Protein 7PCT (pdb70)

Sequence (681 aa):
NDLIYQDEHASLQPLEGRTVAVIGYGIQGRAFAANLRDSGVAVRVGNIDDRYFELARAEGHRVTNIAEAVAHADIVLLLIPDEAHGAVFDVDIAPNLRDGALLCVAHGHSLVQGDVRPLPGRDLAMLAPRMYGDPIRRYYLAGQGAPAYFDIVADHTGRARDRVLAIARAVGFTRAGVMALGYRQETFLDLFQEQFLAPALVDLVETGFQVLVERGFNPKAALLEVYGSGQMGKMMLDGADIGLDEVVALQGSPTCQVGYHRWRGRTLPTAVRELAARVLDQIEGGDFSAYLKEQASNDYASLDDARRAALKRPLNVAHAQVRAAFRFPTEAAGGLYQAMASNDLIYQDEHASLQPLEGRTVAVIGYGIQGRAFAANLRDSGVAVRVGNIDDRYFELARAEGHRVTNIAEAVAHADIVLLLIPDEAHGAVFDVDIAPNLRDGALLCVAHGHSLVQGDVRPLPGRDLAMLAPRMYGDPIRRYYLAGQGAPAYFDIVADHTGRARDRVLAIARAVGFTRAGVMALGYRQETFLDLFQEQFLAPALVDLVETGFQVLVERGFNPKAALLEVYGSGQMGKMMLDGADIGLDEVVALQGSPTCQVGYHRWRGRTLPTAVRELAARVLDQIEGGDFSAYLKEQASNDYASLDDARRAALKRPLNVAHAQVRAAFRFPTEAAGGLYQA

B-factor: mean 15.45, std 6.62, range [7.83, 52.53]

Structure (mmCIF, N/CA/C/O backbone):
data_7PCT
#
_entry.id   7PCT
#
_cell.length_a   58.290
_cell.length_b   76.030
_cell.length_c   78.230
_cell.angle_alpha   90.000
_cell.angle_beta   106.140
_cell.angle_gamma   90.000
#
_symmetry.space_group_name_H-M   'P 1 21 1'
#
loop_
_entity.id
_entity.type
_entity.pdbx_description
1 polymer 'Ketol-acid reductoisomerase'
2 non-polymer NICOTINAMIDE-ADENINE-DINUCLEOTIDE
3 non-polymer 'MAGNESIUM ION'
4 non-polymer '(~{Z})-2-oxidanylbut-2-enedioic acid'
5 non-polymer GLYCEROL
6 water water
#
loop_
_atom_site.group_PDB
_atom_site.id
_atom_site.type_symbol
_atom_site.label_atom_id
_atom_site.label_alt_id
_atom_site.label_comp_id
_atom_site.label_asym_id
_atom_site.label_entity_id
_atom_site.label_seq_id
_atom_site.pdbx_PDB_ins_code
_atom_site.Cartn_x
_atom_site.Cartn_y
_atom_site.Cartn_z
_atom_site.occupancy
_atom_site.B_iso_or_equiv
_atom_site.auth_seq_id
_atom_site.auth_comp_id
_atom_site.auth_asym_id
_atom_site.auth_atom_id
_atom_site.pdbx_PDB_model_num
ATOM 1 N N . ASN A 1 7 ? 17.802 8.456 3.271 1.00 40.00 2 ASN A N 1
ATOM 2 C CA . ASN A 1 7 ? 17.494 7.878 4.612 1.00 33.58 2 ASN A CA 1
ATOM 3 C C . ASN A 1 7 ? 16.332 6.884 4.468 1.00 25.62 2 ASN A C 1
ATOM 4 O O . ASN A 1 7 ? 15.585 6.975 3.478 1.00 27.38 2 ASN A O 1
ATOM 9 N N . ASP A 1 8 ? 16.195 5.938 5.396 1.00 19.03 3 ASP A N 1
ATOM 10 C CA . ASP A 1 8 ? 15.306 4.766 5.186 1.00 14.84 3 ASP A CA 1
ATOM 11 C C . ASP A 1 8 ? 13.842 5.125 5.443 1.00 13.52 3 ASP A C 1
ATOM 12 O O . ASP A 1 8 ? 13.522 5.802 6.465 1.00 16.33 3 ASP A O 1
ATOM 17 N N . LEU A 1 9 ? 12.989 4.664 4.531 1.00 12.28 4 LEU A N 1
ATOM 18 C CA . LEU A 1 9 ? 11.516 4.750 4.640 1.00 12.88 4 LEU A CA 1
ATOM 19 C C . LEU A 1 9 ? 11.024 3.400 5.149 1.00 11.62 4 LEU A C 1
ATOM 20 O O . LEU A 1 9 ? 11.122 2.407 4.404 1.00 12.01 4 LEU A O 1
ATOM 25 N N . ILE A 1 10 ? 10.578 3.363 6.400 1.00 11.53 5 ILE A N 1
ATOM 26 C CA . ILE A 1 10 ? 10.115 2.109 7.049 1.00 11.25 5 ILE A CA 1
ATOM 27 C C . ILE A 1 10 ? 8.699 2.327 7.564 1.00 11.79 5 ILE A C 1
ATOM 28 O O . ILE A 1 10 ? 8.473 3.231 8.388 1.00 12.59 5 ILE A O 1
ATOM 33 N N . TYR A 1 11 ? 7.795 1.499 7.069 1.00 9.85 6 TYR A N 1
ATOM 34 C CA . TYR A 1 11 ? 6.348 1.578 7.340 1.00 9.51 6 TYR A CA 1
ATOM 35 C C . TYR A 1 11 ? 5.971 0.480 8.321 1.00 10.33 6 TYR A C 1
ATOM 36 O O . TYR A 1 11 ? 6.225 -0.726 8.062 1.00 11.48 6 TYR A O 1
ATOM 45 N N . GLN A 1 12 ? 5.332 0.898 9.405 1.00 10.38 7 GLN A N 1
ATOM 46 C CA . GLN A 1 12 ? 4.724 -0.002 10.411 1.00 10.27 7 GLN A CA 1
ATOM 47 C C . GLN A 1 12 ? 3.210 0.197 10.368 1.00 10.43 7 GLN A C 1
ATOM 48 O O . GLN A 1 12 ? 2.721 0.883 9.453 1.00 10.84 7 GLN A O 1
ATOM 54 N N . ASP A 1 13 ? 2.476 -0.414 11.295 1.00 10.39 8 ASP A N 1
ATOM 55 C CA . ASP A 1 13 ? 0.996 -0.388 11.240 1.00 10.70 8 ASP A CA 1
ATOM 56 C C . ASP A 1 13 ? 0.508 1.066 11.234 1.00 10.56 8 ASP A C 1
ATOM 57 O O . ASP A 1 13 ? -0.496 1.340 10.575 1.00 13.20 8 ASP A O 1
ATOM 62 N N . GLU A 1 14 ? 1.199 1.977 11.930 1.00 12.14 9 GLU A N 1
ATOM 63 C CA . GLU A 1 14 ? 0.772 3.396 12.041 1.00 12.79 9 GLU A CA 1
ATOM 64 C C . GLU A 1 14 ? 0.870 4.106 10.682 1.00 12.34 9 GLU A C 1
ATOM 65 O O . GLU A 1 14 ? 0.316 5.211 10.547 1.00 12.94 9 GLU A O 1
ATOM 71 N N . HIS A 1 15 ? 1.552 3.514 9.697 1.00 10.93 10 HIS A N 1
ATOM 72 C CA . HIS A 1 15 ? 1.839 4.153 8.385 1.00 10.28 10 HIS A CA 1
ATOM 73 C C . HIS A 1 15 ? 1.052 3.494 7.252 1.00 10.36 10 HIS A C 1
ATOM 74 O O . HIS A 1 15 ? 1.351 3.784 6.090 1.00 11.18 10 HIS A O 1
ATOM 81 N N . ALA A 1 16 ? 0.080 2.641 7.568 1.00 10.39 11 ALA A N 1
ATOM 82 C CA . ALA A 1 16 ? -0.697 1.893 6.552 1.00 10.58 11 ALA A CA 1
ATOM 83 C C . ALA A 1 16 ? -2.092 1.591 7.088 1.00 10.40 11 ALA A C 1
ATOM 84 O O . ALA A 1 16 ? -2.300 1.624 8.317 1.00 12.68 11 ALA A O 1
ATOM 86 N N . SER A 1 17 ? -3.024 1.269 6.201 1.00 11.05 12 SER A N 1
ATOM 87 C CA . SER A 1 17 ? -4.398 0.921 6.635 1.00 11.90 12 SER A CA 1
ATOM 88 C C . SER A 1 17 ? -5.024 -0.012 5.609 1.00 10.55 12 SER A C 1
ATOM 89 O O . SER A 1 17 ? -4.448 -0.186 4.529 1.00 10.43 12 SER A O 1
ATOM 92 N N . LEU A 1 18 ? -6.122 -0.650 5.966 1.00 11.28 13 LEU A N 1
ATOM 93 C CA . LEU A 1 18 ? -6.845 -1.543 5.036 1.00 11.98 13 LEU A CA 1
ATOM 94 C C . LEU A 1 18 ? -7.842 -0.747 4.190 1.00 11.07 13 LEU A C 1
ATOM 95 O O . LEU A 1 18 ? -8.428 -1.345 3.290 1.00 11.72 13 LEU A O 1
ATOM 100 N N . GLN A 1 19 ? -7.988 0.560 4.402 1.00 11.63 14 GLN A N 1
ATOM 101 C CA . GLN A 1 19 ? -9.003 1.360 3.665 1.00 12.13 14 GLN A CA 1
ATOM 102 C C . GLN A 1 19 ? -8.811 1.241 2.150 1.00 10.99 14 GLN A C 1
ATOM 103 O O . GLN A 1 19 ? -9.792 1.167 1.421 1.00 11.47 14 GLN A O 1
ATOM 109 N N . PRO A 1 20 ? -7.574 1.265 1.588 1.00 10.82 15 PRO A N 1
ATOM 110 C CA . PRO A 1 20 ? -7.418 1.133 0.138 1.00 10.79 15 PRO A CA 1
ATOM 111 C C . PRO A 1 20 ? -7.971 -0.162 -0.467 1.00 10.61 15 PRO A C 1
ATOM 112 O O . PRO A 1 20 ? -8.139 -0.208 -1.681 1.00 12.45 15 PRO A O 1
ATOM 116 N N . LEU A 1 21 ? -8.213 -1.180 0.362 1.00 10.44 16 LEU A N 1
ATOM 117 C CA . LEU A 1 21 ? -8.710 -2.497 -0.117 1.00 10.90 16 LEU A CA 1
ATOM 118 C C . LEU A 1 21 ? -10.238 -2.584 -0.030 1.00 11.53 16 LEU A C 1
ATOM 119 O O . LEU A 1 21 ? -10.777 -3.608 -0.485 1.00 12.20 16 LEU A O 1
ATOM 124 N N . GLU A 1 22 ? -10.924 -1.561 0.490 1.00 11.64 17 GLU A N 1
ATOM 125 C CA . GLU A 1 22 ? -12.397 -1.612 0.632 1.00 11.49 17 GLU A CA 1
ATOM 126 C C . GLU A 1 22 ? -13.021 -1.779 -0.757 1.00 12.16 17 GLU A C 1
ATOM 127 O O . GLU A 1 22 ? -12.733 -0.972 -1.654 1.00 13.38 17 GLU A O 1
ATOM 133 N N . GLY A 1 23 ? -13.830 -2.822 -0.915 1.00 13.16 18 GLY A N 1
ATOM 134 C CA . GLY A 1 23 ? -14.569 -3.129 -2.148 1.00 13.14 18 GLY A CA 1
ATOM 135 C C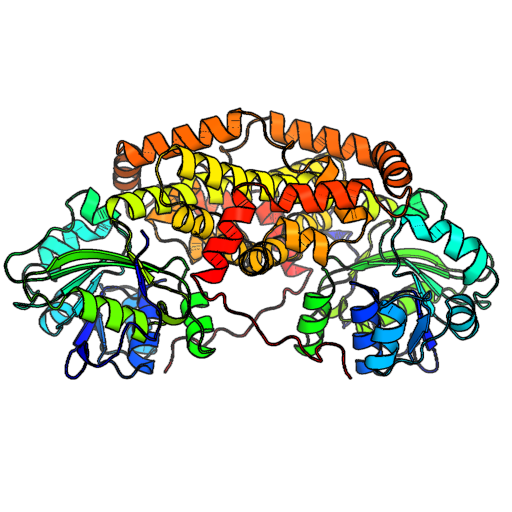 . GLY A 1 23 ? -13.690 -3.749 -3.219 1.00 12.73 18 GLY A C 1
ATOM 136 O O . GLY A 1 23 ? -14.223 -3.996 -4.310 1.00 16.23 18 GLY A O 1
ATOM 137 N N . ARG A 1 24 ? -12.405 -4.003 -2.940 1.00 12.28 19 ARG A N 1
ATOM 138 C CA . ARG A 1 24 ? -11.461 -4.533 -3.955 1.00 12.48 19 ARG A CA 1
ATOM 139 C C . ARG A 1 24 ? -11.208 -6.023 -3.736 1.00 12.74 19 ARG A C 1
ATOM 140 O O . ARG A 1 24 ? -11.230 -6.507 -2.587 1.00 15.77 19 ARG A O 1
ATOM 148 N N . THR A 1 25 ? -10.980 -6.726 -4.837 1.00 11.83 20 THR A N 1
ATOM 149 C CA . THR A 1 25 ? -10.640 -8.162 -4.829 1.00 11.18 20 THR A CA 1
ATOM 150 C C . THR A 1 25 ? -9.151 -8.339 -5.103 1.00 10.60 20 THR A C 1
ATOM 151 O O . THR A 1 25 ? -8.629 -7.746 -6.064 1.00 10.74 20 THR A O 1
ATOM 155 N N . VAL A 1 26 ? -8.510 -9.173 -4.2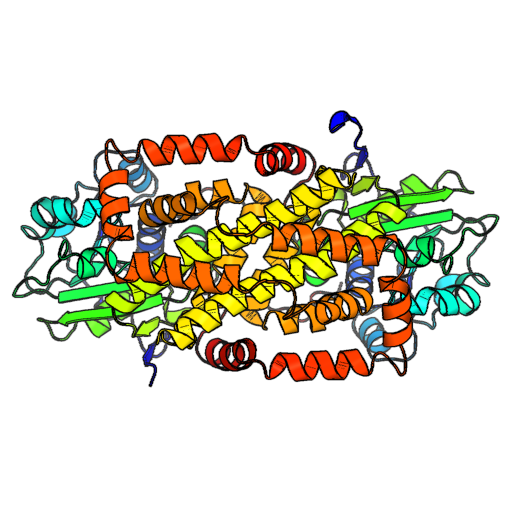98 1.00 9.40 21 VAL A N 1
ATOM 156 C CA . VAL A 1 26 ? -7.090 -9.544 -4.521 1.00 9.35 21 VAL A CA 1
ATOM 157 C C . VAL A 1 26 ? -7.063 -10.949 -5.124 1.00 9.52 21 VAL A C 1
ATOM 158 O O . VAL A 1 26 ? -7.608 -11.895 -4.511 1.00 11.48 21 VAL A O 1
ATOM 162 N N . ALA A 1 27 ? -6.399 -11.094 -6.267 1.00 9.32 22 ALA A N 1
ATOM 163 C CA . ALA A 1 27 ? -6.096 -12.413 -6.859 1.00 9.67 22 ALA A CA 1
ATOM 164 C C . ALA A 1 27 ? -4.697 -12.817 -6.402 1.00 9.63 22 ALA A C 1
ATOM 165 O O . ALA A 1 27 ? -3.721 -12.136 -6.774 1.00 11.43 22 ALA A O 1
ATOM 167 N N . VAL A 1 28 ? -4.609 -13.898 -5.641 1.00 10.46 23 VAL A N 1
ATOM 168 C CA . VAL A 1 28 ? -3.322 -14.550 -5.298 1.00 9.87 23 VAL A CA 1
ATOM 169 C C . VAL A 1 28 ? -3.039 -15.578 -6.388 1.00 9.84 23 VAL A C 1
ATOM 170 O O . VAL A 1 28 ? -3.801 -16.550 -6.507 1.00 10.48 23 VAL A O 1
ATOM 174 N N . ILE A 1 29 ? -2.006 -15.332 -7.190 1.00 9.51 24 ILE A N 1
ATOM 175 C CA . ILE A 1 29 ? -1.604 -16.261 -8.276 1.00 10.01 24 ILE A CA 1
ATOM 176 C C . ILE A 1 29 ? -0.530 -17.176 -7.702 1.00 9.63 24 ILE A C 1
ATOM 177 O O . ILE A 1 29 ? 0.596 -16.702 -7.375 1.00 11.30 24 ILE A O 1
ATOM 182 N N . GLY A 1 30 ? -0.889 -18.446 -7.552 1.00 10.53 25 GLY A N 1
ATOM 183 C CA . GLY A 1 30 ? -0.079 -19.424 -6.823 1.00 9.89 25 GLY A CA 1
ATOM 184 C C . GLY A 1 30 ? -0.604 -19.645 -5.421 1.00 11.43 25 GLY A C 1
ATOM 185 O O . GLY A 1 30 ? -1.310 -18.783 -4.852 1.00 13.55 25 GLY A O 1
ATOM 186 N N . TYR A 1 31 ? -0.272 -20.793 -4.869 1.00 10.52 26 TYR A N 1
ATOM 187 C CA . TYR A 1 31 ? -0.774 -21.208 -3.541 1.00 10.07 26 TYR A CA 1
ATOM 188 C C . TYR A 1 31 ? 0.321 -22.037 -2.874 1.00 10.61 26 TYR A C 1
ATOM 189 O O . TYR A 1 31 ? 0.030 -23.024 -2.200 1.00 11.23 26 TYR A O 1
ATOM 198 N N . GLY A 1 32 ? 1.569 -21.667 -3.144 1.00 11.14 27 GLY A N 1
ATOM 199 C CA . GLY A 1 32 ? 2.739 -22.334 -2.567 1.00 10.86 27 GLY A CA 1
ATOM 200 C C . GLY A 1 32 ? 3.151 -21.716 -1.246 1.00 9.48 27 GLY A C 1
ATOM 201 O O . GLY A 1 32 ? 2.292 -21.263 -0.435 1.00 10.11 27 GLY A O 1
ATOM 202 N N . ILE A 1 33 ? 4.452 -21.710 -1.008 1.00 9.16 28 ILE A N 1
ATOM 203 C CA . ILE A 1 33 ? 5.034 -21.287 0.289 1.00 9.50 28 ILE A CA 1
ATOM 204 C C . ILE A 1 33 ? 4.498 -19.882 0.606 1.00 9.36 28 ILE A C 1
ATOM 205 O O . ILE A 1 33 ? 3.948 -19.697 1.695 1.00 9.72 28 ILE A O 1
ATOM 210 N N . GLN A 1 34 ? 4.600 -18.938 -0.326 1.00 9.52 29 GLN A N 1
ATOM 211 C CA . GLN A 1 34 ? 4.116 -17.554 -0.103 1.00 10.00 29 GLN A CA 1
ATOM 212 C C . GLN A 1 34 ? 2.609 -17.469 -0.386 1.00 10.13 29 GLN A C 1
ATOM 213 O O . GLN A 1 34 ? 1.890 -16.862 0.416 1.00 10.29 29 GLN A O 1
ATOM 219 N N . GLY A 1 35 ? 2.143 -18.002 -1.512 1.00 10.05 30 GLY A N 1
ATOM 220 C CA . GLY A 1 35 ? 0.732 -17.869 -1.914 1.00 10.02 30 GLY A CA 1
ATOM 221 C C . GLY A 1 35 ? -0.224 -18.305 -0.821 1.00 9.48 30 GLY A C 1
ATOM 222 O O . GLY A 1 35 ? -1.225 -17.614 -0.570 1.00 9.87 30 GLY A O 1
ATOM 223 N N . ARG A 1 36 ? 0.028 -19.450 -0.199 1.00 9.40 31 ARG A N 1
ATOM 224 C CA . ARG A 1 36 ? -0.916 -19.990 0.805 1.00 9.70 31 ARG A CA 1
ATOM 225 C C . ARG A 1 36 ? -0.990 -19.043 2.014 1.00 9.73 31 ARG A C 1
ATOM 226 O O . ARG A 1 36 ? -2.091 -18.825 2.551 1.00 9.80 31 ARG A O 1
ATOM 234 N N . ALA A 1 37 ? 0.146 -18.513 2.454 1.00 9.91 32 ALA A N 1
ATOM 235 C CA . ALA A 1 37 ? 0.207 -17.585 3.604 1.00 9.55 32 ALA A CA 1
ATOM 236 C C . ALA A 1 37 ? -0.482 -16.261 3.254 1.00 8.97 32 ALA A C 1
ATOM 237 O O . ALA A 1 37 ? -1.248 -15.744 4.069 1.00 10.34 32 ALA A O 1
ATOM 239 N N . PHE A 1 38 ? -0.216 -15.700 2.085 1.00 9.57 33 PHE A N 1
ATOM 240 C CA . PHE A 1 38 ? -0.873 -14.441 1.658 1.00 9.34 33 PHE A CA 1
ATOM 241 C C . PHE A 1 38 ? -2.389 -14.636 1.638 1.00 9.43 33 PHE A C 1
ATOM 242 O O . PHE A 1 38 ? -3.144 -13.799 2.160 1.00 9.86 33 PHE A O 1
ATOM 250 N N . ALA A 1 39 ? -2.852 -15.725 1.036 1.00 9.05 34 ALA A N 1
ATOM 251 C CA . ALA A 1 39 ? -4.300 -15.945 0.843 1.00 9.38 34 ALA A CA 1
ATOM 252 C C . ALA A 1 39 ? -4.980 -16.116 2.208 1.00 9.43 34 ALA A C 1
ATOM 253 O O . ALA A 1 39 ? -6.060 -15.536 2.432 1.00 10.08 34 ALA A O 1
ATOM 255 N N . ALA A 1 40 ? -4.386 -16.890 3.113 1.00 9.20 35 ALA A N 1
ATOM 256 C CA . ALA A 1 40 ? -4.978 -17.135 4.448 1.00 9.75 35 ALA A CA 1
ATOM 257 C C . ALA A 1 40 ? -5.045 -15.818 5.231 1.00 9.13 35 ALA A C 1
ATOM 258 O O . ALA A 1 40 ? -6.068 -15.547 5.877 1.00 10.00 35 ALA A O 1
ATOM 260 N N . ASN A 1 41 ? -3.965 -15.038 5.207 1.00 9.03 36 ASN A N 1
ATOM 261 C CA . ASN A 1 41 ? -3.866 -13.802 6.027 1.00 8.57 36 ASN A CA 1
ATOM 262 C C . ASN A 1 41 ? -4.781 -12.720 5.439 1.00 9.10 36 ASN A C 1
ATOM 263 O O . ASN A 1 41 ? -5.470 -12.038 6.212 1.00 10.00 36 ASN A O 1
ATOM 268 N N . LEU A 1 42 ? -4.837 -12.587 4.114 1.00 9.35 37 LEU A N 1
ATOM 269 C CA . LEU A 1 42 ? -5.789 -11.648 3.465 1.00 9.34 37 LEU A CA 1
ATOM 270 C C . LEU A 1 42 ? -7.222 -11.981 3.892 1.00 10.09 37 LEU A C 1
ATOM 271 O O . LEU A 1 42 ? -7.944 -11.068 4.295 1.00 11.27 37 LEU A O 1
ATOM 276 N N . ARG A 1 43 ? -7.614 -13.251 3.793 1.00 10.03 38 ARG A N 1
ATOM 277 C CA . ARG A 1 43 ? -8.998 -13.650 4.159 1.00 10.77 38 ARG A CA 1
ATOM 278 C C . ARG A 1 43 ? -9.287 -13.298 5.624 1.00 10.73 38 ARG A C 1
ATOM 279 O O . ARG A 1 43 ? -10.358 -12.730 5.894 1.00 10.99 38 ARG A O 1
ATOM 287 N N . ASP A 1 44 ? -8.343 -13.585 6.523 1.00 10.31 39 ASP A N 1
ATOM 288 C CA . ASP A 1 44 ? -8.560 -13.382 7.976 1.00 10.97 39 ASP A CA 1
ATOM 289 C C . ASP A 1 44 ? -8.548 -11.886 8.312 1.00 11.02 39 ASP A C 1
ATOM 290 O O . ASP A 1 44 ? -9.118 -11.512 9.359 1.00 13.68 39 ASP A O 1
ATOM 295 N N . SER A 1 45 ? -7.928 -11.064 7.465 1.00 10.98 40 SER A N 1
ATOM 296 C CA . SER A 1 45 ? -7.904 -9.587 7.598 1.00 11.07 40 SER A CA 1
ATOM 297 C C . SER A 1 45 ? -9.162 -8.946 6.987 1.00 11.97 40 SER A C 1
ATOM 298 O O . SER A 1 45 ? -9.244 -7.721 7.002 1.00 12.86 40 SER A O 1
ATOM 301 N N . GLY A 1 46 ? -10.098 -9.736 6.461 1.00 10.97 41 GLY A N 1
ATOM 302 C CA . GLY A 1 46 ? -11.358 -9.220 5.893 1.00 11.53 41 GLY A CA 1
ATOM 303 C C . GLY A 1 46 ? -11.185 -8.662 4.489 1.00 11.51 41 GLY A C 1
ATOM 304 O O . GLY A 1 46 ? -11.948 -7.759 4.104 1.00 14.46 41 GLY A O 1
ATOM 305 N N . VAL A 1 47 ? -10.202 -9.150 3.740 1.00 10.73 42 VAL A N 1
ATOM 306 C CA . VAL A 1 47 ? -9.976 -8.728 2.330 1.00 10.94 42 VAL A CA 1
ATOM 307 C C . VAL A 1 47 ? -10.566 -9.800 1.415 1.00 10.14 42 VAL A C 1
ATOM 308 O O . VAL A 1 47 ? -10.328 -10.998 1.657 1.00 11.71 42 VAL A O 1
ATOM 312 N N . ALA A 1 48 ? -11.320 -9.388 0.396 1.00 11.48 43 ALA A N 1
ATOM 313 C CA . ALA A 1 48 ? -11.870 -10.312 -0.619 1.00 11.90 43 ALA A CA 1
ATOM 314 C C . ALA A 1 48 ? -10.702 -10.909 -1.397 1.00 10.86 43 ALA A C 1
ATOM 315 O O . ALA A 1 48 ? -9.859 -10.146 -1.932 1.00 12.53 43 ALA A O 1
ATOM 317 N N . VAL A 1 49 ? -10.643 -12.233 -1.450 1.00 12.00 44 VAL A N 1
ATOM 318 C CA . VAL A 1 49 ? -9.452 -12.907 -2.012 1.00 12.09 44 VAL A CA 1
ATOM 319 C C . VAL A 1 49 ? -9.937 -14.055 -2.888 1.00 11.66 44 VAL A C 1
ATOM 320 O O . VAL A 1 49 ? -10.968 -14.670 -2.578 1.00 12.86 44 VAL A O 1
ATOM 324 N N . ARG A 1 50 ? -9.266 -14.244 -4.013 1.00 11.66 45 ARG A N 1
ATOM 325 C CA . ARG A 1 50 ? -9.450 -15.449 -4.843 1.00 13.05 45 ARG A CA 1
ATOM 326 C C . ARG A 1 50 ? -8.068 -15.933 -5.267 1.00 11.51 45 ARG A C 1
ATOM 327 O O . ARG A 1 50 ? -7.072 -15.154 -5.218 1.00 13.14 45 ARG A O 1
ATOM 335 N N . VAL A 1 51 ? -8.014 -17.203 -5.629 1.00 9.42 46 VAL A N 1
ATOM 336 C CA . VAL A 1 51 ? -6.750 -17.891 -5.975 1.00 10.08 46 VAL A CA 1
ATOM 337 C C . VAL A 1 51 ? -6.816 -18.261 -7.455 1.00 11.10 46 VAL A C 1
ATOM 338 O O . VAL A 1 51 ? -7.837 -18.834 -7.884 1.00 11.25 46 VAL A O 1
ATOM 342 N N . GLY A 1 52 ? -5.779 -17.890 -8.206 1.00 10.46 47 GLY A N 1
ATOM 343 C CA . GLY A 1 52 ? -5.541 -18.351 -9.586 1.00 10.89 47 GLY A CA 1
ATOM 344 C C . GLY A 1 52 ? -4.402 -19.351 -9.577 1.00 10.82 47 GLY A C 1
ATOM 345 O O . GLY A 1 52 ? -3.351 -19.034 -8.987 1.00 10.96 47 GLY A O 1
ATOM 346 N N . ASN A 1 53 ? -4.598 -20.540 -10.141 1.00 11.00 48 ASN A N 1
ATOM 347 C CA . ASN A 1 53 ? -3.573 -21.614 -10.082 1.00 11.28 48 ASN A CA 1
ATOM 348 C C . ASN A 1 53 ? -3.729 -22.521 -11.298 1.00 11.66 48 ASN A C 1
ATOM 349 O O . ASN A 1 53 ? -4.861 -22.652 -11.803 1.00 12.04 48 ASN A O 1
ATOM 354 N N . ILE A 1 54 ? -2.620 -23.111 -11.748 1.00 11.94 49 ILE A N 1
ATOM 355 C CA . ILE A 1 54 ? -2.624 -24.158 -12.810 1.00 12.77 49 ILE A CA 1
ATOM 356 C C . ILE A 1 54 ? -3.215 -25.448 -12.236 1.00 12.59 49 ILE A C 1
ATOM 357 O O . ILE A 1 54 ? -3.476 -25.528 -11.023 1.00 12.49 49 ILE A O 1
ATOM 362 N N . ASP A 1 55 ? -3.376 -26.448 -13.093 1.00 13.48 50 ASP A N 1
ATOM 363 C CA . ASP A 1 55 ? -3.946 -27.763 -12.722 1.00 14.43 50 ASP A CA 1
ATOM 364 C C . ASP A 1 55 ? -2.856 -28.595 -12.034 1.00 13.82 50 ASP A C 1
ATOM 365 O O . ASP A 1 55 ? -2.096 -29.300 -12.739 1.00 17.61 50 ASP A O 1
ATOM 370 N N . ASP A 1 56 ? -2.756 -28.487 -10.707 1.00 11.55 51 ASP A N 1
ATOM 371 C CA . ASP A 1 56 ? -1.787 -29.280 -9.900 1.00 12.04 51 ASP A CA 1
ATOM 372 C C . ASP A 1 56 ? -2.308 -29.433 -8.463 1.00 11.09 51 ASP A C 1
ATOM 373 O O . ASP A 1 56 ? -3.449 -29.028 -8.192 1.00 12.29 51 ASP A O 1
ATOM 378 N N . ARG A 1 57 ? -1.511 -30.005 -7.557 1.00 10.68 52 ARG A N 1
ATOM 379 C CA . ARG A 1 57 ? -1.976 -30.311 -6.179 1.00 11.38 52 ARG A CA 1
ATOM 380 C C . ARG A 1 57 ? -2.332 -29.007 -5.468 1.00 10.45 52 ARG A C 1
ATOM 381 O O . ARG A 1 57 ? -3.164 -29.040 -4.570 1.00 11.63 52 ARG A O 1
ATOM 389 N N . TYR A 1 58 ? -1.723 -27.887 -5.840 1.00 11.02 53 TYR A N 1
ATOM 390 C CA . TYR A 1 58 ? -1.929 -26.623 -5.099 1.00 10.32 53 TYR A CA 1
ATOM 391 C C . TYR A 1 58 ? -3.330 -26.072 -5.393 1.00 10.55 53 TYR A C 1
ATOM 392 O O . TYR A 1 58 ? -3.929 -25.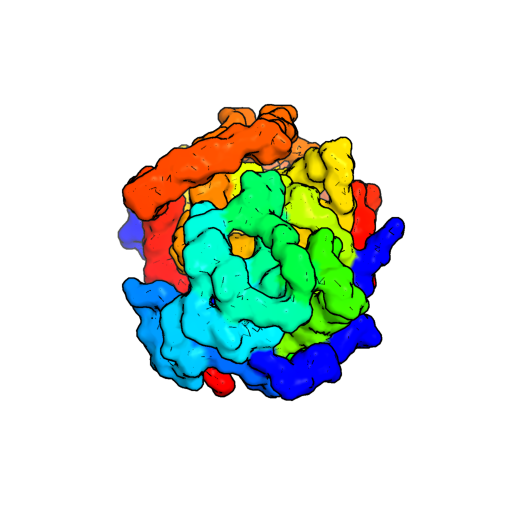416 -4.528 1.00 11.07 53 TYR A O 1
ATOM 401 N N . PHE A 1 59 ? -3.842 -26.297 -6.606 1.00 11.40 54 PHE A N 1
ATOM 402 C CA . PHE A 1 59 ? -5.236 -25.941 -6.967 1.00 12.26 54 PHE A CA 1
ATOM 403 C C . PHE A 1 59 ? -6.196 -26.642 -6.001 1.00 11.27 54 PHE A C 1
ATOM 404 O O . PHE A 1 59 ? -7.080 -26.000 -5.407 1.00 12.18 54 PHE A O 1
ATOM 412 N N . GLU A 1 60 ? -6.020 -27.947 -5.842 1.00 11.99 55 GLU A N 1
ATOM 413 C CA . GLU A 1 60 ? -6.901 -28.783 -5.002 1.00 12.52 55 GLU A CA 1
ATOM 414 C C . GLU A 1 60 ? -6.723 -28.378 -3.536 1.00 11.13 55 GLU A C 1
ATOM 415 O O . GLU A 1 60 ? -7.719 -28.363 -2.811 1.00 12.23 55 GLU A O 1
ATOM 421 N N . LEU A 1 61 ? -5.506 -28.043 -3.102 1.00 11.56 56 LEU A N 1
ATOM 422 C CA . LEU A 1 61 ? -5.279 -27.609 -1.693 1.00 11.56 56 LEU A CA 1
ATOM 423 C C . LEU A 1 61 ? -6.064 -26.317 -1.422 1.00 11.30 56 LEU A C 1
ATOM 424 O O . LEU A 1 61 ? -6.705 -26.207 -0.366 1.00 10.65 56 LEU A O 1
ATOM 429 N N . ALA A 1 62 ? -6.017 -25.352 -2.335 1.00 10.93 57 ALA A N 1
ATOM 430 C CA . ALA A 1 62 ? -6.740 -24.074 -2.172 1.00 10.75 57 ALA A CA 1
ATOM 431 C C . ALA A 1 62 ? -8.250 -24.352 -2.086 1.00 11.44 57 ALA A C 1
ATOM 432 O O . ALA A 1 62 ? -8.929 -23.708 -1.256 1.00 11.85 57 ALA A O 1
ATOM 434 N N . ARG A 1 63 ? -8.763 -25.297 -2.880 1.00 11.03 58 ARG A N 1
ATOM 435 C CA . ARG A 1 63 ? -10.188 -25.717 -2.794 1.00 12.29 58 ARG A CA 1
ATOM 436 C C . ARG A 1 63 ? -10.464 -26.317 -1.406 1.00 12.61 58 ARG A C 1
ATOM 437 O O . ARG A 1 63 ? -11.465 -25.938 -0.768 1.00 13.10 58 ARG A O 1
ATOM 445 N N . ALA A 1 64 ? -9.614 -27.231 -0.944 1.00 12.54 59 ALA A N 1
ATOM 446 C CA . ALA A 1 64 ? -9.768 -27.888 0.378 1.00 12.59 59 ALA A CA 1
ATOM 447 C C . ALA A 1 64 ? -9.768 -26.840 1.493 1.00 11.92 59 ALA A C 1
ATOM 448 O O . ALA A 1 64 ? -10.409 -27.079 2.524 1.00 15.45 59 ALA A O 1
ATOM 450 N N . GLU A 1 65 ? -9.051 -25.729 1.308 1.00 11.17 60 GLU A N 1
ATOM 451 C CA . GLU A 1 65 ? -8.908 -24.677 2.346 1.00 12.39 60 GLU A CA 1
ATOM 452 C C . GLU A 1 65 ? -9.923 -23.551 2.122 1.00 12.51 60 GLU A C 1
ATOM 453 O O . GLU A 1 65 ? -9.765 -22.493 2.756 1.00 13.20 60 GLU A O 1
ATOM 459 N N . GLY A 1 66 ? -10.940 -23.791 1.292 1.00 11.70 61 GLY A N 1
ATOM 460 C CA . GLY A 1 66 ? -12.190 -23.007 1.268 1.00 12.45 61 GLY A CA 1
ATOM 461 C C . GLY A 1 66 ? -12.113 -21.774 0.386 1.00 12.99 61 GLY A C 1
ATOM 462 O O . GLY A 1 66 ? -13.047 -20.931 0.464 1.00 13.48 61 GLY A O 1
ATOM 463 N N . HIS A 1 67 ? -11.079 -21.672 -0.453 1.00 11.05 62 HIS A N 1
ATOM 464 C CA . HIS A 1 67 ? -10.893 -20.510 -1.357 1.00 10.71 62 HIS A CA 1
ATOM 465 C C . HIS A 1 67 ? -11.735 -20.646 -2.627 1.00 11.48 62 HIS A C 1
ATOM 466 O O . HIS A 1 67 ? -12.159 -21.768 -2.982 1.00 12.17 62 HIS A O 1
ATOM 473 N N . ARG A 1 68 ? -11.943 -19.507 -3.282 1.00 12.29 63 ARG A N 1
ATOM 474 C CA . ARG A 1 68 ? -12.483 -19.423 -4.656 1.00 12.07 63 ARG A CA 1
ATOM 475 C C . ARG A 1 68 ? -11.301 -19.617 -5.598 1.00 12.00 63 ARG A C 1
ATOM 476 O O . ARG A 1 68 ? -10.409 -18.751 -5.625 1.00 14.95 63 ARG A O 1
ATOM 484 N N . VAL A 1 69 ? -11.269 -20.738 -6.305 1.00 11.25 64 VAL A N 1
ATOM 485 C CA . VAL A 1 69 ? -10.067 -21.150 -7.085 1.00 11.58 64 VAL A CA 1
ATOM 486 C C . VAL A 1 69 ? -10.454 -21.293 -8.554 1.00 12.73 64 VAL A C 1
ATOM 487 O O . VAL A 1 69 ? -11.458 -21.961 -8.857 1.00 15.07 64 VAL A O 1
ATOM 491 N N . THR A 1 70 ? -9.676 -20.662 -9.425 1.00 11.98 65 THR A N 1
ATOM 492 C CA . THR A 1 70 ? -9.832 -20.771 -10.891 1.00 12.48 65 THR A CA 1
ATOM 493 C C . THR A 1 70 ? -8.451 -20.829 -11.530 1.00 12.07 65 THR A C 1
ATOM 494 O O . THR A 1 70 ? -7.441 -20.692 -10.820 1.00 12.15 65 THR A O 1
ATOM 498 N N . ASN A 1 71 ? -8.425 -21.021 -12.843 1.00 13.64 66 ASN A N 1
ATOM 499 C CA . ASN A 1 71 ? -7.203 -20.810 -13.653 1.00 13.50 66 ASN A CA 1
ATOM 500 C C . ASN A 1 71 ? -6.736 -19.363 -13.457 1.00 12.31 66 ASN A C 1
ATOM 501 O O . ASN A 1 71 ? -7.498 -18.520 -12.925 1.00 13.91 66 ASN A O 1
ATOM 506 N N . ILE A 1 72 ? -5.506 -19.077 -13.867 1.00 12.17 67 ILE A N 1
ATOM 507 C CA . ILE A 1 72 ? -4.844 -17.777 -13.588 1.00 12.43 67 ILE A CA 1
ATOM 508 C C . ILE A 1 72 ? -5.552 -16.648 -14.344 1.00 12.89 67 ILE A C 1
ATOM 509 O O . ILE A 1 72 ? -5.796 -15.595 -13.726 1.00 12.99 67 ILE A O 1
ATOM 514 N N . ALA A 1 73 ? -5.851 -16.825 -15.627 1.00 12.93 68 ALA A N 1
ATOM 515 C CA . ALA A 1 73 ? -6.471 -15.757 -16.454 1.00 14.28 68 ALA A CA 1
ATOM 516 C C . ALA A 1 73 ? -7.796 -15.300 -15.823 1.00 14.05 68 ALA A C 1
ATOM 517 O O . ALA A 1 73 ? -8.042 -14.078 -15.769 1.00 14.07 68 ALA A O 1
ATOM 519 N N . GLU A 1 74 ? -8.637 -16.241 -15.391 1.00 14.44 69 GLU A N 1
ATOM 520 C CA . GLU A 1 74 ? -9.963 -15.931 -14.797 1.00 14.85 69 GLU A CA 1
ATOM 521 C C . GLU A 1 74 ? -9.759 -15.189 -13.469 1.00 13.39 69 GLU A C 1
ATOM 522 O O . GLU A 1 74 ? -10.517 -14.252 -13.201 1.00 15.37 69 GLU A O 1
ATOM 528 N N . ALA A 1 75 ? -8.783 -15.595 -12.652 1.00 12.28 70 ALA A N 1
ATOM 529 C CA . ALA A 1 75 ? -8.506 -14.931 -11.358 1.00 12.94 70 ALA A CA 1
ATOM 530 C C . ALA A 1 75 ? -8.114 -13.476 -11.630 1.00 12.44 70 ALA A C 1
ATOM 531 O O . ALA A 1 75 ? -8.682 -12.562 -11.002 1.00 13.11 70 ALA A O 1
ATOM 533 N N . VAL A 1 76 ? -7.223 -13.265 -12.600 1.00 10.87 71 VAL A N 1
ATOM 534 C CA . VAL A 1 76 ? -6.728 -11.903 -12.946 1.00 10.98 71 VAL A CA 1
ATOM 535 C C . VAL A 1 76 ? -7.912 -11.055 -13.435 1.00 12.27 71 VAL A C 1
ATOM 536 O O . VAL A 1 76 ? -8.025 -9.887 -13.018 1.00 13.08 71 VAL A O 1
ATOM 540 N N . ALA A 1 77 ? -8.768 -11.605 -14.296 1.00 14.55 72 ALA A N 1
ATOM 541 C CA . ALA A 1 77 ? -9.873 -10.844 -14.925 1.00 16.71 72 ALA A CA 1
ATOM 542 C C . ALA A 1 77 ? -10.827 -10.293 -13.858 1.00 17.14 72 ALA A C 1
ATOM 543 O O . ALA A 1 77 ? -11.488 -9.273 -14.133 1.00 20.78 72 ALA A O 1
ATOM 545 N N . HIS A 1 78 ? -10.870 -10.912 -12.675 1.00 15.00 73 HIS A N 1
ATOM 546 C CA . HIS A 1 78 ? -11.845 -10.582 -11.605 1.00 16.99 73 HIS A CA 1
ATOM 547 C C . HIS A 1 78 ? -11.160 -9.800 -10.483 1.00 15.58 73 HIS A C 1
ATOM 548 O O . HIS A 1 78 ? -11.786 -9.644 -9.430 1.00 20.29 73 HIS A O 1
ATOM 555 N N . ALA A 1 79 ? -9.932 -9.317 -10.689 1.00 14.37 74 ALA A N 1
ATOM 556 C CA . ALA A 1 79 ? -9.096 -8.755 -9.605 1.00 13.62 74 ALA A CA 1
ATOM 557 C C . ALA A 1 79 ? -8.748 -7.279 -9.823 1.00 14.02 74 ALA A C 1
ATOM 558 O O . ALA A 1 79 ? -8.477 -6.869 -10.963 1.00 14.36 74 ALA A O 1
ATOM 560 N N . ASP A 1 80 ? -8.677 -6.540 -8.718 1.00 12.49 75 ASP A N 1
ATOM 561 C CA . ASP A 1 80 ? -8.165 -5.145 -8.650 1.00 11.93 75 ASP A CA 1
ATOM 562 C C . ASP A 1 80 ? -6.667 -5.159 -8.328 1.00 11.30 75 ASP A C 1
ATOM 563 O O . ASP A 1 80 ? -5.961 -4.213 -8.700 1.00 11.61 75 ASP A O 1
ATOM 568 N N . ILE A 1 81 ? -6.211 -6.173 -7.612 1.00 9.96 76 ILE A N 1
ATOM 569 C CA . ILE A 1 81 ? -4.791 -6.335 -7.195 1.00 9.88 76 ILE A CA 1
ATOM 570 C C . ILE A 1 81 ? -4.427 -7.787 -7.466 1.00 9.61 76 ILE A C 1
ATOM 571 O O . ILE A 1 81 ? -5.225 -8.668 -7.109 1.00 10.07 76 ILE A O 1
ATOM 576 N N . VAL A 1 82 ? -3.289 -7.997 -8.128 1.00 9.11 77 VAL A N 1
ATOM 577 C CA . VAL A 1 82 ? -2.803 -9.345 -8.514 1.00 8.99 77 VAL A CA 1
ATOM 578 C C . VAL A 1 82 ? -1.445 -9.549 -7.852 1.00 9.15 77 VAL A C 1
ATOM 579 O O . VAL A 1 82 ? -0.550 -8.706 -8.058 1.00 9.52 77 VAL A O 1
ATOM 583 N N . LEU A 1 83 ? -1.297 -10.638 -7.106 1.00 9.36 78 LEU A N 1
ATOM 584 C CA . LEU A 1 83 ? -0.012 -10.989 -6.453 1.00 9.28 78 LEU A CA 1
ATOM 585 C C . LEU A 1 83 ? 0.548 -12.217 -7.166 1.00 9.25 78 LEU A C 1
ATOM 586 O O . LEU A 1 83 ? -0.071 -13.303 -7.095 1.00 10.07 78 LEU A O 1
ATOM 591 N N . LEU A 1 84 ? 1.677 -12.051 -7.843 1.00 9.34 79 LEU A N 1
ATOM 592 C CA . LEU A 1 84 ? 2.272 -13.138 -8.658 1.00 10.09 79 LEU A CA 1
ATOM 593 C C . LEU A 1 84 ? 3.213 -13.970 -7.780 1.00 10.29 79 LEU A C 1
ATOM 594 O O . LEU A 1 84 ? 4.391 -13.632 -7.667 1.00 12.74 79 LEU A O 1
ATOM 599 N N . LEU A 1 85 ? 2.680 -15.015 -7.153 1.00 9.36 80 LEU A N 1
ATOM 600 C CA . LEU A 1 85 ? 3.408 -15.832 -6.148 1.00 9.27 80 LEU A CA 1
ATOM 601 C C . LEU A 1 85 ? 3.608 -17.246 -6.707 1.00 8.72 80 LEU A C 1
ATOM 602 O O . LEU A 1 85 ? 3.178 -18.222 -6.085 1.00 9.89 80 LEU A O 1
ATOM 607 N N . ILE A 1 86 ? 4.284 -17.316 -7.859 1.00 9.02 81 ILE A N 1
ATOM 608 C CA . ILE A 1 86 ? 4.775 -18.574 -8.501 1.00 9.28 81 ILE A CA 1
ATOM 609 C C . ILE A 1 86 ? 6.292 -18.466 -8.679 1.00 9.25 81 ILE A C 1
ATOM 610 O O . ILE A 1 86 ? 6.852 -17.379 -8.562 1.00 10.33 81 ILE A O 1
ATOM 615 N N . PRO A 1 87 ? 7.003 -19.580 -8.986 1.00 9.72 82 PRO A N 1
ATOM 616 C CA . PRO A 1 87 ? 8.450 -19.576 -9.225 1.00 10.76 82 PRO A CA 1
ATOM 617 C C . PRO A 1 87 ? 8.833 -18.525 -10.277 1.00 9.84 82 PRO A C 1
ATOM 618 O O . PRO A 1 87 ? 8.153 -18.370 -11.297 1.00 10.03 82 PRO A O 1
ATOM 622 N N . ASP A 1 88 ? 9.908 -17.804 -9.986 1.00 11.11 83 ASP A N 1
ATOM 623 C CA . ASP A 1 88 ? 10.369 -16.631 -10.770 1.00 10.59 83 ASP A CA 1
ATOM 624 C C . ASP A 1 88 ? 10.561 -17.012 -12.243 1.00 11.04 83 ASP A C 1
ATOM 625 O O . ASP A 1 88 ? 10.168 -16.216 -13.101 1.00 12.11 83 ASP A O 1
ATOM 630 N N . GLU A 1 89 ? 11.122 -18.182 -12.551 1.00 11.92 84 GLU A N 1
ATOM 631 C CA . GLU A 1 89 ? 11.370 -18.559 -13.969 1.00 13.22 84 GLU A CA 1
ATOM 632 C C . GLU A 1 89 ? 10.055 -18.727 -14.742 1.00 13.43 84 GLU A C 1
ATOM 633 O O . GLU A 1 89 ? 10.116 -18.620 -15.981 1.00 16.86 84 GLU A O 1
ATOM 639 N N . ALA A 1 90 ? 8.913 -18.934 -14.070 1.00 12.68 85 ALA A N 1
ATOM 640 C CA . ALA A 1 90 ? 7.598 -19.103 -14.736 1.00 13.33 85 ALA A CA 1
ATOM 641 C C . ALA A 1 90 ? 6.921 -17.750 -14.974 1.00 13.09 85 ALA A C 1
ATOM 642 O O . ALA A 1 90 ? 5.883 -17.734 -15.654 1.00 14.67 85 ALA A O 1
ATOM 644 N N . HIS A 1 91 ? 7.452 -16.656 -14.424 1.00 12.18 86 HIS A N 1
ATOM 645 C CA . HIS A 1 91 ? 6.792 -15.329 -14.487 1.00 12.00 86 HIS A CA 1
ATOM 646 C C . HIS A 1 91 ? 6.574 -14.892 -15.940 1.00 11.99 86 HIS A C 1
ATOM 647 O O . HIS A 1 91 ? 5.492 -14.389 -16.227 1.00 13.31 86 HIS A O 1
ATOM 654 N N . GLY A 1 92 ? 7.585 -15.022 -16.806 1.00 12.35 87 GLY A N 1
ATOM 655 C CA . GLY A 1 92 ? 7.562 -14.465 -18.173 1.00 14.26 87 GLY A CA 1
ATOM 656 C C . GLY A 1 92 ? 6.370 -14.979 -18.962 1.00 13.27 87 GLY A C 1
ATOM 657 O O . GLY A 1 92 ? 5.579 -14.158 -19.482 1.00 13.82 87 GLY A O 1
ATOM 658 N N . ALA A 1 93 ? 6.223 -16.300 -19.041 1.00 13.74 88 ALA A N 1
ATOM 659 C CA . ALA A 1 93 ? 5.179 -16.951 -19.863 1.00 15.61 88 ALA A CA 1
ATOM 660 C C . ALA A 1 93 ? 3.794 -16.666 -19.269 1.00 14.03 88 ALA A C 1
ATOM 661 O O . ALA A 1 93 ? 2.872 -16.417 -20.044 1.00 15.05 88 ALA A O 1
ATOM 663 N N . VAL A 1 94 ? 3.650 -16.728 -17.944 1.00 12.79 89 VAL A N 1
ATOM 664 C CA . VAL A 1 94 ? 2.352 -16.480 -17.250 1.00 13.36 89 VAL A CA 1
ATOM 665 C C . VAL A 1 94 ? 1.988 -14.998 -17.404 1.00 13.21 89 VAL A C 1
ATOM 666 O O . VAL A 1 94 ? 0.819 -14.687 -17.659 1.00 12.24 89 VAL A O 1
ATOM 670 N N . PHE A 1 95 ? 2.967 -14.107 -17.294 1.00 13.58 90 PHE A N 1
ATOM 671 C CA . PHE A 1 95 ? 2.741 -12.654 -17.489 1.00 13.61 90 PHE A CA 1
ATOM 672 C C . PHE A 1 95 ? 2.188 -12.400 -18.893 1.00 14.40 90 PHE A C 1
ATOM 673 O O . PHE A 1 95 ? 1.141 -11.745 -19.030 1.00 14.87 90 PHE A O 1
ATOM 681 N N . ASP A 1 96 ? 2.886 -12.890 -19.912 1.00 14.77 91 ASP A N 1
ATOM 682 C CA . ASP A 1 96 ? 2.540 -12.603 -21.328 1.00 16.94 91 ASP A CA 1
ATOM 683 C C . ASP A 1 96 ? 1.188 -13.214 -21.699 1.00 17.07 91 ASP A C 1
ATOM 684 O O . ASP A 1 96 ? 0.450 -12.581 -22.458 1.00 18.85 91 ASP A O 1
ATOM 689 N N . VAL A 1 97 ? 0.898 -14.434 -21.253 1.00 16.71 92 VAL A N 1
ATOM 690 C CA . VAL A 1 97 ? -0.282 -15.191 -21.759 1.00 16.45 92 VAL A CA 1
ATOM 691 C C . VAL A 1 97 ? -1.491 -14.952 -20.850 1.00 15.44 92 VAL A C 1
ATOM 692 O O . VAL A 1 97 ? -2.592 -14.730 -21.379 1.00 16.38 92 VAL A O 1
ATOM 696 N N . ASP A 1 98 ? -1.299 -15.015 -19.534 1.00 14.38 93 ASP A N 1
ATOM 697 C CA . ASP A 1 98 ? -2.423 -15.096 -18.568 1.00 14.88 93 ASP A CA 1
ATOM 698 C C . ASP A 1 98 ? -2.662 -13.749 -17.877 1.00 13.98 93 ASP A C 1
ATOM 699 O O . ASP A 1 98 ? -3.824 -13.458 -17.559 1.00 15.10 93 ASP A O 1
ATOM 704 N N . ILE A 1 99 ? -1.625 -12.969 -17.580 1.00 13.49 94 ILE A N 1
ATOM 705 C CA . ILE A 1 99 ? -1.818 -11.755 -16.734 1.00 13.04 94 ILE A CA 1
ATOM 706 C C . ILE A 1 99 ? -2.024 -10.520 -17.616 1.00 13.60 94 ILE A C 1
ATOM 707 O O . ILE A 1 99 ? -3.076 -9.884 -17.489 1.00 14.87 94 ILE A O 1
ATOM 712 N N . ALA A 1 100 ? -1.064 -10.169 -18.470 1.00 14.35 95 ALA A N 1
ATOM 713 C CA . ALA A 1 100 ? -1.102 -8.882 -19.208 1.00 15.45 95 ALA A CA 1
ATOM 714 C C . ALA A 1 100 ? -2.416 -8.730 -19.987 1.00 13.46 95 ALA A C 1
ATOM 715 O O . ALA A 1 100 ? -3.021 -7.667 -19.950 1.00 15.88 95 ALA A O 1
ATOM 717 N N . PRO A 1 101 ? -2.929 -9.748 -20.716 1.00 15.37 96 PRO A N 1
ATOM 718 C CA . PRO A 1 101 ? -4.174 -9.576 -21.477 1.00 15.84 96 PRO A CA 1
ATOM 719 C C . PRO A 1 101 ? -5.430 -9.350 -20.618 1.00 15.33 96 PRO A C 1
ATOM 720 O O . PRO A 1 101 ? -6.451 -8.917 -21.155 1.00 17.83 96 PRO A O 1
ATOM 724 N N . ASN A 1 102 ? -5.346 -9.658 -19.320 1.00 14.47 97 ASN A N 1
ATOM 725 C CA . ASN A 1 102 ? -6.521 -9.689 -18.413 1.00 14.60 97 ASN A CA 1
ATOM 726 C C . ASN A 1 102 ? -6.415 -8.661 -17.288 1.00 13.57 97 ASN A C 1
ATOM 727 O O . ASN A 1 102 ? -7.419 -8.497 -16.581 1.00 14.23 97 ASN A O 1
ATOM 732 N N . LEU A 1 103 ? -5.276 -7.992 -17.118 1.00 13.53 98 LEU A N 1
ATOM 733 C CA . LEU A 1 103 ? -5.098 -7.029 -16.000 1.00 14.20 98 LEU A CA 1
ATOM 734 C C . LEU A 1 103 ? -6.009 -5.827 -16.266 1.00 15.22 98 LEU A C 1
ATOM 735 O O . LEU A 1 103 ? -5.911 -5.227 -17.351 1.00 17.67 98 LEU A O 1
ATOM 740 N N . ARG A 1 104 ? -6.888 -5.514 -15.317 1.00 15.92 99 ARG A N 1
ATOM 741 C CA . ARG A 1 104 ? -7.852 -4.393 -15.443 1.00 16.77 99 ARG A CA 1
ATOM 742 C C . ARG A 1 104 ? -7.115 -3.054 -15.546 1.00 15.53 99 ARG A C 1
ATOM 743 O O . ARG A 1 104 ? -6.000 -2.928 -15.017 1.00 14.40 99 ARG A O 1
ATOM 751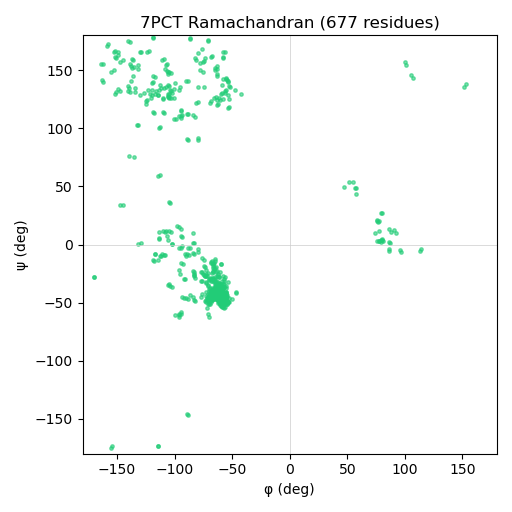 N N . ASP A 1 105 ? -7.749 -2.069 -16.180 1.00 18.14 100 ASP A N 1
ATOM 752 C CA . ASP A 1 105 ? -7.243 -0.675 -16.180 1.00 18.41 100 ASP A CA 1
ATOM 753 C C . ASP A 1 105 ? -7.172 -0.229 -14.720 1.00 15.36 100 ASP A C 1
ATOM 754 O O . ASP A 1 105 ? -8.145 -0.466 -13.971 1.00 18.30 100 ASP A O 1
ATOM 759 N N . GLY A 1 106 ? -6.034 0.327 -14.320 1.00 14.62 101 GLY A N 1
ATOM 760 C CA . GLY A 1 106 ? -5.814 0.841 -12.954 1.00 14.54 101 GLY A CA 1
ATOM 761 C C . GLY A 1 106 ? -5.512 -0.260 -11.950 1.00 13.91 101 GLY A C 1
ATOM 762 O O . GLY A 1 106 ? -5.386 0.058 -10.764 1.00 14.60 101 GLY A O 1
ATOM 763 N N . ALA A 1 107 ? -5.395 -1.518 -12.375 1.00 13.15 102 ALA A N 1
ATOM 764 C CA . ALA A 1 107 ? -5.079 -2.631 -11.452 1.00 13.25 102 ALA A CA 1
ATOM 765 C C . ALA A 1 107 ? -3.607 -2.569 -11.060 1.00 11.83 102 ALA A C 1
ATOM 766 O O . ALA A 1 107 ? -2.811 -1.925 -11.782 1.00 11.77 102 ALA A O 1
ATOM 768 N N . LEU A 1 108 ? -3.283 -3.191 -9.930 1.00 11.27 103 LEU A N 1
ATOM 769 C CA . LEU A 1 108 ? -1.920 -3.291 -9.368 1.00 11.04 103 LEU A CA 1
ATOM 770 C C . LEU A 1 108 ? -1.443 -4.736 -9.483 1.00 10.44 103 LEU A C 1
ATOM 771 O O . LEU A 1 108 ? -2.156 -5.640 -9.013 1.00 12.25 103 LEU A O 1
ATOM 776 N N . LEU A 1 109 ? -0.276 -4.926 -10.092 1.00 9.85 104 LEU A N 1
ATOM 777 C CA . LEU A 1 109 ? 0.435 -6.225 -10.113 1.00 9.03 104 LEU A CA 1
ATOM 778 C C . LEU A 1 109 ? 1.618 -6.121 -9.148 1.00 9.02 104 LEU A C 1
ATOM 779 O O . LEU A 1 109 ? 2.397 -5.163 -9.262 1.00 9.73 104 LEU A O 1
ATOM 784 N N . CYS A 1 110 ? 1.749 -7.084 -8.245 1.00 8.77 105 CYS A N 1
ATOM 785 C CA . CYS A 1 110 ? 2.885 -7.168 -7.308 1.00 9.52 105 CYS A CA 1
ATOM 786 C C . CYS A 1 110 ? 3.643 -8.472 -7.518 1.00 9.53 105 CYS A C 1
ATOM 787 O O . CYS A 1 110 ? 3.005 -9.535 -7.667 1.00 11.55 105 CYS A O 1
ATOM 790 N N . VAL A 1 111 ? 4.965 -8.379 -7.466 1.00 9.65 106 VAL A N 1
ATOM 791 C CA . VAL A 1 111 ? 5.868 -9.556 -7.352 1.00 9.55 106 VAL A CA 1
ATOM 792 C C . VAL A 1 111 ? 6.473 -9.550 -5.943 1.00 8.84 106 VAL A C 1
ATOM 793 O O . VAL A 1 111 ? 6.471 -8.489 -5.301 1.00 10.25 106 VAL A O 1
ATOM 797 N N . ALA A 1 112 ? 6.972 -10.696 -5.490 1.00 8.86 107 ALA A N 1
ATOM 798 C CA . ALA A 1 112 ? 7.546 -10.860 -4.134 1.00 9.59 107 ALA A CA 1
ATOM 799 C C . ALA A 1 112 ? 9.069 -11.016 -4.186 1.00 8.98 107 ALA A C 1
ATOM 800 O O . ALA A 1 112 ? 9.653 -11.325 -3.150 1.00 9.63 107 ALA A O 1
ATOM 802 N N . HIS A 1 113 ? 9.678 -10.767 -5.348 1.00 8.66 108 HIS A N 1
ATOM 803 C CA . HIS A 1 113 ? 11.127 -10.857 -5.629 1.00 8.97 108 HIS A CA 1
ATOM 804 C C . HIS A 1 113 ? 11.396 -10.069 -6.901 1.00 8.87 108 HIS A C 1
ATOM 805 O O . HIS A 1 113 ? 10.573 -10.144 -7.825 1.00 9.78 108 HIS A O 1
ATOM 812 N N . GLY A 1 114 ? 12.500 -9.331 -6.952 1.00 8.73 109 GLY A N 1
ATOM 813 C CA . GLY A 1 114 ? 12.747 -8.432 -8.094 1.00 10.08 109 GLY A CA 1
ATOM 814 C C . GLY A 1 114 ? 13.289 -9.142 -9.321 1.00 9.69 109 GLY A C 1
ATOM 815 O O . GLY A 1 114 ? 13.503 -8.464 -10.314 1.00 10.91 109 GLY A O 1
ATOM 816 N N . HIS A 1 115 ? 13.564 -10.449 -9.266 1.00 8.67 110 HIS A N 1
ATOM 817 C CA . HIS A 1 115 ? 14.334 -11.114 -10.345 1.00 9.51 110 HIS A CA 1
ATOM 818 C C . HIS A 1 115 ? 13.629 -10.955 -11.698 1.00 9.37 110 HIS A C 1
ATOM 819 O O . HIS A 1 115 ? 14.309 -10.615 -12.680 1.00 9.76 110 HIS A O 1
ATOM 826 N N . SER A 1 116 ? 12.330 -11.236 -11.805 1.00 9.91 111 SER A N 1
ATOM 827 C CA . SER A 1 116 ? 11.625 -11.132 -13.109 1.00 10.65 111 SER A CA 1
ATOM 828 C C . SER A 1 116 ? 11.594 -9.675 -13.597 1.00 11.75 111 SER A C 1
ATOM 829 O O . SER A 1 116 ? 11.543 -9.482 -14.827 1.00 12.65 111 SER A O 1
ATOM 832 N N . LEU A 1 117 ? 11.623 -8.686 -12.700 1.00 11.29 112 LEU A N 1
ATOM 833 C CA . LEU A 1 117 ? 11.707 -7.256 -13.106 1.00 11.63 112 LEU A CA 1
ATOM 834 C C . LEU A 1 117 ? 13.101 -6.962 -13.672 1.00 11.78 112 LEU A C 1
ATOM 835 O O . LEU A 1 117 ? 13.193 -6.306 -14.720 1.00 13.06 112 LEU A O 1
ATOM 840 N N . VAL A 1 118 ? 14.161 -7.422 -13.007 1.00 10.23 113 VAL A N 1
ATOM 841 C CA . VAL A 1 118 ? 15.562 -7.217 -13.463 1.00 11.80 113 VAL A CA 1
ATOM 842 C C . VAL A 1 118 ? 15.690 -7.833 -14.855 1.00 12.04 113 VAL A C 1
ATOM 843 O O . VAL A 1 118 ? 16.307 -7.213 -15.723 1.00 12.63 113 VAL A O 1
ATOM 847 N N . GLN A 1 119 ? 15.124 -9.020 -15.074 1.00 12.28 114 GLN A N 1
ATOM 848 C CA . GLN A 1 119 ? 15.325 -9.768 -16.343 1.00 12.53 114 GLN A CA 1
ATOM 849 C C . GLN A 1 119 ? 14.372 -9.281 -17.448 1.00 13.83 114 GLN A C 1
ATOM 850 O O . GLN A 1 119 ? 14.560 -9.705 -18.598 1.00 15.36 114 GLN A O 1
ATOM 856 N N . GLY A 1 120 ? 13.401 -8.422 -17.131 1.00 13.44 115 GLY A N 1
ATOM 857 C CA . GLY A 1 120 ? 12.423 -7.910 -18.107 1.00 14.04 115 GLY A CA 1
ATOM 858 C C . GLY A 1 120 ? 11.352 -8.930 -18.451 1.00 14.48 115 GLY A C 1
ATOM 859 O O . GLY A 1 120 ? 10.703 -8.764 -19.500 1.00 16.97 115 GLY A O 1
ATOM 860 N N . ASP A 1 121 ? 11.143 -9.945 -17.609 1.00 14.61 116 ASP A N 1
ATOM 861 C CA . ASP A 1 121 ? 10.087 -10.970 -17.833 1.00 14.41 116 ASP A CA 1
ATOM 862 C C . ASP A 1 121 ? 8.732 -10.468 -17.331 1.00 12.53 116 ASP A C 1
ATOM 863 O O . ASP A 1 121 ? 7.706 -10.943 -17.828 1.00 13.82 116 ASP A O 1
ATOM 868 N N . VAL A 1 122 ? 8.743 -9.525 -16.403 1.00 11.10 117 VAL A N 1
ATOM 869 C CA . VAL A 1 122 ? 7.544 -8.765 -15.957 1.00 12.77 117 VAL A CA 1
ATOM 870 C C . VAL A 1 122 ? 7.880 -7.302 -16.183 1.00 12.56 117 VAL A C 1
ATOM 871 O O . VAL A 1 122 ? 8.989 -6.902 -15.823 1.00 14.07 117 VAL A O 1
ATOM 875 N N . ARG A 1 123 ? 6.968 -6.557 -16.790 1.00 14.14 118 ARG A N 1
ATOM 876 C CA . ARG A 1 123 ? 7.252 -5.186 -17.269 1.00 15.19 118 ARG A CA 1
ATOM 877 C C . ARG A 1 123 ? 6.068 -4.303 -16.912 1.00 14.41 118 ARG A C 1
ATOM 878 O O . ARG A 1 123 ? 4.939 -4.790 -16.831 1.00 15.19 118 ARG A O 1
ATOM 886 N N . PRO A 1 124 ? 6.296 -2.987 -16.719 1.00 14.82 119 PRO A N 1
ATOM 887 C CA . PRO A 1 124 ? 5.203 -2.027 -16.609 1.00 16.18 119 PRO A CA 1
ATOM 888 C C . PRO A 1 124 ? 4.269 -2.108 -17.824 1.00 16.54 119 PRO A C 1
ATOM 889 O O . PRO A 1 124 ? 4.735 -2.320 -18.936 1.00 20.31 119 PRO A O 1
ATOM 893 N N . LEU A 1 125 ? 2.972 -1.977 -17.575 1.00 16.41 120 LEU A N 1
ATOM 894 C CA . LEU A 1 125 ? 1.915 -1.915 -18.617 1.00 17.38 120 LEU A CA 1
ATOM 895 C C . LEU A 1 125 ? 1.250 -0.539 -18.552 1.00 17.01 120 LEU A C 1
ATOM 896 O O . LEU A 1 125 ? 0.885 -0.093 -17.462 1.00 17.40 120 LEU A O 1
ATOM 901 N N . PRO A 1 126 ? 1.068 0.171 -19.696 1.00 19.05 121 PRO A N 1
ATOM 902 C CA . PRO A 1 126 ? 0.324 1.437 -19.727 1.00 18.76 121 PRO A CA 1
ATOM 903 C C . PRO A 1 126 ? -0.994 1.265 -18.959 1.00 15.24 121 PRO A C 1
ATOM 904 O O . PRO A 1 126 ? -1.658 0.277 -19.159 1.00 16.20 121 PRO A O 1
ATOM 908 N N . GLY A 1 127 ? -1.317 2.205 -18.075 1.00 13.90 122 GLY A N 1
ATOM 909 C CA . GLY A 1 127 ? -2.632 2.278 -17.411 1.00 13.40 122 GLY A CA 1
ATOM 910 C C . GLY A 1 127 ? -2.687 1.444 -16.148 1.00 12.86 122 GLY A C 1
ATOM 911 O O . GLY A 1 127 ? -3.751 1.455 -15.497 1.00 14.09 122 GLY A O 1
ATOM 912 N N . ARG A 1 128 ? -1.591 0.779 -15.771 1.00 11.98 123 ARG A N 1
ATOM 913 C CA . ARG A 1 128 ? -1.608 -0.129 -14.600 1.00 12.41 123 ARG A CA 1
ATOM 914 C C . ARG A 1 128 ? -0.442 0.191 -13.674 1.00 11.28 123 ARG A C 1
ATOM 915 O O . ARG A 1 128 ? 0.512 0.881 -14.096 1.00 12.03 123 ARG A O 1
ATOM 923 N N . ASP A 1 129 ? -0.511 -0.337 -12.466 1.00 10.80 124 ASP A N 1
ATOM 924 C CA . ASP A 1 129 ? 0.523 -0.152 -11.427 1.00 9.75 124 ASP A CA 1
ATOM 925 C C . ASP A 1 129 ? 1.315 -1.452 -11.274 1.00 9.10 124 ASP A C 1
ATOM 926 O O . ASP A 1 129 ? 0.758 -2.552 -11.494 1.00 10.03 124 ASP A O 1
ATOM 931 N N . LEU A 1 130 ? 2.582 -1.311 -10.911 1.00 9.19 125 LEU A N 1
ATOM 932 C CA . LEU A 1 130 ? 3.518 -2.443 -10.754 1.00 9.04 125 LEU A CA 1
ATOM 933 C C . LEU A 1 130 ? 4.387 -2.199 -9.533 1.00 8.75 125 LEU A C 1
ATOM 934 O O . LEU A 1 130 ? 4.947 -1.095 -9.413 1.00 9.84 125 LEU A O 1
ATOM 939 N N . ALA A 1 131 ? 4.511 -3.205 -8.676 1.00 8.84 126 ALA A N 1
ATOM 940 C CA . ALA A 1 131 ? 5.288 -3.059 -7.433 1.00 8.55 126 ALA A CA 1
ATOM 941 C C . ALA A 1 131 ? 5.915 -4.391 -7.029 1.00 8.63 126 ALA A C 1
ATOM 942 O O . ALA A 1 131 ? 5.522 -5.459 -7.540 1.00 9.93 126 ALA A O 1
ATOM 944 N N . MET A 1 132 ? 6.863 -4.279 -6.111 1.00 8.25 127 MET A N 1
ATOM 945 C CA . MET A 1 132 ? 7.457 -5.423 -5.392 1.00 8.53 127 MET A CA 1
ATOM 946 C C . MET A 1 132 ? 7.064 -5.310 -3.917 1.00 8.63 127 MET A C 1
ATOM 947 O O . MET A 1 132 ? 7.207 -4.222 -3.348 1.00 9.36 127 MET A O 1
ATOM 952 N N . LEU A 1 133 ? 6.609 -6.416 -3.337 1.00 8.13 128 LEU A N 1
ATOM 953 C CA . LEU A 1 133 ? 6.450 -6.562 -1.869 1.00 8.55 128 LEU A CA 1
ATOM 954 C C . LEU A 1 133 ? 7.087 -7.900 -1.517 1.00 8.25 128 LEU A C 1
ATOM 955 O O . LEU A 1 133 ? 6.493 -8.943 -1.834 1.00 8.38 128 LEU A O 1
ATOM 960 N N . ALA A 1 134 ? 8.298 -7.845 -0.963 1.00 7.83 129 ALA A N 1
ATOM 961 C CA . ALA A 1 134 ? 9.194 -9.018 -0.849 1.00 8.51 129 ALA A CA 1
ATOM 962 C C . ALA A 1 134 ? 9.381 -9.376 0.614 1.00 8.51 129 ALA A C 1
ATOM 963 O O . ALA A 1 134 ? 10.188 -8.743 1.303 1.00 8.48 129 ALA A O 1
ATOM 965 N N . PRO A 1 135 ? 8.671 -10.406 1.131 1.00 8.76 130 PRO A N 1
ATOM 966 C CA . PRO A 1 135 ? 8.832 -10.797 2.530 1.00 9.07 130 PRO A CA 1
ATOM 967 C C . PRO A 1 135 ? 10.239 -11.323 2.821 1.00 9.32 130 PRO A C 1
ATOM 968 O O . PRO A 1 135 ? 10.842 -11.895 1.936 1.00 9.37 130 PRO A O 1
ATOM 972 N N . ARG A 1 136 ? 10.704 -11.172 4.057 1.00 8.39 131 ARG A N 1
ATOM 973 C CA . ARG A 1 136 ? 12.048 -11.654 4.476 1.00 9.29 131 ARG A CA 1
ATOM 974 C C . ARG A 1 136 ? 11.894 -12.921 5.325 1.00 10.24 131 ARG A C 1
ATOM 975 O O . ARG A 1 136 ? 12.663 -13.111 6.286 1.00 13.07 131 ARG A O 1
ATOM 983 N N . MET A 1 137 ? 10.927 -13.761 4.982 1.00 10.22 132 MET A N 1
ATOM 984 C CA . MET A 1 137 ? 10.601 -14.959 5.778 1.00 10.29 132 MET A CA 1
ATOM 985 C C . MET A 1 137 ? 9.757 -15.893 4.923 1.00 9.66 132 MET A C 1
ATOM 986 O O . MET A 1 137 ? 9.108 -15.411 3.991 1.00 11.10 132 MET A O 1
ATOM 991 N N . TYR A 1 138 ? 9.781 -17.186 5.231 1.00 10.37 133 TYR A N 1
ATOM 992 C CA . TYR A 1 138 ? 8.963 -18.186 4.501 1.00 10.72 133 TYR A CA 1
ATOM 993 C C . TYR A 1 138 ? 7.566 -18.272 5.125 1.00 10.89 133 TYR A C 1
ATOM 994 O O . TYR A 1 138 ? 7.263 -17.594 6.106 1.00 10.36 133 TYR A O 1
ATOM 1003 N N . GLY A 1 139 ? 6.708 -19.091 4.526 1.00 10.57 134 GLY A N 1
ATOM 1004 C CA . GLY A 1 139 ? 5.254 -19.015 4.731 1.00 10.72 134 GLY A CA 1
ATOM 1005 C C . GLY A 1 139 ? 4.813 -19.415 6.126 1.00 10.19 134 GLY A C 1
ATOM 1006 O O . GLY A 1 139 ? 3.995 -18.694 6.712 1.00 10.17 134 GLY A O 1
ATOM 1007 N N . ASP A 1 140 ? 5.265 -20.562 6.630 1.00 9.83 135 ASP A N 1
ATOM 1008 C CA . ASP A 1 140 ? 4.742 -21.093 7.917 1.00 10.75 135 ASP A CA 1
ATOM 1009 C C . ASP A 1 140 ? 4.981 -20.049 9.009 1.00 10.13 135 ASP A C 1
ATOM 1010 O O . ASP A 1 140 ? 4.063 -19.749 9.769 1.00 11.27 135 ASP A O 1
ATOM 1015 N N . PRO A 1 141 ? 6.192 -19.457 9.172 1.00 10.08 136 PRO A N 1
ATOM 1016 C CA . PRO A 1 141 ? 6.360 -18.408 10.174 1.00 10.35 136 PRO A CA 1
ATOM 1017 C C . PRO A 1 141 ? 5.512 -17.158 9.912 1.00 11.01 136 PRO A C 1
ATOM 1018 O O . PRO A 1 141 ? 4.947 -16.634 10.861 1.00 12.37 136 PRO A O 1
ATOM 1022 N N . ILE A 1 142 ? 5.360 -16.736 8.659 1.00 10.93 137 ILE A N 1
ATOM 1023 C CA . ILE A 1 142 ? 4.470 -15.582 8.348 1.00 10.11 137 ILE A CA 1
ATOM 1024 C C . ILE A 1 142 ? 3.072 -15.884 8.907 1.00 10.09 137 ILE A C 1
ATOM 1025 O O . ILE A 1 142 ? 2.456 -14.991 9.523 1.00 11.44 137 ILE A O 1
ATOM 1030 N N . ARG A 1 143 ? 2.580 -17.109 8.712 1.00 9.41 138 ARG A N 1
ATOM 1031 C CA . ARG A 1 143 ? 1.218 -17.483 9.155 1.00 10.18 138 ARG A CA 1
ATOM 1032 C C . ARG A 1 143 ? 1.167 -17.602 10.686 1.00 10.52 138 ARG A C 1
ATOM 1033 O O . ARG A 1 143 ? 0.195 -17.105 11.269 1.00 11.39 138 ARG A O 1
ATOM 1041 N N . ARG A 1 144 ? 2.135 -18.276 11.318 1.00 10.17 139 ARG A N 1
ATOM 1042 C CA . ARG A 1 144 ? 2.169 -18.431 12.796 1.00 11.45 139 ARG A CA 1
ATOM 1043 C C . ARG A 1 144 ? 2.251 -17.043 13.432 1.00 10.70 139 ARG A C 1
ATOM 1044 O O . ARG A 1 144 ? 1.517 -16.758 14.398 1.00 11.74 139 ARG A O 1
ATOM 1052 N N . TYR A 1 145 ? 3.150 -16.201 12.933 1.00 10.57 140 TYR A N 1
ATOM 1053 C CA . TYR A 1 145 ? 3.291 -14.814 13.435 1.00 10.04 140 TYR A CA 1
ATOM 1054 C C . TYR A 1 145 ? 1.946 -14.092 13.299 1.00 10.21 140 TYR A C 1
ATOM 1055 O O . TYR A 1 145 ? 1.473 -13.452 14.262 1.00 10.90 140 TYR A O 1
ATOM 1064 N N . TYR A 1 146 ? 1.315 -14.189 12.130 1.00 10.19 141 TYR A N 1
ATOM 1065 C CA . TYR A 1 146 ? 0.031 -13.495 11.868 1.00 11.07 141 TYR A CA 1
ATOM 1066 C C . TYR A 1 146 ? -0.986 -13.851 12.956 1.00 11.30 141 TYR A C 1
ATOM 1067 O O . TYR A 1 146 ? -1.592 -12.944 13.539 1.00 12.92 141 TYR A O 1
ATOM 1076 N N . LEU A 1 147 ? -1.154 -15.141 13.246 1.00 11.53 142 LEU A N 1
ATOM 1077 C CA . LEU A 1 147 ? -2.177 -15.601 14.222 1.00 12.07 142 LEU A CA 1
ATOM 1078 C C . LEU A 1 147 ? -1.831 -15.123 15.635 1.00 12.67 142 LEU A C 1
ATOM 1079 O O . LEU A 1 147 ? -2.764 -14.991 16.457 1.00 16.26 142 LEU A O 1
ATOM 1084 N N . ALA A 1 148 ? -0.564 -14.819 15.901 1.00 13.38 143 ALA A N 1
ATOM 1085 C CA . ALA A 1 148 ? -0.072 -14.346 17.216 1.00 13.85 143 ALA A CA 1
ATOM 1086 C C . ALA A 1 148 ? -0.038 -12.810 17.278 1.00 13.78 143 ALA A C 1
ATOM 1087 O O . ALA A 1 148 ? 0.480 -12.288 18.268 1.00 15.83 143 ALA A O 1
ATOM 1089 N N . GLY A 1 149 ? -0.555 -12.106 16.266 1.00 12.28 144 GLY A N 1
ATOM 1090 C CA . GLY A 1 149 ? -0.559 -10.628 16.240 1.00 12.94 144 GLY A CA 1
ATOM 1091 C C . GLY A 1 149 ? 0.801 -10.040 15.889 1.00 13.69 144 GLY A C 1
ATOM 1092 O O . GLY A 1 149 ? 1.030 -8.839 16.151 1.00 15.97 144 GLY A O 1
ATOM 1093 N N . GLN A 1 150 ? 1.662 -10.844 15.275 1.00 12.55 145 GLN A N 1
ATOM 1094 C CA . GLN A 1 150 ? 3.058 -10.489 14.923 1.00 13.31 145 GLN A CA 1
ATOM 1095 C C . GLN A 1 150 ? 3.244 -10.560 13.400 1.00 12.26 145 GLN A C 1
ATOM 1096 O O . GLN A 1 150 ? 2.305 -10.939 12.661 1.00 12.50 145 GLN A O 1
ATOM 1102 N N . GLY A 1 151 ? 4.441 -10.223 12.948 1.00 10.20 146 GLY A N 1
ATOM 1103 C CA . GLY A 1 151 ? 4.784 -10.261 11.522 1.00 11.06 146 GLY A CA 1
ATOM 1104 C C . GLY A 1 151 ? 6.271 -10.345 11.280 1.00 10.87 146 GLY A C 1
ATOM 1105 O O . GLY A 1 151 ? 7.066 -10.234 12.221 1.00 10.85 146 GLY A O 1
ATOM 1106 N N . ALA A 1 152 ? 6.614 -10.565 10.021 1.00 10.90 147 ALA A N 1
ATOM 1107 C CA . ALA A 1 152 ? 7.998 -10.595 9.510 1.00 11.66 147 ALA A CA 1
ATOM 1108 C C . ALA A 1 152 ? 8.248 -9.342 8.690 1.00 10.52 147 ALA A C 1
ATOM 1109 O O . ALA A 1 152 ? 7.317 -8.775 8.128 1.00 9.60 147 ALA A O 1
ATOM 1111 N N . PRO A 1 153 ? 9.511 -8.895 8.559 1.00 10.00 148 PRO A N 1
ATOM 1112 C CA . PRO A 1 153 ? 9.805 -7.734 7.731 1.00 8.91 148 PRO A CA 1
ATOM 1113 C C . PRO A 1 153 ? 9.587 -8.037 6.245 1.00 8.60 148 PRO A C 1
ATOM 1114 O O . PRO A 1 153 ? 9.512 -9.197 5.841 1.00 8.68 148 PRO A O 1
ATOM 1118 N N . ALA A 1 154 ? 9.447 -6.972 5.470 1.00 8.75 149 ALA A N 1
ATOM 1119 C CA . ALA A 1 154 ? 9.415 -7.053 4.001 1.00 7.95 149 ALA A CA 1
ATOM 1120 C C . ALA A 1 154 ? 10.091 -5.816 3.412 1.00 8.63 149 ALA A C 1
ATOM 1121 O O . ALA A 1 154 ? 10.202 -4.793 4.104 1.00 9.18 149 ALA A O 1
ATOM 1123 N N . TYR A 1 155 ? 10.530 -5.919 2.163 1.00 8.46 150 TYR A N 1
ATOM 1124 C CA . TYR A 1 155 ? 10.993 -4.750 1.372 1.00 8.37 150 TYR A CA 1
ATOM 1125 C C . TYR A 1 155 ? 9.941 -4.459 0.309 1.00 9.40 150 TYR A C 1
ATOM 1126 O O . TYR A 1 155 ? 9.267 -5.383 -0.162 1.00 11.47 150 TYR A O 1
ATOM 1135 N N . PHE A 1 156 ? 9.825 -3.200 -0.087 1.00 8.74 151 PHE A N 1
ATOM 1136 C CA . PHE A 1 156 ? 8.866 -2.844 -1.153 1.00 9.20 151 PHE A CA 1
ATOM 1137 C C . PHE A 1 156 ? 9.487 -1.830 -2.102 1.00 9.01 151 PHE A C 1
ATOM 1138 O O . PHE A 1 156 ? 10.378 -1.056 -1.714 1.00 9.12 151 PHE A O 1
ATOM 1146 N N . ASP A 1 157 ? 8.967 -1.828 -3.326 1.00 9.32 152 ASP A N 1
ATOM 1147 C CA . ASP A 1 157 ? 9.368 -0.853 -4.362 1.00 9.52 152 ASP A CA 1
ATOM 1148 C C . ASP A 1 157 ? 8.176 -0.583 -5.271 1.00 9.82 152 ASP A C 1
ATOM 1149 O O . ASP A 1 157 ? 7.509 -1.543 -5.683 1.00 10.76 152 ASP A O 1
ATOM 1154 N N . ILE A 1 158 ? 7.917 0.689 -5.559 1.00 10.45 153 ILE A N 1
ATOM 1155 C CA . ILE A 1 158 ? 6.859 1.098 -6.516 1.00 10.72 153 ILE A CA 1
ATOM 1156 C C . ILE A 1 158 ? 7.544 1.312 -7.857 1.00 11.32 153 ILE A C 1
ATOM 1157 O O . ILE A 1 158 ? 8.343 2.266 -7.982 1.00 13.64 153 ILE A O 1
ATOM 1162 N N . VAL A 1 159 ? 7.267 0.424 -8.810 1.00 10.51 154 VAL A N 1
ATOM 1163 C CA . VAL A 1 159 ? 7.983 0.394 -10.115 1.00 11.83 154 VAL A CA 1
ATOM 1164 C C . VAL A 1 159 ? 7.255 1.276 -11.123 1.00 12.24 154 VAL A C 1
ATOM 1165 O O . VAL A 1 159 ? 7.925 2.018 -11.851 1.00 15.03 154 VAL A O 1
ATOM 1169 N N . ALA A 1 160 ? 5.935 1.151 -11.197 1.00 11.29 155 ALA A N 1
ATOM 1170 C CA . ALA A 1 160 ? 5.073 1.971 -12.074 1.00 11.39 155 ALA A CA 1
ATOM 1171 C C . ALA A 1 160 ? 3.800 2.315 -11.306 1.00 10.71 155 ALA A C 1
ATOM 1172 O O . ALA A 1 160 ? 3.231 1.442 -10.602 1.00 12.73 155 ALA A O 1
ATOM 1174 N N . ASP A 1 161 ? 3.373 3.567 -11.412 1.00 11.54 156 ASP A N 1
ATOM 1175 C CA . ASP A 1 161 ? 2.248 4.068 -10.596 1.00 11.62 156 ASP A CA 1
ATOM 1176 C C . ASP A 1 161 ? 1.396 4.952 -11.498 1.00 10.90 156 ASP A C 1
ATOM 1177 O O . ASP A 1 161 ? 1.441 6.168 -11.377 1.00 13.76 156 ASP A O 1
ATOM 1182 N N . HIS A 1 162 ? 0.621 4.333 -12.371 1.00 11.61 157 HIS A N 1
ATOM 1183 C CA . HIS A 1 162 ? -0.347 5.054 -13.226 1.00 12.51 157 HIS A CA 1
ATOM 1184 C C . HIS A 1 162 ? -1.410 5.738 -12.361 1.00 11.62 157 HIS A C 1
ATOM 1185 O O . HIS A 1 162 ? -1.734 6.913 -12.628 1.00 11.95 157 HIS A O 1
ATOM 1192 N N . THR A 1 163 ? -1.955 5.036 -11.363 1.00 10.64 158 THR A N 1
ATOM 1193 C CA . THR A 1 163 ? -3.133 5.523 -10.589 1.00 11.38 158 THR A CA 1
ATOM 1194 C C . THR A 1 163 ? -2.710 6.642 -9.627 1.00 11.88 158 THR A C 1
ATOM 1195 O O . THR A 1 163 ? -3.558 7.463 -9.272 1.00 14.69 158 THR A O 1
ATOM 1199 N N . GLY A 1 164 ? -1.444 6.655 -9.206 1.00 12.09 159 GLY A N 1
ATOM 1200 C CA . GLY A 1 164 ? -0.956 7.489 -8.095 1.00 13.10 159 GLY A CA 1
ATOM 1201 C C . GLY A 1 164 ? -1.297 6.904 -6.728 1.00 12.61 159 GLY A C 1
ATOM 1202 O O . GLY A 1 164 ? -0.947 7.539 -5.727 1.00 14.70 159 GLY A O 1
ATOM 1203 N N . ARG A 1 165 ? -1.927 5.723 -6.679 1.00 11.58 160 ARG A N 1
ATOM 1204 C CA . ARG A 1 165 ? -2.408 5.088 -5.427 1.00 12.68 160 ARG A CA 1
ATOM 1205 C C . ARG A 1 165 ? -1.619 3.803 -5.155 1.00 10.78 160 ARG A C 1
ATOM 1206 O O . ARG A 1 165 ? -1.969 3.085 -4.215 1.00 11.46 160 ARG A O 1
ATOM 1214 N N . ALA A 1 166 ? -0.601 3.480 -5.953 1.00 9.62 161 ALA A N 1
ATOM 1215 C CA . ALA A 1 166 ? 0.104 2.181 -5.826 1.00 8.82 161 ALA A CA 1
ATOM 1216 C C . ALA A 1 166 ? 0.714 2.031 -4.424 1.00 9.81 161 ALA A C 1
ATOM 1217 O O . ALA A 1 166 ? 0.631 0.929 -3.871 1.00 10.04 161 ALA A O 1
ATOM 1219 N N . ARG A 1 167 ? 1.356 3.073 -3.883 1.00 10.47 162 ARG A N 1
ATOM 1220 C CA . ARG A 1 167 ? 2.090 2.957 -2.592 1.00 10.36 162 ARG A CA 1
ATOM 1221 C C . ARG A 1 167 ? 1.118 2.519 -1.495 1.00 10.45 162 ARG A C 1
ATOM 1222 O O . ARG A 1 167 ? 1.379 1.502 -0.815 1.00 10.69 162 ARG A O 1
ATOM 1230 N N . ASP A 1 168 ? -0.016 3.199 -1.357 1.00 9.89 163 ASP A N 1
ATOM 1231 C CA . ASP A 1 168 ? -0.942 2.902 -0.239 1.00 10.55 163 ASP A CA 1
ATOM 1232 C C . ASP A 1 168 ? -1.611 1.539 -0.461 1.00 9.60 163 ASP A C 1
ATOM 1233 O O . ASP A 1 168 ? -1.930 0.865 0.532 1.00 10.15 163 ASP A O 1
ATOM 1238 N N . ARG A 1 169 ? -1.803 1.131 -1.710 1.00 9.36 164 ARG A N 1
ATOM 1239 C CA . ARG A 1 169 ? -2.406 -0.193 -2.025 1.00 9.17 164 ARG A CA 1
ATOM 1240 C C . ARG A 1 169 ? -1.416 -1.320 -1.680 1.00 9.55 164 ARG A C 1
ATOM 1241 O O . ARG A 1 169 ? -1.835 -2.325 -1.063 1.00 9.70 164 ARG A O 1
ATOM 1249 N N . VAL A 1 170 ? -0.147 -1.174 -2.061 1.00 9.22 165 VAL A N 1
ATOM 1250 C CA . VAL A 1 170 ? 0.912 -2.167 -1.707 1.00 9.87 165 VAL A CA 1
ATOM 1251 C C . VAL A 1 170 ? 1.006 -2.251 -0.184 1.00 9.23 165 VAL A C 1
ATOM 1252 O O . VAL A 1 170 ? 1.084 -3.361 0.353 1.00 9.84 165 VAL A O 1
ATOM 1256 N N . LEU A 1 171 ? 1.027 -1.116 0.498 1.00 9.58 166 LEU A N 1
ATOM 1257 C CA . LEU A 1 171 ? 1.232 -1.134 1.966 1.00 9.59 166 LEU A CA 1
ATOM 1258 C C . LEU A 1 171 ? -0.029 -1.647 2.673 1.00 9.17 166 LEU A C 1
ATOM 1259 O O . LEU A 1 171 ? 0.107 -2.208 3.759 1.00 10.29 166 LEU A O 1
ATOM 1264 N N . ALA A 1 172 ? -1.207 -1.482 2.072 1.00 9.07 167 ALA A N 1
ATOM 1265 C CA . ALA A 1 172 ? -2.459 -2.061 2.608 1.00 9.33 167 ALA A CA 1
ATOM 1266 C C . ALA A 1 172 ? -2.370 -3.592 2.523 1.00 9.41 167 ALA A C 1
ATOM 1267 O O . ALA A 1 172 ? -2.747 -4.262 3.498 1.00 10.76 167 ALA A O 1
ATOM 1269 N N . ILE A 1 173 ? -1.876 -4.136 1.403 1.00 8.52 168 ILE A N 1
ATOM 1270 C CA . ILE A 1 173 ? -1.641 -5.598 1.290 1.00 8.37 168 ILE A CA 1
ATOM 1271 C C . ILE A 1 173 ? -0.654 -5.998 2.399 1.00 8.42 168 ILE A C 1
ATOM 1272 O O . ILE A 1 173 ? -0.889 -7.014 3.097 1.00 9.12 168 ILE A O 1
ATOM 1277 N N . ALA A 1 174 ? 0.432 -5.249 2.559 1.00 8.83 169 ALA A N 1
ATOM 1278 C CA . ALA A 1 174 ? 1.460 -5.549 3.580 1.00 9.12 169 ALA A CA 1
ATOM 1279 C C . ALA A 1 174 ? 0.834 -5.568 4.976 1.00 9.44 169 ALA A C 1
ATOM 1280 O O . ALA A 1 174 ? 1.173 -6.464 5.756 1.00 10.03 169 ALA A O 1
ATOM 1282 N N . ARG A 1 175 ? -0.050 -4.619 5.281 1.00 10.10 170 ARG A N 1
ATOM 1283 C CA . ARG A 1 175 ? -0.700 -4.557 6.606 1.00 10.16 170 ARG A CA 1
ATOM 1284 C C . ARG A 1 175 ? -1.645 -5.753 6.758 1.00 10.08 170 ARG A C 1
ATOM 1285 O O . ARG A 1 175 ? -1.655 -6.364 7.841 1.00 11.11 170 ARG A O 1
ATOM 1293 N N . ALA A 1 176 ? -2.388 -6.101 5.707 1.00 9.35 171 ALA A N 1
ATOM 1294 C CA . ALA A 1 176 ? -3.352 -7.222 5.765 1.00 9.56 171 ALA A CA 1
ATOM 1295 C C . ALA A 1 176 ? -2.621 -8.554 6.001 1.00 10.31 171 ALA A C 1
ATOM 1296 O O . ALA A 1 176 ? -3.194 -9.438 6.661 1.00 11.77 171 ALA A O 1
ATOM 1298 N N . VAL A 1 177 ? -1.402 -8.705 5.475 1.00 9.93 172 VAL A N 1
ATOM 1299 C CA . VAL A 1 177 ? -0.651 -9.991 5.549 1.00 9.68 172 VAL A CA 1
ATOM 1300 C C . VAL A 1 177 ? 0.256 -9.972 6.790 1.00 10.10 172 VAL A C 1
ATOM 1301 O O . VAL A 1 177 ? 0.659 -11.059 7.234 1.00 10.26 172 VAL A O 1
ATOM 1305 N N . GLY A 1 178 ? 0.513 -8.795 7.382 1.00 9.83 173 GLY A N 1
ATOM 1306 C CA . GLY A 1 178 ? 1.156 -8.711 8.708 1.00 10.67 173 GLY A CA 1
ATOM 1307 C C . GLY A 1 178 ? 2.543 -8.094 8.703 1.00 9.90 173 GLY A C 1
ATOM 1308 O O . GLY A 1 178 ? 3.088 -7.903 9.806 1.00 9.57 173 GLY A O 1
ATOM 1309 N N . PHE A 1 179 ? 3.106 -7.755 7.544 1.00 9.91 174 PHE A N 1
ATOM 1310 C CA . PHE A 1 179 ? 4.526 -7.329 7.447 1.00 9.79 174 PHE A CA 1
ATOM 1311 C C . PHE A 1 179 ? 4.724 -5.975 8.132 1.00 9.79 174 PHE A C 1
ATOM 1312 O O . PHE A 1 179 ? 5.808 -5.767 8.671 1.00 9.61 174 PHE A O 1
ATOM 1320 N N . THR A 1 180 ? 3.714 -5.104 8.168 1.00 10.84 175 THR A N 1
ATOM 1321 C CA . THR A 1 180 ? 3.837 -3.779 8.831 1.00 10.81 175 THR A CA 1
ATOM 1322 C C . THR A 1 180 ? 3.954 -3.947 10.356 1.00 10.01 175 THR A C 1
ATOM 1323 O O . THR A 1 180 ? 4.391 -3.002 11.021 1.00 11.95 175 THR A O 1
ATOM 1327 N N . ARG A 1 181 ? 3.628 -5.116 10.901 1.00 9.69 176 ARG A N 1
ATOM 1328 C CA . ARG A 1 181 ? 3.789 -5.355 12.358 1.00 10.02 176 ARG A CA 1
ATOM 1329 C C . ARG A 1 181 ? 5.284 -5.372 12.706 1.00 11.11 176 ARG A C 1
ATOM 1330 O O . ARG A 1 181 ? 5.636 -5.016 13.849 1.00 14.23 176 ARG A O 1
ATOM 1338 N N . ALA A 1 182 ? 6.135 -5.781 11.762 1.00 10.03 177 ALA A N 1
ATOM 1339 C CA . ALA A 1 182 ? 7.608 -5.755 11.913 1.00 9.71 177 ALA A CA 1
ATOM 1340 C C . ALA A 1 182 ? 8.162 -4.463 11.315 1.00 9.99 177 ALA A C 1
ATOM 1341 O O . ALA A 1 182 ? 8.824 -3.703 12.016 1.00 10.39 177 ALA A O 1
ATOM 1343 N N . GLY A 1 183 ? 7.892 -4.253 10.033 1.00 10.21 178 GLY A N 1
ATOM 1344 C CA . GLY A 1 183 ? 8.377 -3.080 9.293 1.00 10.26 178 GLY A CA 1
ATOM 1345 C C . GLY A 1 183 ? 8.540 -3.398 7.827 1.00 9.63 178 GLY A C 1
ATOM 1346 O O . GLY A 1 183 ? 9.051 -4.473 7.504 1.00 9.91 178 GLY A O 1
ATOM 1347 N N . VAL A 1 184 ? 8.086 -2.498 6.968 1.00 8.78 179 VAL A N 1
ATOM 1348 C CA . VAL A 1 184 ? 8.191 -2.666 5.502 1.00 9.11 17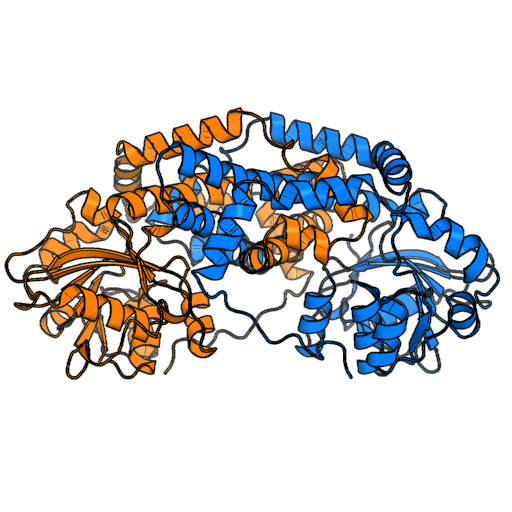9 VAL A CA 1
ATOM 1349 C C . VAL A 1 184 ? 9.053 -1.520 4.990 1.00 8.71 179 VAL A C 1
ATOM 1350 O O . VAL A 1 184 ? 8.653 -0.354 5.122 1.00 10.36 179 VAL A O 1
ATOM 1354 N N . MET A 1 185 ? 10.229 -1.851 4.483 1.00 9.15 180 MET A N 1
ATOM 1355 C CA . MET A 1 185 ? 11.247 -0.841 4.112 1.00 9.44 180 MET A CA 1
ATOM 1356 C C . MET A 1 185 ? 11.327 -0.682 2.594 1.00 8.63 180 MET A C 1
ATOM 1357 O O . MET A 1 185 ? 11.368 -1.689 1.882 1.00 9.39 180 MET A O 1
ATOM 1362 N N . ALA A 1 186 ? 11.413 0.556 2.125 1.00 9.71 181 ALA A N 1
ATOM 1363 C CA . ALA A 1 186 ? 11.664 0.822 0.695 1.00 10.04 181 ALA A CA 1
ATOM 1364 C C . ALA A 1 186 ? 13.049 0.298 0.312 1.00 10.50 181 ALA A C 1
ATOM 1365 O O . ALA A 1 186 ? 14.046 0.633 0.967 1.00 11.75 181 ALA A O 1
ATOM 1367 N N . LEU A 1 187 ? 13.101 -0.526 -0.726 1.00 10.16 182 LEU A N 1
ATOM 1368 C CA . LEU A 1 187 ? 14.375 -1.043 -1.267 1.00 10.18 182 LEU A CA 1
ATOM 1369 C C . LEU A 1 187 ? 14.160 -1.326 -2.747 1.00 10.25 182 LEU A C 1
ATOM 1370 O O . LEU A 1 187 ? 13.157 -1.965 -3.083 1.00 10.39 182 LEU A O 1
ATOM 1375 N N . GLY A 1 188 ? 15.048 -0.828 -3.603 1.00 9.98 183 GLY A N 1
ATOM 1376 C CA . GLY A 1 188 ? 14.926 -1.022 -5.059 1.00 9.83 183 GLY A CA 1
ATOM 1377 C C . GLY A 1 188 ? 14.834 -2.495 -5.422 1.00 9.50 183 GLY A C 1
ATOM 1378 O O . GLY A 1 188 ? 15.499 -3.319 -4.755 1.00 10.22 183 GLY A O 1
ATOM 1379 N N . TYR A 1 189 ? 14.018 -2.841 -6.419 1.00 9.59 184 TYR A N 1
ATOM 1380 C CA . TYR A 1 189 ? 13.822 -4.261 -6.799 1.00 9.34 184 TYR A CA 1
ATOM 1381 C C . TYR A 1 189 ? 15.140 -4.893 -7.257 1.00 9.31 184 TYR A C 1
ATOM 1382 O O . TYR A 1 189 ? 15.310 -6.109 -7.058 1.00 9.71 184 TYR A O 1
ATOM 1391 N N . ARG A 1 190 ? 16.037 -4.145 -7.892 1.00 9.91 185 ARG A N 1
ATOM 1392 C CA . ARG A 1 190 ? 17.314 -4.737 -8.364 1.00 10.04 185 ARG A CA 1
ATOM 1393 C C . ARG A 1 190 ? 18.170 -5.081 -7.141 1.00 9.38 185 ARG A C 1
ATOM 1394 O O . ARG A 1 190 ? 18.711 -6.209 -7.087 1.00 9.33 185 ARG A O 1
ATOM 1402 N N . GLN A 1 191 ? 18.276 -4.162 -6.174 1.00 9.31 186 GLN A N 1
ATOM 1403 C CA . GLN A 1 191 ? 19.031 -4.442 -4.933 1.00 9.58 186 GLN A CA 1
ATOM 1404 C C . GLN A 1 191 ? 18.397 -5.628 -4.185 1.00 9.75 186 GLN A C 1
ATOM 1405 O O . GLN A 1 191 ? 19.140 -6.504 -3.726 1.00 10.40 186 GLN A O 1
ATOM 1411 N N . GLU A 1 192 ? 17.073 -5.678 -4.082 1.00 10.13 187 GLU A N 1
ATOM 1412 C CA . GLU A 1 192 ? 16.404 -6.804 -3.385 1.00 9.74 187 GLU A CA 1
ATOM 1413 C C . GLU A 1 192 ? 16.805 -8.111 -4.068 1.00 9.63 187 GLU A C 1
ATOM 1414 O O . GLU A 1 192 ? 17.083 -9.099 -3.367 1.00 9.68 187 GLU A O 1
ATOM 1420 N N . THR A 1 193 ? 16.817 -8.124 -5.399 1.00 9.28 188 THR A N 1
ATOM 1421 C CA . THR A 1 193 ? 17.121 -9.359 -6.162 1.00 9.17 188 THR A CA 1
ATOM 1422 C C . THR A 1 193 ? 18.503 -9.858 -5.741 1.00 9.16 188 THR A C 1
ATOM 1423 O O . THR A 1 193 ? 18.645 -11.037 -5.363 1.00 9.43 188 THR A O 1
ATOM 1427 N N . PHE A 1 194 ? 19.505 -8.986 -5.816 1.00 9.97 189 PHE A N 1
ATOM 1428 C CA . PHE A 1 194 ? 20.905 -9.416 -5.627 1.00 9.67 189 PHE A CA 1
ATOM 1429 C C . PHE A 1 194 ? 21.125 -9.803 -4.159 1.00 9.79 189 PHE A C 1
ATOM 1430 O O . PHE A 1 194 ? 21.827 -10.781 -3.895 1.00 10.59 189 PHE A O 1
ATOM 1438 N N . LEU A 1 195 ? 20.496 -9.076 -3.233 1.00 10.11 190 LEU A N 1
ATOM 1439 C CA . LEU A 1 195 ? 20.661 -9.294 -1.778 1.00 9.91 190 LEU A CA 1
ATOM 1440 C C . LEU A 1 195 ? 20.053 -10.651 -1.408 1.00 8.84 190 LEU A C 1
ATOM 1441 O O . LEU A 1 195 ? 20.707 -11.468 -0.726 1.00 9.76 190 LEU A O 1
ATOM 1446 N N . ASP A 1 196 ? 18.841 -10.889 -1.891 1.00 8.67 191 ASP A N 1
ATOM 1447 C CA . ASP A 1 196 ? 18.095 -12.141 -1.635 1.00 8.52 191 ASP A CA 1
ATOM 1448 C C . ASP A 1 196 ? 18.903 -13.321 -2.175 1.00 8.68 191 ASP A C 1
ATOM 1449 O O . ASP A 1 196 ? 19.078 -14.317 -1.461 1.00 9.70 191 ASP A O 1
ATOM 1454 N N . LEU A 1 197 ? 19.366 -13.226 -3.426 1.00 8.81 192 LEU A N 1
ATOM 1455 C CA . LEU A 1 197 ? 20.115 -14.341 -4.065 1.00 9.00 192 LEU A CA 1
ATOM 1456 C C . LEU A 1 197 ? 21.426 -14.581 -3.309 1.00 8.70 192 LEU A C 1
ATOM 1457 O O . LEU A 1 197 ? 21.813 -15.743 -3.190 1.00 10.05 192 LEU A O 1
ATOM 1462 N N . PHE A 1 198 ? 22.072 -13.535 -2.786 1.00 9.14 193 PHE A N 1
ATOM 1463 C CA . PHE A 1 198 ? 23.352 -13.675 -2.046 1.00 9.14 193 PHE A CA 1
ATOM 1464 C C . PHE A 1 198 ? 23.100 -14.475 -0.760 1.00 9.41 193 PHE A C 1
ATOM 1465 O O . PHE A 1 198 ? 23.894 -15.359 -0.397 1.00 10.63 193 PHE A O 1
ATOM 1473 N N . GLN A 1 199 ? 22.004 -14.190 -0.061 1.00 10.00 194 GLN A N 1
ATOM 1474 C CA . GLN A 1 199 ? 21.680 -14.934 1.179 1.00 10.52 194 GLN A CA 1
ATOM 1475 C C . GLN A 1 199 ? 21.496 -16.416 0.831 1.00 9.56 194 GLN A C 1
ATOM 1476 O O . GLN A 1 199 ? 21.942 -17.287 1.588 1.00 11.13 194 GLN A O 1
ATOM 1482 N N . GLU A 1 200 ? 20.886 -16.691 -0.315 1.00 9.51 195 GLU A N 1
ATOM 1483 C CA . GLU A 1 200 ? 20.532 -18.069 -0.742 1.00 9.74 195 GLU A CA 1
ATOM 1484 C C . GLU A 1 200 ? 21.746 -18.850 -1.243 1.00 9.89 195 GLU A C 1
ATOM 1485 O O . GLU A 1 200 ? 21.737 -20.096 -1.130 1.00 9.97 195 GLU A O 1
ATOM 1491 N N . GLN A 1 201 ? 22.715 -18.160 -1.839 1.00 10.40 196 GLN A N 1
ATOM 1492 C CA . GLN A 1 201 ? 23.822 -18.782 -2.610 1.00 9.96 196 GLN A CA 1
ATOM 1493 C C . GLN A 1 201 ? 25.137 -18.743 -1.839 1.00 9.42 196 GLN A C 1
ATOM 1494 O O . GLN A 1 201 ? 25.919 -19.666 -2.019 1.00 11.22 196 GLN A O 1
ATOM 1500 N N . PHE A 1 202 ? 25.398 -17.697 -1.060 1.00 10.23 197 PHE A N 1
ATOM 1501 C CA . PHE A 1 202 ? 26.580 -17.665 -0.173 1.00 9.95 197 PHE A CA 1
ATOM 1502 C C . PHE A 1 202 ? 26.181 -18.104 1.234 1.00 9.83 197 PHE A C 1
ATOM 1503 O O . PHE A 1 202 ? 26.736 -19.106 1.716 1.00 10.99 197 PHE A O 1
ATOM 1511 N N . LEU A 1 203 ? 25.286 -17.375 1.909 1.00 10.18 198 LEU A N 1
ATOM 1512 C CA . LEU A 1 203 ? 25.203 -17.522 3.381 1.00 10.66 198 LEU A CA 1
ATOM 1513 C C . LEU A 1 203 ? 24.545 -18.845 3.772 1.00 10.15 198 LEU A C 1
ATOM 1514 O O . LEU A 1 203 ? 25.130 -19.543 4.606 1.00 10.51 198 LEU A O 1
ATOM 1519 N N . ALA A 1 204 ? 23.398 -19.195 3.197 1.00 9.66 199 ALA A N 1
ATOM 1520 C CA . ALA A 1 204 ? 22.697 -20.437 3.600 1.00 9.40 199 ALA A CA 1
ATOM 1521 C C . ALA A 1 204 ? 23.592 -21.659 3.361 1.00 9.81 199 ALA A C 1
ATOM 1522 O O . ALA A 1 204 ? 23.785 -22.439 4.293 1.00 11.15 199 ALA A O 1
ATOM 1524 N N . PRO A 1 205 ? 24.165 -21.890 2.149 1.00 9.84 200 PRO A N 1
ATOM 1525 C CA . PRO A 1 205 ? 25.062 -23.034 1.928 1.00 11.37 200 PRO A CA 1
ATOM 1526 C C . PRO A 1 205 ? 26.299 -22.995 2.843 1.00 10.66 200 PRO A C 1
ATOM 1527 O O . PRO A 1 205 ? 26.717 -24.045 3.312 1.00 11.46 200 PRO A O 1
ATOM 1531 N N . ALA A 1 206 ? 26.868 -21.812 3.098 1.00 10.65 201 ALA A N 1
ATOM 1532 C CA . ALA A 1 206 ? 28.070 -21.707 3.955 1.00 11.13 201 ALA A CA 1
ATOM 1533 C C . ALA A 1 206 ? 27.718 -22.095 5.400 1.00 10.99 201 ALA A C 1
ATOM 1534 O O . ALA A 1 206 ? 28.522 -22.812 6.027 1.00 10.93 201 ALA A O 1
ATOM 1536 N N . LEU A 1 207 ? 26.563 -21.665 5.915 1.00 10.93 202 LEU A N 1
ATOM 1537 C CA . LEU A 1 207 ? 26.125 -22.039 7.288 1.00 10.62 202 LEU A CA 1
ATOM 1538 C C . LEU A 1 207 ? 25.977 -23.560 7.361 1.00 9.60 202 LEU A C 1
ATOM 1539 O O . LEU A 1 207 ? 26.501 -24.166 8.308 1.00 10.45 202 LEU A O 1
ATOM 1544 N N . VAL A 1 208 ? 25.288 -24.158 6.392 1.00 8.91 203 VAL A N 1
ATOM 1545 C CA . VAL A 1 208 ? 25.083 -25.634 6.428 1.00 9.21 203 VAL A CA 1
ATOM 1546 C C . VAL A 1 208 ? 26.441 -26.329 6.238 1.00 9.19 203 VAL A C 1
ATOM 1547 O O . VAL A 1 208 ? 26.719 -27.320 6.942 1.00 9.39 203 VAL A O 1
ATOM 1551 N N . ASP A 1 209 ? 27.280 -25.842 5.332 1.00 9.96 204 ASP A N 1
ATOM 1552 C CA . ASP A 1 209 ? 28.610 -26.468 5.103 1.00 9.40 204 ASP A CA 1
ATOM 1553 C C . ASP A 1 209 ? 29.431 -26.395 6.391 1.00 9.23 204 ASP A C 1
ATOM 1554 O O . ASP A 1 209 ? 30.169 -27.345 6.676 1.00 10.38 204 ASP A O 1
ATOM 1559 N N . LEU A 1 210 ? 29.314 -25.309 7.148 1.00 10.14 205 LEU A N 1
ATOM 1560 C CA . LEU A 1 210 ? 30.075 -25.146 8.406 1.00 10.40 205 LEU A CA 1
ATOM 1561 C C . LEU A 1 210 ? 29.588 -26.163 9.444 1.00 9.93 205 LEU A C 1
ATOM 1562 O O . LEU A 1 210 ? 30.410 -26.808 10.099 1.00 10.81 205 LEU A O 1
ATOM 1567 N N . VAL A 1 211 ? 28.279 -26.272 9.616 1.00 10.23 206 VAL A N 1
ATOM 1568 C CA . VAL A 1 211 ? 27.668 -27.261 10.540 1.00 10.44 206 VAL A CA 1
ATOM 1569 C C . VAL A 1 211 ? 28.162 -28.655 10.133 1.00 9.75 206 VAL A C 1
ATOM 1570 O O . VAL A 1 211 ? 28.589 -29.445 10.991 1.00 10.08 206 VAL A O 1
ATOM 1574 N N . GLU A 1 212 ? 28.123 -28.943 8.840 1.00 9.39 207 GLU A N 1
ATOM 1575 C CA . GLU A 1 212 ? 28.533 -30.264 8.319 1.00 9.23 207 GLU A CA 1
ATOM 1576 C C . GLU A 1 212 ? 30.026 -30.490 8.573 1.00 9.62 207 GLU A C 1
ATOM 1577 O O . GLU A 1 212 ? 30.389 -31.617 8.914 1.00 10.22 207 GLU A O 1
ATOM 1583 N N . THR A 1 213 ? 30.850 -29.458 8.400 1.00 10.01 208 THR A N 1
ATOM 1584 C CA . THR A 1 213 ? 32.298 -29.540 8.681 1.00 10.65 208 THR A CA 1
ATOM 1585 C C . THR A 1 213 ? 32.510 -29.901 10.155 1.00 11.09 208 THR A C 1
ATOM 1586 O O . THR A 1 213 ? 33.347 -30.774 10.445 1.00 11.70 208 THR A O 1
ATOM 1590 N N . GLY A 1 214 ? 31.817 -29.218 11.066 1.00 11.50 209 GLY A N 1
ATOM 1591 C CA . GLY A 1 214 ? 31.930 -29.542 12.498 1.00 10.61 209 GLY A CA 1
ATOM 1592 C C . GLY A 1 214 ? 31.587 -30.999 12.740 1.00 9.89 209 GLY A C 1
ATOM 1593 O O . GLY A 1 214 ? 32.311 -31.680 13.480 1.00 10.61 209 GLY A O 1
ATOM 1594 N N . PHE A 1 215 ? 30.491 -31.466 12.149 1.00 9.43 210 PHE A N 1
ATOM 1595 C CA . PHE A 1 215 ? 30.069 -32.882 12.269 1.00 9.89 210 PHE A CA 1
ATOM 1596 C C . PHE A 1 215 ? 31.186 -33.804 11.759 1.00 10.13 210 PHE A C 1
ATOM 1597 O O . PHE A 1 215 ? 31.581 -34.769 12.463 1.00 11.10 210 PHE A O 1
ATOM 1605 N N . GLN A 1 216 ? 31.675 -33.554 10.543 1.00 10.82 211 GLN A N 1
ATOM 1606 C CA . GLN A 1 216 ? 32.691 -34.426 9.899 1.00 11.47 211 GLN A CA 1
ATOM 1607 C C . GLN A 1 216 ? 33.955 -34.481 10.764 1.00 10.07 211 GLN A C 1
ATOM 1608 O O . GLN A 1 216 ? 34.491 -35.572 10.953 1.00 10.74 211 GLN A O 1
ATOM 1614 N N . VAL A 1 217 ? 34.429 -33.334 11.249 1.00 10.11 212 VAL A N 1
ATOM 1615 C CA . VAL A 1 217 ? 35.678 -33.285 12.057 1.00 10.55 212 VAL A CA 1
ATOM 1616 C C . VAL A 1 217 ? 35.467 -34.066 13.361 1.00 10.20 212 VAL A C 1
ATOM 1617 O O . VAL A 1 217 ? 36.342 -34.859 13.730 1.00 11.43 212 VAL A O 1
ATOM 1621 N N . LEU A 1 218 ? 34.332 -33.883 14.032 1.00 10.51 213 LEU A N 1
ATOM 1622 C CA . LEU A 1 218 ? 34.060 -34.613 15.297 1.00 9.91 213 LEU A CA 1
ATOM 1623 C C . LEU A 1 218 ? 34.038 -36.119 15.031 1.00 10.66 213 LEU A C 1
ATOM 1624 O O . LEU A 1 218 ? 34.615 -36.876 15.824 1.00 11.78 213 LEU A O 1
ATOM 1629 N N . VAL A 1 219 ? 33.382 -36.552 13.961 1.00 10.13 214 VAL A N 1
ATOM 1630 C CA . VAL A 1 219 ? 33.300 -38.009 13.670 1.00 10.82 214 VAL A CA 1
ATOM 1631 C C . VAL A 1 219 ? 34.712 -38.530 13.356 1.00 12.33 214 VAL A C 1
ATOM 1632 O O . VAL A 1 219 ? 35.094 -39.620 13.876 1.00 13.06 214 VAL A O 1
ATOM 1636 N N . GLU A 1 220 ? 35.481 -37.783 12.558 1.00 12.41 215 GLU A N 1
ATOM 1637 C CA . GLU A 1 220 ? 36.868 -38.167 12.174 1.00 13.50 215 GLU A CA 1
ATOM 1638 C C . GLU A 1 220 ? 37.723 -38.305 13.443 1.00 13.98 215 GLU A C 1
ATOM 1639 O O . GLU A 1 220 ? 38.624 -39.166 13.479 1.00 16.40 215 GLU A O 1
ATOM 1645 N N . ARG A 1 221 ? 37.440 -37.484 14.456 1.00 12.60 216 ARG A N 1
ATOM 1646 C CA . ARG A 1 221 ? 38.239 -37.399 15.701 1.00 12.73 216 ARG A CA 1
ATOM 1647 C C . ARG A 1 221 ? 37.641 -38.312 16.779 1.00 12.76 216 ARG A C 1
ATOM 1648 O O . ARG A 1 221 ? 38.066 -38.192 17.935 1.00 14.52 216 ARG A O 1
ATOM 1656 N N . GLY A 1 222 ? 36.725 -39.213 16.410 1.00 12.88 217 GLY A N 1
ATOM 1657 C CA . GLY A 1 222 ? 36.325 -40.366 17.240 1.00 13.56 217 GLY A CA 1
ATOM 1658 C C . GLY A 1 222 ? 35.128 -40.092 18.132 1.00 13.11 217 GLY A C 1
ATOM 1659 O O . GLY A 1 222 ? 34.834 -40.943 18.989 1.00 16.32 217 GLY A O 1
ATOM 1660 N N . PHE A 1 223 ? 34.435 -38.963 17.951 1.00 11.73 218 PHE A N 1
ATOM 1661 C CA . PHE A 1 223 ? 33.262 -38.602 18.781 1.00 10.93 218 PHE A CA 1
ATOM 1662 C C . PHE A 1 223 ? 32.029 -39.387 18.327 1.00 11.87 218 PHE A C 1
ATOM 1663 O O . PHE A 1 223 ? 31.887 -39.733 17.141 1.00 12.78 218 PHE A O 1
ATOM 1671 N N . ASN A 1 224 ? 31.144 -39.635 19.286 1.00 12.15 219 ASN A N 1
ATOM 1672 C CA . ASN A 1 224 ? 29.818 -40.257 19.069 1.00 12.16 219 ASN A CA 1
ATOM 1673 C C . ASN A 1 224 ? 29.067 -39.485 17.985 1.00 12.15 219 ASN A C 1
ATOM 1674 O O . ASN A 1 224 ? 28.825 -38.288 18.136 1.00 11.17 219 ASN A O 1
ATOM 1679 N N . PRO A 1 225 ? 28.715 -40.100 16.833 1.00 11.47 220 PRO A N 1
ATOM 1680 C CA . PRO A 1 225 ? 28.027 -39.358 15.777 1.00 11.39 220 PRO A CA 1
ATOM 1681 C C . PRO A 1 225 ? 26.677 -38.732 16.157 1.00 10.58 220 PRO A C 1
ATOM 1682 O O . PRO A 1 225 ? 26.393 -37.633 15.684 1.00 10.58 220 PRO A O 1
ATOM 1686 N N . LYS A 1 226 ? 25.875 -39.381 17.004 1.00 10.42 221 LYS A N 1
ATOM 1687 C CA . LYS A 1 226 ? 24.580 -38.792 17.427 1.00 10.63 221 LYS A CA 1
ATOM 1688 C C . LYS A 1 226 ? 24.871 -37.519 18.221 1.00 10.14 221 LYS A C 1
ATOM 1689 O O . LYS A 1 226 ? 24.217 -36.492 17.973 1.00 11.12 221 LYS A O 1
ATOM 1695 N N . ALA A 1 227 ? 25.833 -37.583 19.143 1.00 10.20 222 ALA A N 1
ATOM 1696 C CA . ALA A 1 227 ? 26.206 -36.409 19.954 1.00 10.90 222 ALA A CA 1
ATOM 1697 C C . ALA A 1 227 ? 26.772 -35.316 19.044 1.00 10.32 222 ALA A C 1
ATOM 1698 O O . ALA A 1 227 ? 26.423 -34.140 19.225 1.00 10.73 222 ALA A O 1
ATOM 1700 N N . ALA A 1 228 ? 27.624 -35.671 18.082 1.00 10.13 223 ALA A N 1
ATOM 1701 C CA . ALA A 1 228 ? 28.208 -34.683 17.153 1.00 10.34 223 ALA A CA 1
ATOM 1702 C C . ALA A 1 228 ? 27.068 -33.966 16.412 1.00 9.46 223 ALA A C 1
ATOM 1703 O O . ALA A 1 228 ? 27.092 -32.716 16.336 1.00 10.31 223 ALA A O 1
ATOM 1705 N N . LEU A 1 229 ? 26.091 -34.716 15.896 1.00 9.89 224 LEU A N 1
ATOM 1706 C CA . LEU A 1 229 ? 24.951 -34.161 15.114 1.00 10.94 224 LEU A CA 1
ATOM 1707 C C . LEU A 1 229 ? 24.159 -33.221 16.032 1.00 9.79 224 LEU A C 1
ATOM 1708 O O . LEU A 1 229 ? 23.822 -32.097 15.633 1.00 9.66 224 LEU A O 1
ATOM 1713 N N . LEU A 1 230 ? 23.867 -33.662 17.252 1.00 9.96 225 LEU A N 1
ATOM 1714 C CA . LEU A 1 230 ? 23.099 -32.835 18.209 1.00 9.83 225 LEU A CA 1
ATOM 1715 C C . LEU A 1 230 ? 23.834 -31.518 18.463 1.00 9.46 225 LEU A C 1
ATOM 1716 O O . LEU A 1 230 ? 23.192 -30.459 18.419 1.00 9.91 225 LEU A O 1
ATOM 1721 N N . GLU A 1 231 ? 25.144 -31.559 18.684 1.00 9.39 226 GLU A N 1
ATOM 1722 C CA . GLU A 1 231 ? 25.859 -30.316 19.053 1.00 9.76 226 GLU A CA 1
ATOM 1723 C C . GLU A 1 231 ? 25.879 -29.363 17.860 1.00 9.38 226 GLU A C 1
ATOM 1724 O O . GLU A 1 231 ? 25.734 -28.157 18.072 1.00 9.85 226 GLU A O 1
ATOM 1730 N N . VAL A 1 232 ? 26.099 -29.858 16.644 1.00 9.23 227 VAL A N 1
ATOM 1731 C CA . VAL A 1 232 ? 26.333 -28.906 15.517 1.00 10.29 227 VAL A CA 1
ATOM 1732 C C . VAL A 1 232 ? 24.999 -28.278 15.061 1.00 10.80 227 VAL A C 1
ATOM 1733 O O . VAL A 1 232 ? 25.045 -27.160 14.541 1.00 10.78 227 VAL A O 1
ATOM 1737 N N . TYR A 1 233 ? 23.841 -28.908 15.301 1.00 9.84 228 TYR A N 1
ATOM 1738 C CA . TYR A 1 233 ? 22.517 -28.260 15.085 1.00 9.73 228 TYR A CA 1
ATOM 1739 C C . TYR A 1 233 ? 21.358 -29.082 15.663 1.00 8.98 228 TYR A C 1
ATOM 1740 O O . TYR A 1 233 ? 20.320 -28.488 15.916 1.00 9.75 228 TYR A O 1
ATOM 1749 N N . GLY A 1 234 ? 21.474 -30.408 15.761 1.00 9.58 229 GLY A N 1
ATOM 1750 C CA . GLY A 1 234 ? 20.327 -31.297 16.024 1.00 9.72 229 GLY A CA 1
ATOM 1751 C C . GLY A 1 234 ? 19.634 -31.053 17.358 1.00 9.65 229 GLY A C 1
ATOM 1752 O O . GLY A 1 234 ? 18.448 -31.396 17.468 1.00 10.65 229 GLY A O 1
ATOM 1753 N N . SER A 1 235 ? 20.331 -30.511 18.351 1.00 8.70 230 SER A N 1
ATOM 1754 C CA . SER A 1 235 ? 19.742 -30.207 19.675 1.00 8.98 230 SER A CA 1
ATOM 1755 C C . SER A 1 235 ? 18.820 -28.986 19.593 1.00 10.28 230 SER A C 1
ATOM 1756 O O . SER A 1 235 ? 18.049 -28.791 20.542 1.00 11.61 230 SER A O 1
ATOM 1759 N N . GLY A 1 236 ? 18.972 -28.170 18.545 1.00 10.18 231 GLY A N 1
ATOM 1760 C CA . GLY A 1 236 ? 18.314 -26.866 18.373 1.00 9.89 231 GLY A CA 1
ATOM 1761 C C . GLY A 1 236 ? 19.090 -25.737 19.021 1.00 10.02 231 GLY A C 1
ATOM 1762 O O . GLY A 1 236 ? 18.686 -24.574 18.856 1.00 10.61 231 GLY A O 1
ATOM 1763 N N . GLN A 1 237 ? 20.194 -26.027 19.715 1.00 10.18 232 GLN A N 1
ATOM 1764 C CA . GLN A 1 237 ? 20.920 -24.952 20.435 1.00 11.16 232 GLN A CA 1
ATOM 1765 C C . GLN A 1 237 ? 21.444 -23.919 19.431 1.00 10.76 232 GLN A C 1
ATOM 1766 O O . GLN A 1 237 ? 21.308 -22.712 19.703 1.00 11.31 232 GLN A O 1
ATOM 1772 N N . MET A 1 238 ? 22.056 -24.351 18.327 1.00 10.73 233 MET A N 1
ATOM 1773 C CA . MET A 1 238 ? 22.647 -23.379 17.373 1.00 11.39 233 MET A CA 1
ATOM 1774 C C . MET A 1 238 ? 21.521 -22.571 16.709 1.00 10.40 233 MET A C 1
ATOM 1775 O O . MET A 1 238 ? 21.675 -21.334 16.585 1.00 10.39 233 MET A O 1
ATOM 1780 N N . GLY A 1 239 ? 20.407 -23.206 16.341 1.00 10.42 234 GLY A N 1
ATOM 1781 C CA . GLY A 1 239 ? 19.237 -22.484 15.803 1.00 11.07 234 GLY A CA 1
ATOM 1782 C C . GLY A 1 239 ? 18.693 -21.482 16.811 1.00 10.82 234 GLY A C 1
ATOM 1783 O O . GLY A 1 239 ? 18.409 -20.338 16.434 1.00 11.28 234 GLY A O 1
ATOM 1784 N N . LYS A 1 240 ? 18.523 -21.902 18.065 1.00 10.96 235 LYS A N 1
ATOM 1785 C CA . LYS A 1 240 ? 17.983 -21.015 19.129 1.00 12.79 235 LYS A CA 1
ATOM 1786 C C . LYS A 1 240 ? 18.919 -19.814 19.286 1.00 10.86 235 LYS A C 1
ATOM 1787 O O . LYS A 1 240 ? 18.417 -18.688 19.437 1.00 10.28 235 LYS A O 1
ATOM 1793 N N . MET A 1 241 ? 20.235 -20.034 19.268 1.00 11.12 236 MET A N 1
ATOM 1794 C CA . MET A 1 241 ? 21.219 -18.931 19.429 1.00 12.22 236 MET A CA 1
ATOM 1795 C C . MET A 1 241 ? 21.015 -17.940 18.270 1.00 11.26 236 MET A C 1
ATOM 1796 O O . MET A 1 241 ? 20.993 -16.709 18.499 1.00 11.31 236 MET A O 1
ATOM 1801 N N . MET A 1 242 ? 20.847 -18.442 17.047 1.00 10.76 237 MET A N 1
ATOM 1802 C CA . MET A 1 242 ? 20.712 -17.561 15.864 1.00 12.11 237 MET A CA 1
ATOM 1803 C C . MET A 1 242 ? 19.362 -16.840 15.865 1.00 11.14 237 MET A C 1
ATOM 1804 O O . MET A 1 242 ? 19.324 -15.668 15.450 1.00 11.07 237 MET A O 1
ATOM 1809 N N . LEU A 1 243 ? 18.297 -17.491 16.328 1.00 11.91 238 LEU A N 1
ATOM 1810 C CA . LEU A 1 243 ? 16.954 -16.865 16.356 1.00 11.79 238 LEU A CA 1
ATOM 1811 C C . LEU A 1 243 ? 16.867 -15.866 17.516 1.00 11.63 238 LEU A C 1
ATOM 1812 O O . LEU A 1 243 ? 16.391 -14.741 17.299 1.00 13.55 238 LEU A O 1
ATOM 1817 N N . ASP A 1 244 ? 17.381 -16.217 18.694 1.00 11.18 239 ASP A N 1
ATOM 1818 C CA . ASP A 1 244 ? 17.442 -15.256 19.823 1.00 12.21 239 ASP A CA 1
ATOM 1819 C C . ASP A 1 244 ? 18.371 -14.101 19.427 1.00 11.06 239 ASP A C 1
ATOM 1820 O O . ASP A 1 244 ? 18.092 -12.935 19.792 1.00 11.84 239 ASP A O 1
ATOM 1825 N N . GLY A 1 245 ? 19.437 -14.396 18.677 1.00 10.18 240 GLY A N 1
ATOM 1826 C CA . GLY A 1 245 ? 20.357 -13.359 18.184 1.00 11.20 240 GLY A CA 1
ATOM 1827 C C . GLY A 1 245 ? 19.633 -12.323 17.343 1.00 10.50 240 GLY A C 1
ATOM 1828 O O . GLY A 1 245 ? 20.007 -11.143 17.399 1.00 10.61 240 GLY A O 1
ATOM 1829 N N . ALA A 1 246 ? 18.632 -12.724 16.562 1.00 10.20 241 ALA A N 1
ATOM 1830 C CA . ALA A 1 246 ? 17.857 -11.756 15.758 1.00 12.36 241 ALA A CA 1
ATOM 1831 C C . ALA A 1 246 ? 17.247 -10.711 16.697 1.00 12.35 241 ALA A C 1
ATOM 1832 O O . ALA A 1 246 ? 17.158 -9.534 16.311 1.00 14.46 241 ALA A O 1
ATOM 1834 N N . ASP A 1 247 ? 16.802 -11.127 17.884 1.00 11.63 242 ASP A N 1
ATOM 1835 C CA . ASP A 1 247 ? 16.200 -10.195 18.869 1.00 13.82 242 ASP A CA 1
ATOM 1836 C C . ASP A 1 247 ? 17.308 -9.305 19.450 1.00 12.65 242 ASP A C 1
ATOM 1837 O O . ASP A 1 247 ? 17.223 -8.069 19.302 1.00 15.14 242 ASP A O 1
ATOM 1842 N N . ILE A 1 248 ? 18.319 -9.892 20.090 1.00 11.97 243 ILE A N 1
ATOM 1843 C CA . ILE A 1 248 ? 19.196 -9.146 21.044 1.00 11.91 243 ILE A CA 1
ATOM 1844 C C . ILE A 1 248 ? 20.629 -8.975 20.518 1.00 10.84 243 ILE A C 1
ATOM 1845 O O . ILE A 1 248 ? 21.387 -8.204 21.140 1.00 12.16 243 ILE A O 1
ATOM 1850 N N . GLY A 1 249 ? 21.000 -9.636 19.424 1.00 9.03 244 GLY A N 1
ATOM 1851 C CA . GLY A 1 249 ? 22.372 -9.598 18.880 1.00 9.75 244 GLY A CA 1
ATOM 1852 C C . GLY A 1 249 ? 23.098 -10.900 19.168 1.00 10.02 244 GLY A C 1
ATOM 1853 O O . GLY A 1 249 ? 22.883 -11.489 20.230 1.00 11.37 244 GLY A O 1
ATOM 1854 N N . LEU A 1 250 ? 23.971 -11.337 18.268 1.00 10.02 245 LEU A N 1
ATOM 1855 C CA . LEU A 1 250 ? 24.576 -12.687 18.398 1.00 9.85 245 LEU A CA 1
ATOM 1856 C C . LEU A 1 250 ? 25.598 -12.712 19.540 1.00 10.69 245 LEU A C 1
ATOM 1857 O O . LEU A 1 250 ? 25.614 -13.687 20.305 1.00 12.47 245 LEU A O 1
ATOM 1862 N N . ASP A 1 251 ? 26.457 -11.700 19.638 1.00 9.72 246 ASP A N 1
ATOM 1863 C CA . ASP A 1 251 ? 27.467 -11.618 20.720 1.00 11.15 246 ASP A CA 1
ATOM 1864 C C . ASP A 1 251 ? 26.743 -11.476 22.064 1.00 10.77 246 ASP A C 1
ATOM 1865 O O . ASP A 1 251 ? 27.217 -12.047 23.093 1.00 11.09 246 ASP A O 1
ATOM 1870 N N . GLU A 1 252 ? 25.631 -10.733 22.080 1.00 10.77 247 GLU A N 1
ATOM 1871 C CA . GLU A 1 252 ? 24.807 -10.539 23.300 1.00 11.29 247 GLU A CA 1
ATOM 1872 C C . GLU A 1 252 ? 24.194 -11.872 23.761 1.00 11.45 247 GLU A C 1
ATOM 1873 O O . GLU A 1 252 ? 24.163 -12.115 24.978 1.00 12.09 247 GLU A O 1
ATOM 1879 N N . VAL A 1 253 ? 23.718 -12.729 22.857 1.00 11.52 248 VAL A N 1
ATOM 1880 C CA . VAL A 1 253 ? 23.188 -14.060 23.272 1.00 12.07 248 VAL A CA 1
ATOM 1881 C C . VAL A 1 253 ? 24.270 -14.800 24.068 1.00 12.03 248 VAL A C 1
ATOM 1882 O O . VAL A 1 253 ? 23.942 -15.400 25.100 1.00 13.26 248 VAL A O 1
ATOM 1886 N N . VAL A 1 254 ? 25.506 -14.814 23.583 1.00 12.34 249 VAL A N 1
ATOM 1887 C CA . VAL A 1 254 ? 26.620 -15.509 24.291 1.00 11.98 249 VAL A CA 1
ATOM 1888 C C . VAL A 1 254 ? 26.835 -14.853 25.660 1.00 10.64 249 VAL A C 1
ATOM 1889 O O . VAL A 1 254 ? 26.984 -15.583 26.630 1.00 11.92 249 VAL A O 1
ATOM 1893 N N . ALA A 1 255 ? 26.840 -13.528 25.740 1.00 11.56 250 ALA A N 1
ATOM 1894 C CA . ALA A 1 255 ? 27.041 -12.811 27.025 1.00 12.57 250 ALA A CA 1
ATOM 1895 C C . ALA A 1 255 ? 25.940 -13.146 28.023 1.00 12.23 250 ALA A C 1
ATOM 1896 O O . ALA A 1 255 ? 26.230 -13.190 29.232 1.00 13.96 250 ALA A O 1
ATOM 1898 N N . LEU A 1 256 ? 24.711 -13.310 27.535 1.00 12.16 251 LEU A N 1
ATOM 1899 C CA . LEU A 1 256 ? 23.532 -13.547 28.398 1.00 14.09 251 LEU A CA 1
ATOM 1900 C C . LEU A 1 256 ? 23.430 -15.033 28.742 1.00 13.88 251 LEU A C 1
ATOM 1901 O O . LEU A 1 256 ? 23.152 -15.330 29.924 1.00 16.11 251 LEU A O 1
ATOM 1906 N N . GLN A 1 257 ? 23.604 -15.928 27.765 1.00 12.03 252 GLN A N 1
ATOM 1907 C CA . GLN A 1 257 ? 23.165 -17.340 27.908 1.00 12.74 252 GLN A CA 1
ATOM 1908 C C . GLN A 1 257 ? 24.345 -18.297 28.048 1.00 11.91 252 GLN A C 1
ATOM 1909 O O . GLN A 1 257 ? 24.090 -19.482 28.322 1.00 13.10 252 GLN A O 1
ATOM 1915 N N . GLY A 1 258 ? 25.574 -17.829 27.857 1.00 11.44 253 GLY A N 1
ATOM 1916 C CA . GLY A 1 258 ? 26.745 -18.711 27.959 1.00 11.66 253 GLY A CA 1
ATOM 1917 C C . GLY A 1 258 ? 27.279 -18.750 29.379 1.00 12.31 253 GLY A C 1
ATOM 1918 O O . GLY A 1 258 ? 27.353 -17.678 30.037 1.00 12.10 253 GLY A O 1
ATOM 1919 N N . SER A 1 259 ? 27.698 -19.929 29.836 1.00 11.98 254 SER A N 1
ATOM 1920 C CA . SER A 1 259 ? 28.509 -20.047 31.072 1.00 12.43 254 SER A CA 1
ATOM 1921 C C . SER A 1 259 ? 29.770 -19.207 30.872 1.00 11.26 254 SER A C 1
ATOM 1922 O O . SER A 1 259 ? 30.178 -18.947 29.740 1.00 11.10 254 SER A O 1
ATOM 1925 N N . PRO A 1 260 ? 30.510 -18.807 31.923 1.00 12.02 255 PRO A N 1
ATOM 1926 C CA . PRO A 1 260 ? 31.798 -18.146 31.727 1.00 12.11 255 PRO A CA 1
ATOM 1927 C C . PRO A 1 260 ? 32.771 -18.995 30.900 1.00 10.44 255 PRO A C 1
ATOM 1928 O O . PRO A 1 260 ? 33.518 -18.445 30.085 1.00 11.42 255 PRO A O 1
ATOM 1932 N N . THR A 1 261 ? 32.738 -20.315 31.083 1.00 10.92 256 THR A N 1
ATOM 1933 C CA . THR A 1 261 ? 33.558 -21.263 30.291 1.00 11.95 256 THR A CA 1
ATOM 1934 C C . THR A 1 261 ? 33.246 -21.077 28.806 1.00 11.29 256 THR A C 1
ATOM 1935 O O . THR A 1 261 ? 34.174 -20.959 27.999 1.00 11.20 256 THR A O 1
ATOM 1939 N N . CYS A 1 262 ? 31.965 -21.062 28.468 1.00 11.59 257 CYS A N 1
ATOM 1940 C CA . CYS A 1 262 ? 31.495 -20.880 27.080 1.00 10.98 257 CYS A CA 1
ATOM 1941 C C . CYS A 1 262 ? 31.939 -19.511 26.559 1.00 10.84 257 CYS A C 1
ATOM 1942 O O . CYS A 1 262 ? 32.468 -19.444 25.447 1.00 10.88 257 CYS A O 1
ATOM 1945 N N . GLN A 1 263 ? 31.739 -18.440 27.324 1.00 11.50 258 GLN A N 1
ATOM 1946 C CA . GLN A 1 263 ? 32.059 -17.071 26.851 1.00 11.83 258 GLN A CA 1
ATOM 1947 C C . GLN A 1 263 ? 33.568 -16.935 26.620 1.00 11.99 258 GLN A C 1
ATOM 1948 O O . GLN A 1 263 ? 33.981 -16.308 25.622 1.00 11.44 258 GLN A O 1
ATOM 1954 N N . VAL A 1 264 ? 34.389 -17.467 27.527 1.00 11.77 259 VAL A N 1
ATOM 1955 C CA . VAL A 1 264 ? 35.873 -17.395 27.377 1.00 12.06 259 VAL A CA 1
ATOM 1956 C C . VAL A 1 264 ? 36.271 -18.166 26.107 1.00 11.61 259 VAL A C 1
ATOM 1957 O O . VAL A 1 264 ? 37.095 -17.657 25.316 1.00 11.62 259 VAL A O 1
ATOM 1961 N N . GLY A 1 265 ? 35.698 -19.350 25.886 1.00 11.87 260 GLY A N 1
ATOM 1962 C CA . GLY A 1 265 ? 35.971 -20.133 24.668 1.00 11.52 260 GLY A CA 1
ATOM 1963 C C . GLY A 1 265 ? 35.578 -19.380 23.404 1.00 11.32 260 GLY A C 1
ATOM 1964 O O . GLY A 1 265 ? 36.387 -19.277 22.456 1.00 11.42 260 GLY A O 1
ATOM 1965 N N . TYR A 1 266 ? 34.358 -18.871 23.361 1.00 11.66 261 TYR A N 1
ATOM 1966 C CA . TYR A 1 266 ? 33.791 -18.149 22.195 1.00 11.26 261 TYR A CA 1
ATOM 1967 C C . TYR A 1 266 ? 34.694 -16.971 21.832 1.00 11.12 261 TYR A C 1
ATOM 1968 O O . TYR A 1 266 ? 35.091 -16.820 20.670 1.00 11.18 261 TYR A O 1
ATOM 1977 N N . HIS A 1 267 ? 35.050 -16.156 22.820 1.00 11.99 262 HIS A N 1
ATOM 1978 C CA . HIS A 1 267 ? 35.847 -14.928 22.575 1.00 11.64 262 HIS A CA 1
ATOM 1979 C C . HIS A 1 267 ? 37.314 -15.266 22.292 1.00 12.03 262 HIS A C 1
ATOM 1980 O O . HIS A 1 267 ? 38.024 -14.365 21.830 1.00 13.73 262 HIS A O 1
ATOM 1987 N N . ARG A 1 268 ? 37.774 -16.493 22.545 1.00 11.76 263 ARG A N 1
ATOM 1988 C CA . ARG A 1 268 ? 39.150 -16.880 22.142 1.00 12.30 263 ARG A CA 1
ATOM 1989 C C . ARG A 1 268 ? 39.242 -16.946 20.609 1.00 11.99 263 ARG A C 1
ATOM 1990 O O . ARG A 1 268 ? 40.319 -16.639 20.068 1.00 13.14 263 ARG A O 1
ATOM 1998 N N . TRP A 1 269 ? 38.147 -17.307 19.932 1.00 11.01 264 TRP A N 1
ATOM 1999 C CA . TRP A 1 269 ? 38.145 -17.573 18.473 1.00 11.74 264 TRP A CA 1
ATOM 2000 C C . TRP A 1 269 ? 37.233 -16.633 17.686 1.00 11.57 264 TRP A C 1
ATOM 2001 O O . TRP A 1 269 ? 37.404 -16.595 16.479 1.00 12.23 264 TRP A O 1
ATOM 2012 N N . ARG A 1 270 ? 36.347 -15.871 18.334 1.00 11.72 265 ARG A N 1
ATOM 2013 C CA . ARG A 1 270 ? 35.463 -14.892 17.656 1.00 12.01 265 ARG A CA 1
ATOM 2014 C C . ARG A 1 270 ? 36.326 -13.946 16.809 1.00 11.50 265 ARG A C 1
ATOM 2015 O O . ARG A 1 270 ? 37.318 -13.396 17.328 1.00 13.01 265 ARG A O 1
ATOM 2023 N N . GLY A 1 271 ? 35.969 -13.783 15.534 1.00 12.40 266 GLY A N 1
ATOM 2024 C CA . GLY A 1 271 ? 36.673 -12.893 14.595 1.00 13.20 266 GLY A CA 1
ATOM 2025 C C . GLY A 1 271 ? 37.931 -13.520 14.024 1.00 13.34 266 GLY A C 1
ATOM 2026 O O . GLY A 1 271 ? 38.620 -12.817 13.258 1.00 15.89 266 GLY A O 1
ATOM 2027 N N . ARG A 1 272 ? 38.229 -14.786 14.337 1.00 13.87 267 ARG A N 1
ATOM 2028 C CA . ARG A 1 272 ? 39.531 -15.418 13.966 1.00 15.71 267 ARG A CA 1
ATOM 2029 C C . ARG A 1 272 ? 39.349 -16.768 13.259 1.00 14.79 267 ARG A C 1
ATOM 2030 O O . ARG A 1 272 ? 40.373 -17.370 12.916 1.00 18.34 267 ARG A O 1
ATOM 2038 N N . THR A 1 273 ? 38.124 -17.242 13.018 1.00 13.53 268 THR A N 1
ATOM 2039 C CA . THR A 1 273 ? 37.912 -18.633 12.527 1.00 13.54 268 THR A CA 1
ATOM 2040 C C . THR A 1 273 ? 38.075 -18.757 11.007 1.00 13.92 268 THR A C 1
ATOM 2041 O O . THR A 1 273 ? 38.332 -19.890 10.555 1.00 17.21 268 THR A O 1
ATOM 2045 N N . LEU A 1 274 ? 37.873 -17.688 10.235 1.00 12.89 269 LEU A N 1
ATOM 2046 C CA . LEU A 1 274 ? 37.730 -17.823 8.759 1.00 14.28 269 LEU A CA 1
ATOM 2047 C C . LEU A 1 274 ? 38.960 -17.309 8.023 1.00 15.33 269 LEU A C 1
ATOM 2048 O O . LEU A 1 274 ? 39.461 -16.222 8.301 1.00 17.59 269 LEU A O 1
ATOM 2053 N N . PRO A 1 275 ? 39.432 -18.072 7.012 1.00 16.07 270 PRO A N 1
ATOM 2054 C CA . PRO A 1 275 ? 40.490 -17.608 6.119 1.00 17.27 270 PRO A CA 1
ATOM 2055 C C . PRO A 1 275 ? 39.932 -16.604 5.102 1.00 17.08 270 PRO A C 1
ATOM 2056 O O . PRO A 1 275 ? 38.726 -16.534 4.935 1.00 16.16 270 PRO A O 1
ATOM 2060 N N . THR A 1 276 ? 40.810 -15.911 4.379 1.00 16.93 271 THR A N 1
ATOM 2061 C CA . THR A 1 276 ? 40.418 -14.893 3.365 1.00 18.30 271 THR A CA 1
ATOM 2062 C C . THR A 1 276 ? 39.598 -15.551 2.250 1.00 15.84 271 THR A C 1
ATOM 2063 O O . THR A 1 276 ? 38.756 -14.846 1.662 1.00 16.99 271 THR A O 1
ATOM 2067 N N . ALA A 1 277 ? 39.807 -16.847 1.979 1.00 15.14 272 ALA A N 1
ATOM 2068 C CA . ALA A 1 277 ? 39.095 -17.579 0.903 1.00 15.99 272 ALA A CA 1
ATOM 2069 C C . ALA A 1 277 ? 37.577 -17.471 1.094 1.00 14.70 272 ALA A C 1
ATOM 2070 O O . ALA A 1 277 ? 36.850 -17.562 0.088 1.00 15.35 272 ALA A O 1
ATOM 2072 N N . VAL A 1 278 ? 37.086 -17.303 2.325 1.00 13.68 273 VAL A N 1
ATOM 2073 C CA . VAL A 1 278 ? 35.615 -17.232 2.562 1.00 12.82 273 VAL A CA 1
ATOM 2074 C C . VAL A 1 278 ? 35.073 -15.897 2.028 1.00 12.31 273 VAL A C 1
ATOM 2075 O O . VAL A 1 278 ? 34.142 -15.927 1.215 1.00 13.04 273 VAL A O 1
ATOM 2079 N N . ARG A 1 279 ? 35.628 -14.769 2.468 1.00 13.43 274 ARG A N 1
ATOM 2080 C CA . ARG A 1 279 ? 35.276 -13.422 1.949 1.00 16.00 274 ARG A CA 1
ATOM 2081 C C . ARG A 1 279 ? 35.461 -13.397 0.421 1.00 14.13 274 ARG A C 1
ATOM 2082 O O . ARG A 1 279 ? 34.628 -12.790 -0.268 1.00 15.39 274 ARG A O 1
ATOM 2090 N N . GLU A 1 280 ? 36.525 -14.015 -0.103 1.00 14.29 275 GLU A N 1
ATOM 2091 C CA . GLU A 1 280 ? 36.812 -14.045 -1.562 1.00 14.93 275 GLU A CA 1
ATOM 2092 C C . GLU A 1 280 ? 35.685 -14.789 -2.288 1.00 13.20 275 GLU A C 1
ATOM 2093 O O . GLU A 1 280 ? 35.202 -14.308 -3.343 1.00 14.01 275 GLU A O 1
ATOM 2099 N N . LEU A 1 281 ? 35.268 -15.935 -1.757 1.00 12.52 276 LEU A N 1
ATOM 2100 C CA . LEU A 1 281 ? 34.177 -16.721 -2.384 1.00 13.78 276 LEU A CA 1
ATOM 2101 C C . LEU A 1 281 ? 32.865 -15.926 -2.300 1.00 12.54 276 LEU A C 1
ATOM 2102 O O . LEU A 1 281 ? 32.148 -15.888 -3.305 1.00 12.60 276 LEU A O 1
ATOM 2107 N N . ALA A 1 282 ? 32.580 -15.246 -1.181 1.00 13.15 277 ALA A N 1
ATOM 2108 C CA . ALA A 1 282 ? 31.369 -14.403 -1.045 1.00 13.69 277 ALA A CA 1
ATOM 2109 C C . ALA A 1 282 ? 31.340 -13.375 -2.184 1.00 13.33 277 ALA A C 1
ATOM 2110 O O . ALA A 1 282 ? 30.296 -13.225 -2.843 1.00 12.98 277 ALA A O 1
ATOM 2112 N N . ALA A 1 283 ? 32.464 -12.712 -2.448 1.00 13.20 278 ALA A N 1
ATOM 2113 C CA . ALA A 1 283 ? 32.566 -11.705 -3.526 1.00 14.19 278 ALA A CA 1
ATOM 2114 C C . ALA A 1 283 ? 32.336 -12.361 -4.897 1.00 13.71 278 ALA A C 1
ATOM 2115 O O . ALA A 1 283 ? 31.665 -11.737 -5.735 1.00 13.18 278 ALA A O 1
ATOM 2117 N N . ARG A 1 284 ? 32.851 -13.576 -5.113 1.00 12.51 279 ARG A N 1
ATOM 2118 C CA . ARG A 1 284 ? 32.694 -14.340 -6.384 1.00 13.56 279 ARG A CA 1
ATOM 2119 C C . ARG A 1 284 ? 31.210 -14.656 -6.599 1.00 12.31 279 ARG A C 1
ATOM 2120 O O . ARG A 1 284 ? 30.716 -14.493 -7.707 1.00 13.25 279 ARG A O 1
ATOM 2128 N N . VAL A 1 285 ? 30.520 -15.094 -5.551 1.00 11.38 280 VAL A N 1
ATOM 2129 C CA . VAL A 1 285 ? 29.065 -15.406 -5.619 1.00 11.17 280 VAL A CA 1
ATOM 2130 C C . VAL A 1 285 ? 28.304 -14.117 -5.952 1.00 10.49 280 VAL A C 1
ATOM 2131 O O . VAL A 1 285 ? 27.456 -14.133 -6.857 1.00 11.36 280 VAL A O 1
ATOM 2135 N N . LEU A 1 286 ? 28.620 -13.010 -5.285 1.00 11.50 281 LEU A N 1
ATOM 2136 C CA . LEU A 1 286 ? 27.950 -11.722 -5.584 1.00 12.31 281 LEU A CA 1
ATOM 2137 C C . LEU A 1 286 ? 28.244 -11.304 -7.033 1.00 11.79 281 LEU A C 1
ATOM 2138 O O . LEU A 1 286 ? 27.335 -10.775 -7.695 1.00 11.95 281 LEU A O 1
ATOM 2143 N N . ASP A 1 287 ? 29.455 -11.548 -7.537 1.00 11.89 282 ASP A N 1
ATOM 2144 C CA . ASP A 1 287 ? 29.809 -11.221 -8.946 1.00 12.28 282 ASP A CA 1
ATOM 2145 C C . ASP A 1 287 ? 28.896 -12.019 -9.883 1.00 11.64 282 ASP A C 1
ATOM 2146 O O . ASP A 1 287 ? 28.384 -11.435 -10.847 1.00 12.90 282 ASP A O 1
ATOM 2151 N N . GLN A 1 288 ? 28.689 -13.313 -9.611 1.00 11.40 283 GLN A N 1
ATOM 2152 C CA . GLN A 1 288 ? 27.834 -14.178 -10.466 1.00 12.32 283 GLN A CA 1
ATOM 2153 C C . GLN A 1 288 ? 26.393 -13.653 -10.449 1.00 10.43 283 GLN A C 1
ATOM 2154 O O . GLN A 1 288 ? 25.698 -13.727 -11.482 1.00 11.88 283 GLN A O 1
ATOM 2160 N N . ILE A 1 289 ? 25.935 -13.186 -9.291 1.00 9.50 284 ILE A N 1
ATOM 2161 C CA . ILE A 1 289 ? 24.549 -12.672 -9.127 1.00 10.08 284 ILE A CA 1
ATOM 2162 C C . ILE A 1 289 ? 24.419 -11.339 -9.874 1.00 10.82 284 ILE A C 1
ATOM 2163 O O . ILE A 1 289 ? 23.495 -11.197 -10.677 1.00 13.12 284 ILE A O 1
ATOM 2168 N N . GLU A 1 290 ? 25.332 -10.398 -9.637 1.00 11.71 285 GLU A N 1
ATOM 2169 C CA . GLU A 1 290 ? 25.195 -9.008 -10.144 1.00 12.08 285 GLU A CA 1
ATOM 2170 C C . GLU A 1 290 ? 25.397 -8.956 -11.664 1.00 12.11 285 GLU A C 1
ATOM 2171 O O . GLU A 1 290 ? 24.877 -7.994 -12.275 1.00 13.82 285 GLU A O 1
ATOM 2177 N N . GLY A 1 291 ? 26.120 -9.923 -12.249 1.00 11.96 286 GLY A N 1
ATOM 2178 C CA . GLY A 1 291 ? 26.534 -9.903 -13.668 1.00 12.80 286 GLY A CA 1
ATOM 2179 C C . GLY A 1 291 ? 25.706 -10.807 -14.569 1.00 13.64 286 GLY A C 1
ATOM 2180 O O . GLY A 1 291 ? 26.015 -10.878 -15.775 1.00 15.13 286 GLY A O 1
ATOM 2181 N N . GLY A 1 292 ? 24.711 -11.510 -14.029 1.00 13.91 287 GLY A N 1
ATOM 2182 C CA . GLY A 1 292 ? 23.744 -12.279 -14.837 1.00 14.17 287 GLY A CA 1
ATOM 2183 C C . GLY A 1 292 ? 24.115 -13.745 -14.982 1.00 12.57 287 GLY A C 1
ATOM 2184 O O . GLY A 1 292 ? 23.333 -14.484 -15.586 1.00 14.14 287 GLY A O 1
ATOM 2185 N N . ASP A 1 293 ? 25.274 -14.160 -14.471 1.00 11.63 288 ASP A N 1
ATOM 2186 C CA . ASP A 1 293 ? 25.753 -15.565 -14.568 1.00 12.52 288 ASP A CA 1
ATOM 2187 C C . ASP A 1 293 ? 24.742 -16.473 -13.857 1.00 11.82 288 ASP A C 1
ATOM 2188 O O . ASP A 1 293 ? 24.321 -17.516 -14.421 1.00 12.20 288 ASP A O 1
ATOM 2193 N N . PHE A 1 294 ? 24.332 -16.111 -12.648 1.00 10.92 289 PHE A N 1
ATOM 2194 C CA . PHE A 1 294 ? 23.354 -16.949 -11.929 1.00 11.23 289 PHE A CA 1
ATOM 2195 C C . PHE A 1 294 ? 22.044 -17.031 -12.724 1.00 11.40 289 PHE A C 1
ATOM 2196 O O . PHE A 1 294 ? 21.461 -18.132 -12.819 1.00 10.98 289 PHE A O 1
ATOM 2204 N N . SER A 1 295 ? 21.546 -15.902 -13.227 1.00 10.69 290 SER A N 1
ATOM 2205 C CA . SER A 1 295 ? 20.260 -15.869 -13.966 1.00 11.26 290 SER A CA 1
ATOM 2206 C C . SER A 1 295 ? 20.321 -16.841 -15.155 1.00 11.93 290 SER A C 1
ATOM 2207 O O . SER A 1 295 ? 19.335 -17.547 -15.400 1.00 14.03 290 SER A O 1
ATOM 2210 N N . ALA A 1 296 ? 21.432 -16.883 -15.889 1.00 12.11 291 ALA A N 1
ATOM 2211 C CA . ALA A 1 296 ? 21.591 -17.820 -17.029 1.00 12.31 291 ALA A CA 1
ATOM 2212 C C . ALA A 1 296 ? 21.613 -19.262 -16.518 1.00 12.14 291 ALA A C 1
ATOM 2213 O O . ALA A 1 296 ? 20.986 -20.136 -17.151 1.00 14.07 291 ALA A O 1
ATOM 2215 N N . TYR A 1 297 ? 22.255 -19.499 -15.371 1.00 11.92 292 TYR A N 1
ATOM 2216 C CA . TYR A 1 297 ? 22.320 -20.841 -14.734 1.00 12.35 292 TYR A CA 1
ATOM 2217 C C . TYR A 1 297 ? 20.911 -21.283 -14.340 1.00 12.43 292 TYR A C 1
ATOM 2218 O O . TYR A 1 297 ? 20.536 -22.447 -14.601 1.00 14.12 292 TYR A O 1
ATOM 2227 N N . LEU A 1 298 ? 20.156 -20.392 -13.699 1.00 11.03 293 LEU A N 1
ATOM 2228 C CA . LEU A 1 298 ? 18.760 -20.677 -13.290 1.00 11.70 293 LEU A CA 1
ATOM 2229 C C . LEU A 1 298 ? 17.912 -21.049 -14.514 1.00 12.49 293 LEU A C 1
ATOM 2230 O O . LEU A 1 298 ? 17.148 -22.032 -14.430 1.00 14.17 293 LEU A O 1
ATOM 2235 N N . LYS A 1 299 ? 18.007 -20.287 -15.601 1.00 14.64 294 LYS A N 1
ATOM 2236 C CA . LYS A 1 299 ? 17.194 -20.570 -16.815 1.00 16.43 294 LYS A CA 1
ATOM 2237 C C . LYS A 1 299 ? 17.530 -21.980 -17.334 1.00 18.18 294 LYS A C 1
ATOM 2238 O O . LYS A 1 299 ? 16.581 -22.717 -17.689 1.00 18.81 294 LYS A O 1
ATOM 2244 N N . GLU A 1 300 ? 18.812 -22.361 -17.356 1.00 16.89 295 GLU A N 1
ATOM 2245 C CA . GLU A 1 300 ? 19.252 -23.729 -17.757 1.00 18.97 295 GLU A CA 1
ATOM 2246 C C . GLU A 1 300 ? 18.625 -24.766 -16.822 1.00 19.33 295 GLU A C 1
ATOM 2247 O O . GLU A 1 300 ? 18.067 -25.770 -17.320 1.00 20.72 295 GLU A O 1
ATOM 2253 N N . GLN A 1 301 ? 18.727 -24.529 -15.509 1.00 17.56 296 GLN A N 1
ATOM 2254 C CA . GLN A 1 301 ? 18.304 -25.483 -14.445 1.00 19.80 296 GLN A CA 1
ATOM 2255 C C . GLN A 1 301 ? 16.789 -25.714 -14.480 1.00 19.68 296 GLN A C 1
ATOM 2256 O O . GLN A 1 301 ? 16.362 -26.839 -14.151 1.00 24.50 296 GLN A O 1
ATOM 2262 N N . ALA A 1 302 ? 16.006 -24.703 -14.864 1.00 19.48 297 ALA A N 1
ATOM 2263 C CA . ALA A 1 302 ? 14.530 -24.786 -14.924 1.00 19.85 297 ALA A CA 1
ATOM 2264 C C . ALA A 1 302 ? 14.125 -25.816 -15.988 1.00 23.59 297 ALA A C 1
ATOM 2265 O O . ALA A 1 302 ? 12.951 -26.222 -15.988 1.00 28.50 297 ALA A O 1
ATOM 2267 N N . SER A 1 303 ? 15.072 -26.249 -16.836 1.00 25.06 298 SER A N 1
ATOM 2268 C CA . SER A 1 303 ? 14.856 -27.240 -17.929 1.00 23.96 298 SER A CA 1
ATOM 2269 C C . SER A 1 303 ? 14.337 -28.565 -17.367 1.00 26.08 298 SER A C 1
ATOM 2270 O O . SER A 1 303 ? 14.869 -29.038 -16.334 1.00 29.41 298 SER A O 1
ATOM 2273 N N . ASN A 1 304 ? 13.357 -29.148 -18.057 1.00 26.30 299 ASN A N 1
ATOM 2274 C CA . ASN A 1 304 ? 12.760 -30.464 -17.712 1.00 25.75 299 ASN A CA 1
ATOM 2275 C C . ASN A 1 304 ? 12.205 -30.403 -16.283 1.00 24.27 299 ASN A C 1
ATOM 2276 O O . ASN A 1 304 ? 12.410 -31.362 -15.522 1.00 23.88 299 ASN A O 1
ATOM 2281 N N . ASP A 1 305 ? 11.518 -29.303 -15.945 1.00 24.56 300 ASP A N 1
ATOM 2282 C CA . ASP A 1 305 ? 10.898 -29.073 -14.612 1.00 22.73 300 ASP A CA 1
ATOM 2283 C C . ASP A 1 305 ? 11.972 -29.316 -13.540 1.00 17.35 300 ASP A C 1
ATOM 2284 O O . ASP A 1 305 ? 11.733 -30.114 -12.631 1.00 17.82 300 ASP A O 1
ATOM 2289 N N . TYR A 1 306 ? 13.118 -28.639 -13.649 1.00 15.96 301 TYR A N 1
ATOM 2290 C CA . TYR A 1 306 ? 14.202 -28.631 -12.629 1.00 14.37 301 TYR A CA 1
ATOM 2291 C C . TYR A 1 306 ? 14.711 -30.056 -12.347 1.00 13.91 301 TYR A C 1
ATOM 2292 O O . TYR A 1 306 ? 14.900 -30.441 -11.192 1.00 12.72 301 TYR A O 1
ATOM 2301 N N . ALA A 1 307 ? 14.999 -30.819 -13.395 1.00 15.61 302 ALA A N 1
ATOM 2302 C CA . ALA A 1 307 ? 15.467 -32.221 -13.284 1.00 15.44 302 ALA A CA 1
ATOM 2303 C C . ALA A 1 307 ? 16.782 -32.294 -12.490 1.00 14.14 302 ALA A C 1
ATOM 2304 O O . ALA A 1 307 ? 16.924 -33.206 -11.645 1.00 15.18 302 ALA A O 1
ATOM 2306 N N . SER A 1 308 ? 17.727 -31.390 -12.752 1.00 14.38 303 SER A N 1
ATOM 2307 C CA . SER A 1 308 ? 19.046 -31.374 -12.066 1.00 15.03 303 SER A CA 1
ATOM 2308 C C . SER A 1 308 ? 18.843 -31.115 -10.569 1.00 13.45 303 SER A C 1
ATOM 2309 O O . SER A 1 308 ? 19.558 -31.703 -9.760 1.00 13.38 303 SER A O 1
ATOM 2312 N N . LEU A 1 309 ? 17.916 -30.232 -10.214 1.00 12.60 304 LEU A N 1
ATOM 2313 C CA . LEU A 1 309 ? 17.624 -29.949 -8.788 1.00 12.24 304 LEU A CA 1
ATOM 2314 C C . LEU A 1 309 ? 17.077 -31.217 -8.121 1.00 12.08 304 LEU A C 1
ATOM 2315 O O . LEU A 1 309 ? 17.477 -31.492 -6.977 1.00 12.10 304 LEU A O 1
ATOM 2320 N N . ASP A 1 310 ? 16.232 -31.985 -8.811 1.00 13.30 305 ASP A N 1
ATOM 2321 C CA . ASP A 1 310 ? 15.705 -33.262 -8.266 1.00 14.27 305 ASP A CA 1
ATOM 2322 C C . ASP A 1 310 ? 16.892 -34.157 -7.888 1.00 13.61 305 ASP A C 1
ATOM 2323 O O . ASP A 1 310 ? 16.893 -34.710 -6.784 1.00 13.27 305 ASP A O 1
ATOM 2328 N N . ASP A 1 311 ? 17.875 -34.291 -8.782 1.00 12.78 306 ASP A N 1
ATOM 2329 C CA . ASP A 1 311 ? 19.080 -35.124 -8.524 1.00 13.28 306 ASP A CA 1
ATOM 2330 C C . ASP A 1 311 ? 19.830 -34.575 -7.302 1.00 12.27 306 ASP A C 1
ATOM 2331 O O . ASP A 1 311 ? 20.205 -35.376 -6.436 1.00 12.82 306 ASP A O 1
ATOM 2336 N N . ALA A 1 312 ? 20.033 -33.259 -7.214 1.00 10.89 307 ALA A N 1
ATOM 2337 C CA . ALA A 1 312 ? 20.755 -32.620 -6.088 1.00 11.73 307 ALA A CA 1
ATOM 2338 C C . ALA A 1 312 ? 20.014 -32.865 -4.761 1.00 10.67 307 ALA A C 1
ATOM 2339 O O . ALA A 1 312 ? 20.671 -33.152 -3.737 1.00 10.50 307 ALA A O 1
ATOM 2341 N N . ARG A 1 313 ? 18.695 -32.691 -4.747 1.00 9.92 308 ARG A N 1
ATOM 2342 C CA . ARG A 1 313 ? 17.876 -32.859 -3.519 1.00 10.84 308 ARG A CA 1
ATOM 2343 C C . ARG A 1 313 ? 18.013 -34.312 -3.046 1.00 11.22 308 ARG A C 1
ATOM 2344 O O . ARG A 1 313 ? 18.295 -34.560 -1.861 1.00 11.53 308 ARG A O 1
ATOM 2352 N N . ARG A 1 314 ? 17.913 -35.256 -3.970 1.00 11.39 309 ARG A N 1
ATOM 2353 C CA . ARG A 1 314 ? 17.942 -36.692 -3.611 1.00 11.78 309 ARG A CA 1
ATOM 2354 C C . ARG A 1 314 ? 19.340 -37.046 -3.116 1.00 11.95 309 ARG A C 1
ATOM 2355 O O . ARG A 1 314 ? 19.455 -37.784 -2.127 1.00 12.37 309 ARG A O 1
ATOM 2363 N N . ALA A 1 315 ? 20.371 -36.567 -3.794 1.00 10.77 310 ALA A N 1
ATOM 2364 C CA . ALA A 1 315 ? 21.760 -36.873 -3.383 1.00 11.87 310 ALA A CA 1
ATOM 2365 C C . ALA A 1 315 ? 22.017 -36.294 -1.988 1.00 10.99 310 ALA A C 1
ATOM 2366 O O . ALA A 1 315 ? 22.696 -36.963 -1.175 1.00 11.82 310 ALA A O 1
ATOM 2368 N N . ALA A 1 316 ? 21.520 -35.091 -1.699 1.00 10.22 311 ALA A N 1
ATOM 2369 C CA . ALA A 1 316 ? 21.839 -34.446 -0.406 1.00 11.24 311 ALA A CA 1
ATOM 2370 C C . ALA A 1 316 ? 21.351 -35.326 0.760 1.00 11.01 311 ALA A C 1
ATOM 2371 O O . ALA A 1 316 ? 22.049 -35.396 1.788 1.00 11.66 311 ALA A O 1
ATOM 2373 N N . LEU A 1 317 ? 20.200 -35.991 0.615 1.00 12.24 312 LEU A N 1
ATOM 2374 C CA . LEU A 1 317 ? 19.587 -36.798 1.703 1.00 12.59 312 LEU A CA 1
ATOM 2375 C C . LEU A 1 317 ? 20.490 -37.991 2.037 1.00 12.06 312 LEU A C 1
ATOM 2376 O O . LEU A 1 317 ? 20.374 -38.533 3.138 1.00 13.54 312 LEU A O 1
ATOM 2381 N N . LYS A 1 318 ? 21.373 -38.380 1.122 1.00 11.89 313 LYS A N 1
ATOM 2382 C CA . LYS A 1 318 ? 22.210 -39.596 1.288 1.00 11.92 313 LYS A CA 1
ATOM 2383 C C . LYS A 1 318 ? 23.521 -39.232 1.993 1.00 11.49 313 LYS A C 1
ATOM 2384 O O . LYS A 1 318 ? 24.249 -40.167 2.370 1.00 13.34 313 LYS A O 1
ATOM 2390 N N . ARG A 1 319 ? 23.823 -37.938 2.156 1.00 10.42 314 ARG A N 1
ATOM 2391 C CA . ARG A 1 319 ? 25.079 -37.479 2.805 1.00 10.46 314 ARG A CA 1
ATOM 2392 C C . ARG A 1 319 ? 25.098 -37.940 4.258 1.00 10.37 314 ARG A C 1
ATOM 2393 O O . ARG A 1 319 ? 24.053 -38.018 4.906 1.00 11.26 314 ARG A O 1
ATOM 2401 N N . PRO A 1 320 ? 26.289 -38.251 4.821 1.00 11.18 315 PRO A N 1
ATOM 2402 C CA . PRO A 1 320 ? 26.400 -38.631 6.232 1.00 11.86 315 PRO A CA 1
ATOM 2403 C C . PRO A 1 320 ? 25.636 -37.729 7.211 1.00 11.43 315 PRO A C 1
ATOM 2404 O O . PRO A 1 320 ? 25.042 -38.242 8.137 1.00 11.10 315 PRO A O 1
ATOM 2408 N N . LEU A 1 321 ? 25.673 -36.415 7.017 1.00 10.59 316 LEU A N 1
ATOM 2409 C CA . LEU A 1 321 ? 24.949 -35.482 7.920 1.00 10.70 316 LEU A CA 1
ATOM 2410 C C . LEU A 1 321 ? 23.465 -35.853 7.961 1.00 9.63 316 LEU A C 1
ATOM 2411 O O . LEU A 1 321 ? 22.876 -35.825 9.054 1.00 9.84 316 LEU A O 1
ATOM 2416 N N . ASN A 1 322 ? 22.861 -36.146 6.812 1.00 9.31 317 ASN A N 1
ATOM 2417 C CA . ASN A 1 322 ? 21.402 -36.402 6.724 1.00 9.51 317 ASN A CA 1
ATOM 2418 C C . ASN A 1 322 ? 21.072 -37.847 7.092 1.00 9.64 317 ASN A C 1
ATOM 2419 O O . ASN A 1 322 ? 19.974 -38.067 7.622 1.00 10.42 317 ASN A O 1
ATOM 2424 N N . VAL A 1 323 ? 21.993 -38.785 6.911 1.00 10.90 318 VAL A N 1
ATOM 2425 C CA . VAL A 1 323 ? 21.808 -40.168 7.432 1.00 11.47 318 VAL A CA 1
ATOM 2426 C C . VAL A 1 323 ? 21.803 -40.094 8.961 1.00 11.22 318 VAL A C 1
ATOM 2427 O O . VAL A 1 323 ? 20.903 -40.694 9.599 1.00 12.04 318 VAL A O 1
ATOM 2431 N N . ALA A 1 324 ? 22.744 -39.347 9.536 1.00 10.20 319 ALA A N 1
ATOM 2432 C CA . ALA A 1 324 ? 22.819 -39.138 11.000 1.00 10.86 319 ALA A CA 1
ATOM 2433 C C . ALA A 1 324 ? 21.577 -38.378 11.468 1.00 10.94 319 ALA A C 1
ATOM 2434 O O . ALA A 1 324 ? 21.034 -38.706 12.529 1.00 11.06 319 ALA A O 1
ATOM 2436 N N . HIS A 1 325 ? 21.125 -37.384 10.707 1.00 10.26 320 HIS A N 1
ATOM 2437 C CA . HIS A 1 325 ? 19.903 -36.637 11.082 1.00 9.78 320 HIS A CA 1
ATOM 2438 C C . HIS A 1 325 ? 18.762 -37.628 11.314 1.00 9.19 320 HIS A C 1
ATOM 2439 O O . HIS A 1 325 ? 18.067 -37.539 12.327 1.00 9.41 320 HIS A O 1
ATOM 2446 N N . ALA A 1 326 ? 18.540 -38.554 10.388 1.00 9.84 321 ALA A N 1
ATOM 2447 C CA . ALA A 1 326 ? 17.378 -39.465 10.466 1.00 10.74 321 ALA A CA 1
ATOM 2448 C C . ALA A 1 326 ? 17.519 -40.352 11.708 1.00 10.56 321 ALA A C 1
ATOM 2449 O O . ALA A 1 326 ? 16.498 -40.599 12.385 1.00 11.58 321 ALA A O 1
ATOM 2451 N N . GLN A 1 327 ? 18.739 -40.769 12.043 1.00 10.50 322 GLN A N 1
ATOM 2452 C CA . GLN A 1 327 ? 18.990 -41.644 13.217 1.00 11.51 322 GLN A CA 1
ATOM 2453 C C . GLN A 1 327 ? 18.754 -40.853 14.505 1.00 11.50 322 GLN A C 1
ATOM 2454 O O . GLN A 1 327 ? 18.106 -41.375 15.430 1.00 13.03 322 GLN A O 1
ATOM 2460 N N . VAL A 1 328 ? 19.254 -39.622 14.566 1.00 10.50 323 VAL A N 1
ATOM 2461 C CA . VAL A 1 328 ? 19.096 -38.748 15.759 1.00 11.37 323 VAL A CA 1
ATOM 2462 C C . VAL A 1 328 ? 17.618 -38.399 15.932 1.00 10.29 323 VAL A C 1
ATOM 2463 O O . VAL A 1 328 ? 17.123 -38.477 17.049 1.00 11.26 323 VAL A O 1
ATOM 2467 N N . ARG A 1 329 ? 16.925 -38.029 14.861 1.00 11.13 324 ARG A N 1
ATOM 2468 C CA . ARG A 1 329 ? 15.524 -37.566 14.981 1.00 12.35 324 ARG A CA 1
ATOM 2469 C C . ARG A 1 329 ? 14.613 -38.734 15.377 1.00 12.51 324 ARG A C 1
ATOM 2470 O O . ARG A 1 329 ? 13.624 -38.493 16.092 1.00 14.44 324 ARG A O 1
ATOM 2478 N N . ALA A 1 330 ? 14.956 -39.969 15.013 1.00 11.51 325 ALA A N 1
ATOM 2479 C CA . ALA A 1 330 ? 14.197 -41.160 15.458 1.00 13.36 325 ALA A CA 1
ATOM 2480 C C . ALA A 1 330 ? 14.487 -41.427 16.938 1.00 13.81 325 ALA A C 1
ATOM 2481 O O . ALA A 1 330 ? 13.620 -42.028 17.604 1.00 17.45 325 ALA A O 1
ATOM 2483 N N . ALA A 1 331 ? 15.655 -41.031 17.446 1.00 13.55 326 ALA A N 1
ATOM 2484 C CA . ALA A 1 331 ? 16.114 -41.385 18.816 1.00 12.57 326 ALA A CA 1
ATOM 2485 C C . ALA A 1 331 ? 15.778 -40.286 19.835 1.00 12.12 326 ALA A C 1
ATOM 2486 O O . ALA A 1 331 ? 15.673 -40.605 21.045 1.00 13.55 326 ALA A O 1
ATOM 2488 N N . PHE A 1 332 ? 15.637 -39.039 19.398 1.00 11.79 327 PHE A N 1
ATOM 2489 C CA . PHE A 1 332 ? 15.372 -37.873 20.282 1.00 11.45 327 PHE A CA 1
ATOM 2490 C C . PHE A 1 332 ? 14.131 -37.138 19.780 1.00 11.58 327 PHE A C 1
ATOM 2491 O O . PHE A 1 332 ? 14.044 -36.818 18.576 1.00 12.93 327 PHE A O 1
ATOM 2499 N N . ARG A 1 333 ? 13.205 -36.857 20.690 1.00 12.35 328 ARG A N 1
ATOM 2500 C CA . ARG A 1 333 ? 11.946 -36.143 20.368 1.00 12.63 328 ARG A CA 1
ATOM 2501 C C . ARG A 1 333 ? 12.264 -34.646 20.322 1.00 13.36 328 ARG A C 1
ATOM 2502 O O . ARG A 1 333 ? 12.762 -34.104 21.320 1.00 13.68 328 ARG A O 1
ATOM 2510 N N . PHE A 1 334 ? 11.993 -34.011 19.182 1.00 13.46 329 PHE A N 1
ATOM 2511 C CA . PHE A 1 334 ? 12.170 -32.554 18.991 1.00 13.91 329 PHE A CA 1
ATOM 2512 C C . PHE A 1 334 ? 10.848 -31.834 19.251 1.00 15.21 329 PHE A C 1
ATOM 2513 O O . PHE A 1 334 ? 9.803 -32.277 18.792 1.00 18.81 329 PHE A O 1
ATOM 2521 N N . PRO A 1 335 ? 10.855 -30.702 19.992 1.00 14.56 330 PRO A N 1
ATOM 2522 C CA . PRO A 1 335 ? 9.624 -29.962 20.269 1.00 15.97 330 PRO A CA 1
ATOM 2523 C C . PRO A 1 335 ? 9.000 -29.443 18.964 1.00 16.62 330 PRO A C 1
ATOM 2524 O O . PRO A 1 335 ? 9.652 -28.715 18.235 1.00 19.17 330 PRO A O 1
ATOM 2528 N N . THR A 1 336 ? 7.763 -29.861 18.696 1.00 16.61 331 THR A N 1
ATOM 2529 C CA . THR A 1 336 ? 6.959 -29.427 17.533 1.00 17.64 331 THR A CA 1
ATOM 2530 C C . THR A 1 336 ? 5.555 -29.028 17.994 1.00 18.95 331 THR A C 1
ATOM 2531 O O . THR A 1 336 ? 5.087 -29.507 19.055 1.00 21.82 331 THR A O 1
ATOM 2535 N N . GLU A 1 337 ? 4.935 -28.164 17.200 1.00 19.12 332 GLU A N 1
ATOM 2536 C CA . GLU A 1 337 ? 3.555 -27.652 17.340 1.00 20.84 332 GLU A CA 1
ATOM 2537 C C . GLU A 1 337 ? 2.720 -28.270 16.217 1.00 17.88 332 GLU A C 1
ATOM 2538 O O . GLU A 1 337 ? 3.205 -28.263 15.081 1.00 17.55 332 GLU A O 1
ATOM 2544 N N . ALA A 1 338 ? 1.519 -28.766 16.506 1.00 16.92 333 ALA A N 1
ATOM 2545 C CA . ALA A 1 338 ? 0.583 -29.293 15.482 1.00 15.92 333 ALA A CA 1
ATOM 2546 C C . ALA A 1 338 ? 0.402 -28.244 14.378 1.00 15.22 333 ALA A C 1
ATOM 2547 O O . ALA A 1 338 ? 0.233 -27.054 14.712 1.00 17.70 333 ALA A O 1
ATOM 2549 N N . ALA A 1 339 ? 0.440 -28.665 13.111 1.00 13.89 334 ALA A N 1
ATOM 2550 C CA . ALA A 1 339 ? 0.367 -27.761 11.938 1.00 14.09 334 ALA A CA 1
ATOM 2551 C C . ALA A 1 339 ? -0.912 -27.995 11.125 1.00 13.92 334 ALA A C 1
ATOM 2552 O O . ALA A 1 339 ? -1.203 -27.164 10.277 1.00 13.39 334 ALA A O 1
ATOM 2554 N N . GLY A 1 340 ? -1.651 -29.083 11.350 1.00 15.28 335 GLY A N 1
ATOM 2555 C CA . GLY A 1 340 ? -2.884 -29.355 10.588 1.00 15.26 335 GLY A CA 1
ATOM 2556 C C . GLY A 1 340 ? -3.869 -28.203 10.704 1.00 15.44 335 GLY A C 1
ATOM 2557 O O . GLY A 1 340 ? -4.081 -27.727 11.830 1.00 18.17 335 GLY A O 1
ATOM 2558 N N . GLY A 1 341 ? -4.425 -27.739 9.584 1.00 15.35 336 GLY A N 1
ATOM 2559 C CA . GLY A 1 341 ? -5.415 -26.642 9.560 1.00 17.35 336 GLY A CA 1
ATOM 2560 C C . GLY A 1 341 ? -4.837 -25.253 9.811 1.00 17.13 336 GLY A C 1
ATOM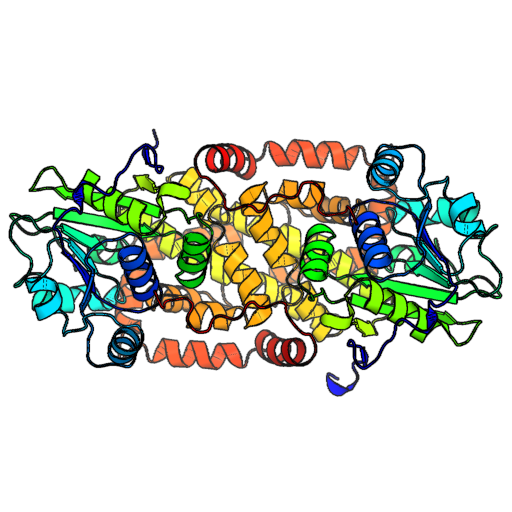 2561 O O . GLY A 1 341 ? -5.648 -24.313 9.971 1.00 17.53 336 GLY A O 1
ATOM 2562 N N . LEU A 1 342 ? -3.508 -25.092 9.836 1.00 16.37 337 LEU A N 1
ATOM 2563 C CA . LEU A 1 342 ? -2.837 -23.783 10.114 1.00 16.30 337 LEU A CA 1
ATOM 2564 C C . LEU A 1 342 ? -3.370 -22.687 9.173 1.00 14.65 337 LEU A C 1
ATOM 2565 O O . LEU A 1 342 ? -3.422 -21.498 9.591 1.00 16.14 337 LEU A O 1
ATOM 2570 N N . TYR A 1 343 ? -3.743 -23.044 7.944 1.00 14.43 338 TYR A N 1
ATOM 2571 C CA . TYR A 1 343 ? -4.144 -22.081 6.880 1.00 15.18 338 TYR A CA 1
ATOM 2572 C C . TYR A 1 343 ? -5.660 -22.060 6.628 1.00 17.68 338 TYR A C 1
ATOM 2573 O O . TYR A 1 343 ? -6.119 -21.336 5.700 1.00 19.37 338 TYR A O 1
ATOM 2582 N N . GLN A 1 344 ? -6.429 -22.813 7.410 1.00 17.61 339 GLN A N 1
ATOM 2583 C CA . GLN A 1 344 ? -7.911 -22.707 7.414 1.00 18.13 339 GLN A CA 1
ATOM 2584 C C . GLN A 1 344 ? -8.299 -21.410 8.132 1.00 20.51 339 GLN A C 1
ATOM 2585 O O . GLN A 1 344 ? -7.454 -20.851 8.868 1.00 23.56 339 GLN A O 1
ATOM 2591 N N . ALA A 1 345 ? -9.523 -20.935 7.908 1.00 21.63 340 ALA A N 1
ATOM 2592 C CA . ALA A 1 345 ? -10.001 -19.618 8.398 1.00 24.73 340 ALA A CA 1
ATOM 2593 C C . ALA A 1 345 ? -9.758 -19.509 9.909 1.00 26.66 340 ALA A C 1
ATOM 2594 O O . ALA A 1 345 ? -10.123 -20.434 10.650 1.00 30.06 340 ALA A O 1
ATOM 2596 N N . MET B 1 4 ? 29.139 -47.655 16.884 1.00 21.68 -1 MET B N 1
ATOM 2597 C CA . MET B 1 4 ? 27.969 -48.207 16.137 1.00 22.07 -1 MET B CA 1
ATOM 2598 C C . MET B 1 4 ? 26.680 -47.576 16.679 1.00 22.09 -1 MET B C 1
ATOM 2599 O O . MET B 1 4 ? 26.526 -47.495 17.917 1.00 22.23 -1 MET B O 1
ATOM 2604 N N . ALA B 1 5 ? 25.777 -47.175 15.780 1.00 21.83 0 ALA B N 1
ATOM 2605 C CA . ALA B 1 5 ? 24.500 -46.490 16.096 1.00 23.83 0 ALA B CA 1
ATOM 2606 C C . ALA B 1 5 ? 23.684 -47.326 17.093 1.00 24.58 0 ALA B C 1
ATOM 2607 O O . ALA B 1 5 ? 23.059 -46.733 17.990 1.00 25.00 0 ALA B O 1
ATOM 2609 N N . SER B 1 6 ? 23.726 -48.657 16.956 1.00 25.70 1 SER B N 1
ATOM 2610 C CA . SER B 1 6 ? 22.937 -49.642 17.746 1.00 26.29 1 SER B CA 1
ATOM 2611 C C . SER B 1 6 ? 23.354 -49.648 19.225 1.00 25.21 1 SER B C 1
ATOM 2612 O O . SER B 1 6 ? 22.590 -50.185 20.039 1.00 28.07 1 SER B O 1
ATOM 2615 N N . ASN B 1 7 ? 24.522 -49.096 19.569 1.00 23.25 2 ASN B N 1
ATOM 2616 C CA . ASN B 1 7 ? 25.118 -49.238 20.928 1.00 22.33 2 ASN B CA 1
ATOM 2617 C C . ASN B 1 7 ? 24.734 -48.056 21.828 1.00 19.33 2 ASN B C 1
ATOM 2618 O O . ASN B 1 7 ? 25.121 -48.073 23.008 1.00 21.99 2 ASN B O 1
ATOM 2623 N N . ASP B 1 8 ? 23.974 -47.076 21.337 1.00 17.41 3 ASP B N 1
ATOM 2624 C CA . ASP B 1 8 ? 23.618 -45.895 22.168 1.00 15.41 3 ASP B CA 1
ATOM 2625 C C . ASP B 1 8 ? 22.550 -46.274 23.201 1.00 14.92 3 ASP B C 1
ATOM 2626 O O . ASP B 1 8 ? 21.564 -46.980 22.844 1.00 16.67 3 ASP B O 1
ATOM 2631 N N . LEU B 1 9 ? 22.753 -45.819 24.442 1.00 13.88 4 LEU B N 1
ATOM 2632 C CA . LEU B 1 9 ? 21.769 -45.946 25.552 1.00 13.87 4 LEU B CA 1
ATOM 2633 C C . LEU B 1 9 ? 21.056 -44.595 25.695 1.00 13.14 4 LEU B C 1
ATOM 2634 O O . LEU B 1 9 ? 21.703 -43.614 26.116 1.00 14.00 4 LEU B O 1
ATOM 2639 N N . ILE B 1 10 ? 19.785 -44.534 25.297 1.00 11.97 5 ILE B N 1
ATOM 2640 C CA . ILE B 1 10 ? 18.978 -43.280 25.291 1.00 11.58 5 ILE B CA 1
ATOM 2641 C C . ILE B 1 10 ? 17.712 -43.516 26.108 1.00 12.38 5 ILE B C 1
ATOM 2642 O O . ILE B 1 10 ? 16.935 -44.432 25.781 1.00 13.61 5 ILE B O 1
ATOM 2647 N N . TYR B 1 11 ? 17.520 -42.678 27.117 1.00 11.07 6 TYR B N 1
ATOM 2648 C CA . TYR B 1 11 ? 16.412 -42.776 28.087 1.00 10.23 6 TYR B CA 1
ATOM 2649 C C . TYR B 1 11 ? 15.385 -41.696 27.774 1.00 10.61 6 TYR B C 1
ATOM 2650 O O . TYR B 1 11 ? 15.737 -40.495 27.725 1.00 11.53 6 TYR B O 1
ATOM 2659 N N . GLN B 1 12 ? 14.133 -42.112 27.621 1.00 10.56 7 GLN B N 1
ATOM 2660 C CA . GLN B 1 12 ? 12.975 -41.193 27.509 1.00 11.18 7 GLN B CA 1
ATOM 2661 C C . GLN B 1 12 ? 12.080 -41.384 28.734 1.00 11.58 7 GLN B C 1
ATOM 2662 O O . GLN B 1 12 ? 12.500 -42.078 29.684 1.00 11.87 7 GLN B O 1
ATOM 2668 N N . ASP B 1 13 ? 10.913 -40.741 28.750 1.00 11.32 8 ASP B N 1
ATOM 2669 C CA . ASP B 1 13 ? 10.012 -40.773 29.930 1.00 12.31 8 ASP B CA 1
ATOM 2670 C C . ASP B 1 13 ? 9.709 -42.235 30.301 1.00 11.74 8 ASP B C 1
ATOM 2671 O O . ASP B 1 13 ? 9.611 -42.513 31.492 1.00 15.16 8 ASP B O 1
ATOM 2676 N N . GLU B 1 14 ? 9.589 -43.143 29.322 1.00 12.85 9 GLU B N 1
ATOM 2677 C CA . GLU B 1 14 ? 9.241 -44.578 29.539 1.00 14.80 9 GLU B CA 1
ATOM 2678 C C . GLU B 1 14 ? 10.346 -45.296 30.330 1.00 14.23 9 GLU B C 1
ATOM 2679 O O . GLU B 1 14 ? 10.084 -46.410 30.838 1.00 15.47 9 GLU B O 1
ATOM 2685 N N . HIS B 1 15 ? 11.532 -44.693 30.450 1.00 12.07 10 HIS B N 1
ATOM 2686 C CA . HIS B 1 15 ? 12.734 -45.342 31.033 1.00 11.20 10 HIS B CA 1
ATOM 2687 C C . HIS B 1 15 ? 13.142 -44.687 32.351 1.00 11.87 10 HIS B C 1
ATOM 2688 O O . HIS B 1 15 ? 14.229 -44.987 32.843 1.00 12.80 10 HIS B O 1
ATOM 2695 N N . ALA B 1 16 ? 12.308 -43.817 32.910 1.00 11.74 11 ALA B N 1
ATOM 2696 C CA . ALA B 1 16 ? 12.631 -43.069 34.144 1.00 11.77 11 ALA B CA 1
ATOM 2697 C C . ALA B 1 16 ? 11.344 -42.767 34.899 1.00 11.68 11 ALA B C 1
ATOM 2698 O O . ALA B 1 16 ? 10.254 -42.817 34.296 1.00 14.33 11 ALA B O 1
ATOM 2700 N N . SER B 1 17 ? 11.470 -42.463 36.183 1.00 12.26 12 SER B N 1
ATOM 2701 C CA . SER B 1 17 ? 10.300 -42.099 37.012 1.00 13.48 12 SER B CA 1
ATOM 2702 C C . SER B 1 17 ? 10.744 -41.161 38.134 1.00 11.32 12 SER B C 1
ATOM 2703 O O . SER B 1 17 ? 11.955 -40.990 38.344 1.00 11.61 12 SER B O 1
ATOM 2706 N N . LEU B 1 18 ? 9.791 -40.521 38.791 1.00 12.73 13 LEU B N 1
ATOM 2707 C CA . LEU B 1 18 ? 10.084 -39.624 39.932 1.00 13.59 13 LEU B CA 1
ATOM 2708 C C . LEU B 1 18 ? 10.107 -40.409 41.244 1.00 12.32 13 LEU B C 1
ATOM 2709 O O . LEU B 1 18 ? 10.435 -39.804 42.266 1.00 13.26 13 LEU B O 1
ATOM 2714 N N . GLN B 1 19 ? 9.825 -41.711 41.227 1.00 12.77 14 GLN B N 1
ATOM 2715 C CA . GLN B 1 19 ? 9.776 -42.513 42.479 1.00 12.55 14 GLN B CA 1
ATOM 2716 C C . GLN B 1 19 ? 11.096 -42.390 43.247 1.00 11.69 14 GLN B C 1
ATOM 2717 O O . GLN B 1 19 ? 11.079 -42.295 44.463 1.00 12.57 14 GLN B O 1
ATOM 2723 N N . PRO B 1 20 ? 12.297 -42.416 42.619 1.00 11.86 15 PRO B N 1
ATOM 2724 C CA . PRO B 1 20 ? 13.535 -42.282 43.390 1.00 12.02 15 PRO B CA 1
ATOM 2725 C C . PRO B 1 20 ? 13.686 -40.985 44.199 1.00 11.90 15 PRO B C 1
ATOM 2726 O O . PRO B 1 20 ? 14.539 -40.943 45.069 1.00 13.85 15 PRO B O 1
ATOM 2730 N N . LEU B 1 21 ? 12.894 -39.959 43.886 1.00 12.50 16 LEU B N 1
ATOM 2731 C CA . LEU B 1 21 ? 12.989 -38.638 44.561 1.00 12.56 16 LEU B CA 1
ATOM 2732 C C . LEU B 1 21 ? 11.970 -38.535 45.698 1.00 12.63 16 LEU B C 1
ATOM 2733 O O . LEU B 1 21 ? 12.005 -37.519 46.397 1.00 13.86 16 LEU B O 1
ATOM 2738 N N . GLU B 1 22 ? 11.127 -39.550 45.901 1.00 12.54 17 GLU B N 1
ATOM 2739 C CA . GLU B 1 22 ? 10.109 -39.519 46.974 1.00 13.43 17 GLU B CA 1
ATOM 2740 C C . GLU B 1 22 ? 10.820 -39.331 48.319 1.00 14.82 17 GLU B C 1
ATOM 2741 O O . GLU B 1 22 ? 11.745 -40.106 48.629 1.00 15.83 17 GLU B O 1
ATOM 2747 N N . GLY B 1 23 ? 10.410 -38.304 49.066 1.00 15.17 18 GLY B N 1
ATOM 2748 C CA . GLY B 1 23 ? 10.929 -37.999 50.409 1.00 16.45 18 GLY B CA 1
ATOM 2749 C C . GLY B 1 23 ? 12.310 -37.364 50.375 1.00 15.12 18 GLY B C 1
ATOM 2750 O O . GLY B 1 23 ? 12.849 -37.101 51.465 1.00 17.90 18 GLY B O 1
ATOM 2751 N N . ARG B 1 24 ? 12.877 -37.101 49.191 1.00 13.69 19 ARG B N 1
ATOM 2752 C CA . ARG B 1 24 ? 14.267 -36.592 49.081 1.00 13.56 19 ARG B CA 1
ATOM 2753 C C . ARG B 1 24 ? 14.295 -35.106 48.709 1.00 13.76 19 ARG B C 1
ATOM 2754 O O . ARG B 1 24 ? 13.397 -34.625 47.986 1.00 17.01 19 ARG B O 1
ATOM 2762 N N . THR B 1 25 ? 15.301 -34.405 49.221 1.00 12.82 20 THR B N 1
ATOM 2763 C CA . THR B 1 25 ? 15.541 -32.970 48.942 1.00 12.91 20 THR B CA 1
ATOM 2764 C C . THR B 1 25 ? 16.690 -32.820 47.947 1.00 12.34 20 THR B C 1
ATOM 2765 O O . THR B 1 25 ? 17.750 -33.414 48.168 1.00 12.93 20 THR B O 1
ATOM 2769 N N . VAL B 1 26 ? 16.476 -32.009 46.918 1.00 11.30 21 VAL B N 1
ATOM 2770 C CA . VAL B 1 26 ? 17.543 -31.634 45.953 1.00 11.39 21 VAL B CA 1
ATOM 2771 C C . VAL B 1 26 ? 18.051 -30.238 46.314 1.00 11.76 21 VAL B C 1
ATOM 2772 O O . VAL B 1 26 ? 17.229 -29.290 46.423 1.00 13.69 21 VAL B O 1
ATOM 2776 N N . ALA B 1 27 ? 19.359 -30.107 46.493 1.00 11.59 22 ALA B N 1
ATOM 2777 C CA . ALA B 1 27 ? 20.025 -28.794 46.624 1.00 12.00 22 ALA B CA 1
ATOM 2778 C C . ALA B 1 27 ? 20.530 -28.378 45.246 1.00 12.60 22 ALA B C 1
ATOM 2779 O O . ALA B 1 27 ? 21.422 -29.043 44.700 1.00 13.36 22 ALA B O 1
ATOM 2781 N N . VAL B 1 28 ? 19.966 -27.303 44.719 1.00 11.83 23 VAL B N 1
ATOM 2782 C CA . VAL B 1 28 ? 20.480 -26.643 43.498 1.00 11.06 23 VAL B CA 1
ATOM 2783 C C . VAL B 1 28 ? 21.517 -25.620 43.953 1.00 11.13 23 VAL B C 1
ATOM 2784 O O . VAL B 1 28 ? 21.146 -24.652 44.614 1.00 12.21 23 VAL B O 1
ATOM 2788 N N . ILE B 1 29 ? 22.782 -25.865 43.622 1.00 11.19 24 ILE B N 1
ATOM 2789 C CA . ILE B 1 29 ? 23.903 -24.950 43.965 1.00 11.92 24 ILE B CA 1
ATOM 2790 C C . ILE B 1 29 ? 24.125 -24.035 42.759 1.00 11.25 24 ILE B C 1
ATOM 2791 O O . ILE B 1 29 ? 24.570 -24.510 41.688 1.00 12.21 24 ILE B O 1
ATOM 2796 N N . GLY B 1 30 ? 23.793 -22.759 42.927 1.00 12.61 25 GLY B N 1
ATOM 2797 C CA . GLY B 1 30 ? 23.729 -21.801 41.817 1.00 12.24 25 GLY B CA 1
ATOM 2798 C C . GLY B 1 30 ? 22.296 -21.578 41.383 1.00 13.37 25 GLY B C 1
ATOM 2799 O O . GLY B 1 30 ? 21.414 -22.433 41.623 1.00 16.16 25 GLY B O 1
ATOM 2800 N N . TYR B 1 31 ? 22.047 -20.416 40.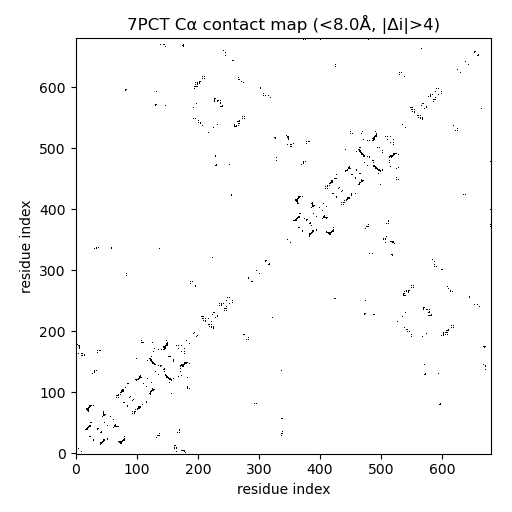810 1.00 12.01 26 TYR B N 1
ATOM 2801 C CA . TYR B 1 31 ? 20.696 -20.005 40.384 1.00 12.55 26 TYR B CA 1
ATOM 2802 C C . TYR B 1 31 ? 20.863 -19.181 39.110 1.00 11.64 26 TYR B C 1
ATOM 2803 O O . TYR B 1 31 ? 20.147 -18.202 38.923 1.00 12.48 26 TYR B O 1
ATOM 2812 N N . GLY B 1 32 ? 21.864 -19.545 38.303 1.00 11.20 27 GLY B N 1
ATOM 2813 C CA . GLY B 1 32 ? 22.145 -18.886 37.022 1.00 11.79 27 GLY B CA 1
ATOM 2814 C C . GLY B 1 32 ? 21.358 -19.509 35.883 1.00 11.47 27 GLY B C 1
ATOM 2815 O O . GLY B 1 32 ? 20.182 -19.958 36.071 1.00 11.61 27 GLY B O 1
ATOM 2816 N N . ILE B 1 33 ? 21.969 -19.518 34.709 1.00 11.16 28 ILE B N 1
ATOM 2817 C CA . ILE B 1 33 ? 21.283 -19.933 33.459 1.00 11.32 28 ILE B CA 1
ATOM 2818 C C . ILE B 1 33 ? 20.699 -21.333 33.679 1.00 11.12 28 ILE B C 1
ATOM 2819 O O . ILE B 1 33 ? 19.492 -21.512 33.439 1.00 11.56 28 ILE B O 1
ATOM 2824 N N . GLN B 1 34 ? 21.509 -22.280 34.158 1.00 10.73 29 GLN B N 1
ATOM 2825 C CA . GLN B 1 34 ? 21.035 -23.664 34.413 1.00 10.74 29 GLN B CA 1
ATOM 2826 C C . GLN B 1 34 ? 20.329 -23.758 35.773 1.00 10.89 29 GLN B C 1
ATOM 2827 O O . GLN B 1 34 ? 19.233 -24.329 35.827 1.00 10.95 29 GLN B O 1
ATOM 2833 N N . GLY B 1 35 ? 20.933 -23.234 36.837 1.00 10.39 30 GLY B N 1
ATOM 2834 C CA . GLY B 1 35 ? 20.381 -23.337 38.201 1.00 10.71 30 GLY B CA 1
ATOM 2835 C C . GLY B 1 35 ? 18.926 -22.915 38.275 1.00 10.42 30 GLY B C 1
ATOM 2836 O O . GLY B 1 35 ? 18.116 -23.611 38.905 1.00 10.99 30 GLY B O 1
ATOM 2837 N N . ARG B 1 36 ? 18.579 -21.778 37.682 1.00 10.19 31 ARG B N 1
ATOM 2838 C CA . ARG B 1 36 ? 17.210 -21.232 37.800 1.00 10.26 31 ARG B CA 1
ATOM 2839 C C . ARG B 1 36 ? 16.217 -22.167 37.102 1.00 10.44 31 ARG B C 1
ATOM 2840 O O . ARG B 1 36 ? 15.119 -22.374 37.634 1.00 11.39 31 ARG B O 1
ATOM 2848 N N . ALA B 1 37 ? 16.588 -22.720 35.951 1.00 10.50 32 ALA B N 1
ATOM 2849 C CA . ALA B 1 37 ? 15.713 -23.643 35.193 1.00 10.05 32 ALA B CA 1
ATOM 2850 C C . ALA B 1 37 ? 15.539 -24.957 35.956 1.00 10.27 32 ALA B C 1
ATOM 2851 O O . ALA B 1 37 ? 14.399 -25.440 36.064 1.00 11.41 32 ALA B O 1
ATOM 2853 N N . PHE B 1 38 ? 16.626 -25.522 36.477 1.00 11.20 33 PHE B N 1
ATOM 2854 C CA . PHE B 1 38 ? 16.545 -26.773 37.269 1.00 10.41 33 PHE B CA 1
ATOM 2855 C C . PHE B 1 38 ? 15.639 -26.557 38.484 1.00 11.03 33 PHE B C 1
ATOM 2856 O O . PHE B 1 38 ? 14.744 -27.375 38.735 1.00 11.06 33 PHE B O 1
ATOM 2864 N N . ALA B 1 39 ? 15.833 -25.462 39.218 1.00 10.40 34 ALA B N 1
ATOM 2865 C CA . ALA B 1 39 ? 15.069 -25.224 40.460 1.00 10.17 34 ALA B CA 1
ATOM 2866 C C . ALA B 1 39 ? 13.582 -25.079 40.119 1.00 10.17 34 ALA B C 1
ATOM 2867 O O . ALA B 1 39 ? 12.737 -25.626 40.830 1.00 11.08 34 ALA B O 1
ATOM 2869 N N . ALA B 1 40 ? 13.259 -24.308 39.086 1.00 9.89 35 ALA B N 1
ATOM 2870 C CA . ALA B 1 40 ? 11.857 -24.017 38.712 1.00 10.95 35 ALA B CA 1
ATOM 2871 C C . ALA B 1 40 ? 11.170 -25.316 38.290 1.00 11.04 35 ALA B C 1
ATOM 2872 O O . ALA B 1 40 ? 10.034 -25.569 38.699 1.00 11.68 35 ALA B O 1
ATOM 2874 N N . ASN B 1 41 ? 11.840 -26.106 37.459 1.00 10.57 36 ASN B N 1
ATOM 2875 C CA . ASN B 1 41 ? 11.243 -27.348 36.903 1.00 10.40 36 ASN B CA 1
ATOM 2876 C C . ASN B 1 41 ? 11.126 -28.409 38.005 1.00 11.00 36 ASN B C 1
ATOM 2877 O O . ASN B 1 41 ? 10.089 -29.091 38.073 1.00 11.57 36 ASN B O 1
ATOM 2882 N N . LEU B 1 42 ? 12.148 -28.568 38.845 1.00 10.50 37 LEU B N 1
ATOM 2883 C CA . LEU B 1 42 ? 12.063 -29.513 39.993 1.00 10.86 37 LEU B CA 1
ATOM 2884 C C . LEU B 1 42 ? 10.852 -29.173 40.862 1.00 11.27 37 LEU B C 1
ATOM 2885 O O . LEU B 1 42 ? 10.078 -30.083 41.204 1.00 11.75 37 LEU B O 1
ATOM 2890 N N . ARG B 1 43 ? 10.690 -27.902 41.213 1.00 10.02 38 ARG B N 1
ATOM 2891 C CA . ARG B 1 43 ? 9.564 -27.480 42.074 1.00 11.15 38 ARG B CA 1
ATOM 2892 C C . ARG B 1 43 ? 8.237 -27.844 41.400 1.00 11.72 38 ARG B C 1
ATOM 2893 O O . ARG B 1 43 ? 7.365 -28.435 42.059 1.00 12.86 38 ARG B O 1
ATOM 2901 N N . ASP B 1 44 ? 8.080 -27.507 40.124 1.00 11.93 39 ASP B N 1
ATOM 2902 C CA . ASP B 1 44 ? 6.801 -27.726 39.404 1.00 11.62 39 ASP B CA 1
ATOM 2903 C C . ASP B 1 44 ? 6.544 -29.228 39.230 1.00 11.59 39 ASP B C 1
ATOM 2904 O O . ASP B 1 44 ? 5.369 -29.603 39.115 1.00 14.71 39 ASP B O 1
ATOM 2909 N N . SER B 1 45 ? 7.593 -30.056 39.238 1.00 11.54 40 SER B N 1
ATOM 2910 C CA . SER B 1 45 ? 7.489 -31.535 39.147 1.00 12.11 40 SER B CA 1
ATOM 2911 C C . SER B 1 45 ? 7.194 -32.152 40.527 1.00 12.99 40 SER B C 1
ATOM 2912 O O . SER B 1 45 ? 7.116 -33.388 40.602 1.00 13.83 40 SER B O 1
ATOM 2915 N N . GLY B 1 46 ? 7.046 -31.356 41.588 1.00 13.37 41 GLY B N 1
ATOM 2916 C CA . GLY B 1 46 ? 6.682 -31.889 42.918 1.00 13.49 41 GLY B CA 1
ATOM 2917 C C . GLY B 1 46 ? 7.869 -32.474 43.668 1.00 13.91 41 GLY B C 1
ATOM 2918 O O . GLY B 1 46 ? 7.664 -33.367 44.517 1.00 17.20 41 GLY B O 1
ATOM 2919 N N . VAL B 1 47 ? 9.079 -31.993 43.383 1.00 12.20 42 VAL B N 1
ATOM 2920 C CA . VAL B 1 47 ? 10.335 -32.428 44.060 1.00 12.76 42 VAL B CA 1
ATOM 2921 C C . VAL B 1 47 ? 10.731 -31.352 45.075 1.00 12.82 42 VAL B C 1
ATOM 2922 O O . VAL B 1 47 ? 10.785 -30.170 44.692 1.00 14.12 42 VAL B O 1
ATOM 2926 N N . ALA B 1 48 ? 11.017 -31.742 46.319 1.00 12.78 43 ALA B N 1
ATOM 2927 C CA . ALA B 1 48 ? 11.511 -30.800 47.345 1.00 13.86 43 ALA B CA 1
ATOM 2928 C C . ALA B 1 48 ? 12.841 -30.224 46.863 1.00 12.84 43 ALA B C 1
ATOM 2929 O O . ALA B 1 48 ? 13.748 -30.997 46.518 1.00 14.27 43 ALA B O 1
ATOM 2931 N N . VAL B 1 49 ? 12.951 -28.901 46.820 1.00 13.29 44 VAL B N 1
ATOM 2932 C CA . VAL B 1 49 ? 14.175 -28.262 46.285 1.00 14.04 44 VAL B CA 1
ATOM 2933 C C . VAL B 1 49 ? 14.555 -27.114 47.222 1.00 14.07 44 VAL B C 1
ATOM 2934 O O . VAL B 1 49 ? 13.665 -26.485 47.835 1.00 15.96 44 VAL B O 1
ATOM 2938 N N . ARG B 1 50 ? 15.853 -26.901 47.381 1.00 13.97 45 ARG B N 1
ATOM 2939 C CA . ARG B 1 50 ? 16.377 -25.687 48.034 1.00 15.15 45 ARG B CA 1
ATOM 2940 C C . ARG B 1 50 ? 17.564 -25.202 47.223 1.00 13.74 45 ARG B C 1
ATOM 2941 O O . ARG B 1 50 ? 18.135 -25.985 46.443 1.00 14.11 45 ARG B O 1
ATOM 2949 N N . VAL B 1 51 ? 17.891 -23.938 47.408 1.00 12.34 46 VAL B N 1
ATOM 2950 C CA . VAL B 1 51 ? 18.949 -23.264 46.619 1.00 12.44 46 VAL B CA 1
ATOM 2951 C C . VAL B 1 51 ? 20.095 -22.910 47.570 1.00 12.90 46 VAL B C 1
ATOM 2952 O O . VAL B 1 51 ? 19.839 -22.314 48.637 1.00 13.90 46 VAL B O 1
ATOM 2956 N N . GLY B 1 52 ? 21.312 -23.301 47.198 1.00 12.45 47 GLY B N 1
ATOM 2957 C CA . GLY B 1 52 ? 22.553 -22.856 47.853 1.00 12.26 47 GLY B CA 1
ATOM 2958 C C . GLY B 1 52 ? 23.254 -21.865 46.947 1.00 12.06 47 GLY B C 1
ATOM 2959 O O . GLY B 1 52 ? 23.408 -22.182 45.752 1.00 13.79 47 GLY B O 1
ATOM 2960 N N . ASN B 1 53 ? 23.610 -20.682 47.448 1.00 12.69 48 ASN B N 1
ATOM 2961 C CA . ASN B 1 53 ? 24.182 -19.610 46.596 1.00 12.50 48 ASN B CA 1
ATOM 2962 C C . ASN B 1 53 ? 25.028 -18.678 47.462 1.00 12.55 48 ASN B C 1
ATOM 2963 O O . ASN B 1 53 ? 24.726 -18.538 48.664 1.00 13.89 48 ASN B O 1
ATOM 2968 N N . ILE B 1 54 ? 26.072 -18.100 46.876 1.00 12.92 49 ILE B N 1
ATOM 2969 C CA . ILE B 1 54 ? 26.906 -17.052 47.533 1.00 13.69 49 ILE B CA 1
ATOM 2970 C C . ILE B 1 54 ? 26.093 -15.756 47.634 1.00 13.58 49 ILE B C 1
ATOM 2971 O O . ILE B 1 54 ? 24.959 -15.681 47.121 1.00 13.78 49 ILE B O 1
ATOM 2976 N N . ASP B 1 55 ? 26.679 -14.749 48.267 1.00 14.89 50 ASP B N 1
ATOM 2977 C CA . ASP B 1 55 ? 26.033 -13.434 48.462 1.00 15.23 50 ASP B CA 1
ATOM 2978 C C . ASP B 1 55 ? 26.164 -12.619 47.170 1.00 14.74 50 ASP B C 1
ATOM 2979 O O . ASP B 1 55 ? 27.200 -11.928 46.983 1.00 17.91 50 ASP B O 1
ATOM 2984 N N . ASP B 1 56 ? 25.168 -12.722 46.290 1.00 13.02 51 ASP B N 1
ATOM 2985 C CA . ASP B 1 56 ? 25.134 -11.936 45.031 1.00 12.93 51 ASP B CA 1
ATOM 2986 C C . ASP B 1 56 ? 23.682 -11.795 44.560 1.00 12.42 51 ASP B C 1
ATOM 2987 O O . ASP B 1 56 ? 22.774 -12.189 45.298 1.00 13.35 51 ASP B O 1
ATOM 2992 N N . ARG B 1 57 ? 23.457 -11.210 43.387 1.00 12.79 52 ARG B N 1
ATOM 2993 C CA . ARG B 1 57 ? 22.080 -10.920 42.908 1.00 12.62 52 ARG B CA 1
ATOM 2994 C C . ARG B 1 57 ? 21.287 -12.217 42.746 1.00 11.55 52 ARG B C 1
ATOM 2995 O O . ARG B 1 57 ? 20.054 -12.160 42.820 1.00 12.25 52 ARG B O 1
ATOM 3003 N N . TYR B 1 58 ? 21.946 -13.340 42.471 1.00 12.16 53 TYR B N 1
ATOM 3004 C CA . TYR B 1 58 ? 21.241 -14.611 42.182 1.00 12.15 53 TYR B CA 1
ATOM 3005 C C . TYR B 1 58 ? 20.601 -15.149 43.468 1.00 11.97 53 TYR B C 1
ATOM 3006 O O . TYR B 1 58 ? 19.531 -15.776 43.395 1.00 12.80 53 TYR B O 1
ATOM 3015 N N . PHE B 1 59 ? 21.255 -14.944 44.617 1.00 12.36 54 PHE B N 1
ATOM 3016 C CA . PHE B 1 59 ? 20.677 -15.286 45.941 1.00 13.06 54 PHE B CA 1
ATOM 3017 C C . PHE B 1 59 ? 19.329 -14.575 46.105 1.00 12.38 54 PHE B C 1
ATOM 3018 O O . PHE B 1 59 ? 18.309 -15.211 46.410 1.00 13.13 54 PHE B O 1
ATOM 3026 N N . GLU B 1 60 ? 19.318 -13.269 45.865 1.00 12.76 55 GLU B N 1
ATOM 3027 C CA . GLU B 1 60 ? 18.109 -12.431 46.038 1.00 13.53 55 GLU B CA 1
ATOM 3028 C C . GLU B 1 60 ? 17.048 -12.828 45.005 1.00 12.07 55 GLU B C 1
ATOM 3029 O O . GLU B 1 60 ? 15.863 -12.828 45.359 1.00 13.97 55 GLU B O 1
ATOM 3035 N N . LEU B 1 61 ? 17.446 -13.148 43.772 1.00 12.33 56 LEU B N 1
ATOM 3036 C CA . LEU B 1 61 ? 16.492 -13.596 42.722 1.00 12.22 56 LEU B CA 1
ATOM 3037 C C . LEU B 1 61 ? 15.799 -14.885 43.185 1.00 11.81 56 LEU B C 1
ATOM 3038 O O . LEU B 1 61 ? 14.576 -14.995 43.040 1.00 12.53 56 LEU B O 1
ATOM 3043 N N . ALA B 1 62 ? 16.551 -15.847 43.711 1.00 11.87 57 ALA B N 1
ATOM 3044 C CA . ALA B 1 62 ? 15.981 -17.125 44.180 1.00 12.17 57 ALA B CA 1
ATOM 3045 C C . ALA B 1 62 ? 14.982 -16.837 45.310 1.00 12.92 57 ALA B C 1
ATOM 3046 O O . ALA B 1 62 ? 13.910 -17.471 45.342 1.00 13.40 57 ALA B O 1
ATOM 3048 N N . ARG B 1 63 ? 15.292 -15.887 46.200 1.00 13.65 58 ARG B N 1
ATOM 3049 C CA . ARG B 1 63 ? 14.336 -15.473 47.258 1.00 14.44 58 ARG B CA 1
ATOM 3050 C C . ARG B 1 63 ? 13.078 -14.879 46.609 1.00 14.75 58 ARG B C 1
ATOM 3051 O O . ARG B 1 63 ? 11.961 -15.248 47.013 1.00 15.02 58 ARG B O 1
ATOM 3059 N N . ALA B 1 64 ? 13.237 -13.982 45.637 1.00 13.23 59 ALA B N 1
ATOM 3060 C CA . ALA B 1 64 ? 12.104 -13.301 44.964 1.00 14.07 59 ALA B CA 1
ATOM 3061 C C . ALA B 1 64 ? 11.226 -14.319 44.240 1.00 13.74 59 ALA B C 1
ATOM 3062 O O . ALA B 1 64 ? 10.021 -14.054 44.071 1.00 16.36 59 ALA B O 1
ATOM 3064 N N . GLU B 1 65 ? 11.809 -15.443 43.822 1.00 12.79 60 GLU B N 1
ATOM 3065 C CA . GLU B 1 65 ? 11.081 -16.494 43.069 1.00 13.20 60 GLU B CA 1
ATOM 3066 C C . GLU B 1 65 ? 10.638 -17.621 44.006 1.00 13.54 60 GLU B C 1
ATOM 3067 O O . GLU B 1 65 ? 10.214 -18.672 43.492 1.00 13.82 60 GLU B O 1
ATOM 3073 N N . GLY B 1 66 ? 10.656 -17.377 45.319 1.00 13.83 61 GLY B N 1
ATOM 3074 C CA . GLY B 1 66 ? 9.913 -18.170 46.316 1.00 14.00 61 GLY B CA 1
ATOM 3075 C C . GLY B 1 66 ? 10.682 -19.368 46.838 1.00 14.69 61 GLY B C 1
ATOM 3076 O O . GLY B 1 66 ? 10.069 -20.193 47.545 1.00 16.93 61 GLY B O 1
ATOM 3077 N N . HIS B 1 67 ? 11.978 -19.468 46.548 1.00 13.06 62 HIS B N 1
ATOM 3078 C CA . HIS B 1 67 ? 12.805 -20.622 46.983 1.00 12.81 62 HIS B CA 1
ATOM 3079 C C . HIS B 1 67 ? 13.262 -20.466 48.436 1.00 13.22 62 HIS B C 1
ATOM 3080 O O . HIS B 1 67 ? 13.266 -19.332 48.971 1.00 14.77 62 HIS B O 1
ATOM 3087 N N . ARG B 1 68 ? 13.621 -21.601 49.041 1.00 13.30 63 ARG B N 1
ATOM 3088 C CA . ARG B 1 68 ? 14.392 -21.679 50.306 1.00 15.06 63 ARG B CA 1
ATOM 3089 C C . ARG B 1 68 ? 15.868 -21.522 49.946 1.00 15.20 63 ARG B C 1
ATOM 3090 O O . ARG B 1 68 ? 16.423 -22.406 49.281 1.00 17.47 63 ARG B O 1
ATOM 3098 N N . VAL B 1 69 ? 16.458 -20.394 50.312 1.00 14.44 64 VAL B N 1
ATOM 3099 C CA . VAL B 1 69 ? 17.821 -20.000 49.855 1.00 14.50 64 VAL B CA 1
ATOM 3100 C C . VAL B 1 69 ? 18.727 -19.841 51.075 1.00 15.00 64 VAL B C 1
ATOM 3101 O O . VAL B 1 69 ? 18.336 -19.141 52.036 1.00 17.04 64 VAL B O 1
ATOM 3105 N N . THR B 1 70 ? 19.880 -20.503 51.033 1.00 14.32 65 THR B N 1
ATOM 3106 C CA . THR B 1 70 ? 20.942 -20.413 52.060 1.00 15.10 65 THR B CA 1
ATOM 3107 C C . THR B 1 70 ? 22.299 -20.373 51.365 1.00 13.86 65 THR B C 1
ATOM 3108 O O . THR B 1 70 ? 22.348 -20.520 50.141 1.00 15.01 65 THR B O 1
ATOM 3112 N N . ASN B 1 71 ? 23.356 -20.169 52.138 1.00 14.91 66 ASN B N 1
ATOM 3113 C CA . ASN B 1 71 ? 24.743 -20.395 51.672 1.00 15.53 66 ASN B CA 1
ATOM 3114 C C . ASN B 1 71 ? 24.843 -21.843 51.187 1.00 14.02 66 ASN B C 1
ATOM 3115 O O . ASN B 1 71 ? 23.943 -22.661 51.483 1.00 15.36 66 ASN B O 1
ATOM 3120 N N . ILE B 1 72 ? 25.919 -22.138 50.465 1.00 13.95 67 ILE B N 1
ATOM 3121 C CA . ILE B 1 72 ? 26.120 -23.438 49.768 1.00 13.57 67 ILE B CA 1
ATOM 3122 C C . ILE B 1 72 ? 26.273 -24.571 50.793 1.00 14.27 67 ILE B C 1
ATOM 3123 O O . ILE B 1 72 ? 25.611 -25.616 50.623 1.00 14.38 67 ILE B O 1
ATOM 3128 N N . ALA B 1 73 ? 27.094 -24.399 51.825 1.00 15.07 68 ALA B N 1
ATOM 3129 C CA . ALA B 1 73 ? 27.346 -25.474 52.816 1.00 15.70 68 ALA B CA 1
ATOM 3130 C C . ALA B 1 73 ? 26.030 -25.930 53.468 1.00 15.91 68 ALA B C 1
ATOM 3131 O O . ALA B 1 73 ? 25.850 -27.151 53.625 1.00 16.68 68 ALA B O 1
ATOM 3133 N N . GLU B 1 74 ? 25.157 -24.997 53.854 1.00 16.08 69 GLU B N 1
ATOM 3134 C CA . GLU B 1 74 ? 23.878 -25.300 54.549 1.00 16.77 69 GLU B CA 1
ATOM 3135 C C . GLU B 1 74 ? 22.944 -26.029 53.581 1.00 15.59 69 GLU B C 1
ATOM 3136 O O . GLU B 1 74 ? 22.286 -26.987 54.008 1.00 17.49 69 GLU B O 1
ATOM 3142 N N . ALA B 1 75 ? 22.899 -25.611 52.314 1.00 13.16 70 ALA B N 1
ATOM 3143 C CA . ALA B 1 75 ? 22.045 -26.276 51.307 1.00 13.69 70 ALA B CA 1
ATOM 3144 C C . ALA B 1 75 ? 22.501 -27.731 51.173 1.00 13.19 70 ALA B C 1
ATOM 3145 O O . ALA B 1 75 ? 21.644 -28.636 51.201 1.00 14.62 70 ALA B O 1
ATOM 3147 N N . VAL B 1 76 ? 23.815 -27.946 51.059 1.00 13.28 71 VAL B N 1
ATOM 3148 C CA . VAL B 1 76 ? 24.394 -29.306 50.860 1.00 12.64 71 VAL B CA 1
ATOM 3149 C C . VAL B 1 76 ? 24.068 -30.161 52.088 1.00 13.82 71 VAL B C 1
ATOM 3150 O O . VAL B 1 76 ? 23.688 -31.318 51.920 1.00 15.13 71 VAL B O 1
ATOM 3154 N N . ALA B 1 77 ? 24.209 -29.603 53.291 1.00 15.69 72 ALA B N 1
ATOM 3155 C CA . ALA B 1 77 ? 24.036 -30.370 54.548 1.00 18.30 72 ALA B CA 1
ATOM 3156 C C . ALA B 1 77 ? 22.600 -30.894 54.664 1.00 19.03 72 ALA B C 1
ATOM 3157 O O . ALA B 1 77 ? 22.413 -31.916 55.351 1.00 23.45 72 ALA B O 1
ATOM 3159 N N . HIS B 1 78 ? 21.633 -30.268 53.983 1.00 18.61 73 HIS B N 1
ATOM 3160 C CA . HIS B 1 78 ? 20.185 -30.605 54.084 1.00 20.59 73 HIS B CA 1
ATOM 3161 C C . HIS B 1 78 ? 19.721 -31.411 52.864 1.00 19.14 73 HIS B C 1
ATOM 3162 O O . HIS B 1 78 ? 18.500 -31.580 52.714 1.00 22.65 73 HIS B O 1
ATOM 3169 N N . ALA B 1 79 ? 20.640 -31.892 52.022 1.00 16.04 74 ALA B N 1
ATOM 3170 C CA . ALA B 1 79 ? 20.297 -32.430 50.685 1.00 14.73 74 ALA B CA 1
ATOM 3171 C C . ALA B 1 79 ? 20.640 -33.914 50.550 1.00 13.87 74 ALA B C 1
ATOM 3172 O O . ALA B 1 79 ? 21.690 -34.337 51.037 1.00 15.53 74 ALA B O 1
ATOM 3174 N N . ASP B 1 80 ? 19.789 -34.637 49.824 1.00 13.20 75 ASP B N 1
ATOM 3175 C CA . ASP B 1 80 ? 20.035 -36.036 49.384 1.00 13.29 75 ASP B CA 1
ATOM 3176 C C . ASP B 1 80 ? 20.708 -36.029 48.009 1.00 12.87 75 ASP B C 1
ATOM 3177 O O . ASP B 1 80 ? 21.444 -36.976 47.688 1.00 12.97 75 ASP B O 1
ATOM 3182 N N . ILE B 1 81 ? 20.434 -35.007 47.209 1.00 11.58 76 ILE B N 1
ATOM 3183 C CA . ILE B 1 81 ? 21.001 -34.850 45.844 1.00 11.57 76 ILE B CA 1
ATOM 3184 C C . ILE B 1 81 ? 21.469 -33.402 45.724 1.00 11.28 76 ILE B C 1
ATOM 3185 O O . ILE B 1 81 ? 20.711 -32.502 46.125 1.00 11.57 76 ILE B O 1
ATOM 3190 N N . VAL B 1 82 ? 22.669 -33.203 45.186 1.00 10.91 77 VAL B N 1
ATOM 3191 C CA . VAL B 1 82 ? 23.309 -31.869 45.057 1.00 10.31 77 VAL B CA 1
ATOM 3192 C C . VAL B 1 82 ? 23.635 -31.667 43.582 1.00 10.24 77 VAL B C 1
ATOM 3193 O O . VAL B 1 82 ? 24.345 -32.510 43.004 1.00 10.86 77 VAL B O 1
ATOM 3197 N N . LEU B 1 83 ? 23.137 -30.577 43.002 1.00 10.41 78 LEU B N 1
ATOM 3198 C CA . LEU B 1 83 ? 23.416 -30.222 41.592 1.00 10.72 78 LEU B CA 1
ATOM 3199 C C . LEU B 1 83 ? 24.327 -28.997 41.598 1.00 11.24 78 LEU B C 1
ATOM 3200 O O . LEU B 1 83 ? 23.882 -27.925 42.039 1.00 12.33 78 LEU B O 1
ATOM 3205 N N . LEU B 1 84 ? 25.566 -29.159 41.144 1.00 11.87 79 LEU B N 1
ATOM 3206 C CA . LEU B 1 84 ? 26.586 -28.083 41.170 1.00 12.26 79 LEU B CA 1
ATOM 3207 C C . LEU B 1 84 ? 26.470 -27.261 39.880 1.00 11.86 79 LEU B C 1
ATOM 3208 O O . LEU B 1 84 ? 27.128 -27.586 38.885 1.00 14.53 79 LEU B O 1
ATOM 3213 N N . LEU B 1 85 ? 25.645 -26.221 39.904 1.00 11.01 80 LEU B N 1
ATOM 3214 C CA . LEU B 1 85 ? 25.325 -25.402 38.707 1.00 10.58 80 LEU B CA 1
ATOM 3215 C C . LEU B 1 85 ? 25.894 -23.987 38.877 1.00 9.84 80 LEU B C 1
ATOM 3216 O O . LEU B 1 85 ? 25.135 -22.995 38.846 1.00 11.63 80 LEU B O 1
ATOM 3221 N N . ILE B 1 86 ? 27.218 -23.921 39.046 1.00 10.67 81 ILE B N 1
ATOM 3222 C CA . ILE B 1 86 ? 28.016 -22.661 39.076 1.00 11.29 81 ILE B CA 1
ATOM 3223 C C . ILE B 1 86 ? 29.098 -22.785 38.004 1.00 11.49 81 ILE B C 1
ATOM 3224 O O . ILE B 1 86 ? 29.349 -23.883 37.493 1.00 12.42 81 ILE B O 1
ATOM 3229 N N . PRO B 1 87 ? 29.773 -21.678 37.623 1.00 11.43 82 PRO B N 1
ATOM 3230 C CA . PRO B 1 87 ? 30.842 -21.739 36.630 1.00 11.68 82 PRO B CA 1
ATOM 3231 C C . PRO B 1 87 ? 31.921 -22.771 36.979 1.00 12.23 82 PRO B C 1
ATOM 3232 O O . PRO B 1 87 ? 32.316 -22.919 38.139 1.00 12.14 82 PRO B O 1
ATOM 3236 N N . ASP B 1 88 ? 32.383 -23.465 35.949 1.00 12.33 83 ASP B N 1
ATOM 3237 C CA . ASP B 1 88 ? 33.265 -24.648 36.078 1.00 12.20 83 ASP B CA 1
ATOM 3238 C C . ASP B 1 88 ? 34.556 -24.285 36.821 1.00 12.94 83 ASP B C 1
ATOM 3239 O O . ASP B 1 88 ? 35.005 -25.097 37.643 1.00 14.11 83 ASP B O 1
ATOM 3244 N N . GLU B 1 89 ? 35.127 -23.102 36.578 1.00 14.17 84 GLU B N 1
ATOM 3245 C CA . GLU B 1 89 ? 36.405 -22.718 37.231 1.00 15.55 84 GLU B CA 1
ATOM 3246 C C . GLU B 1 89 ? 36.207 -22.540 38.743 1.00 15.46 84 GLU B C 1
ATOM 3247 O O . GLU B 1 89 ? 37.208 -22.630 39.453 1.00 18.52 84 GLU B O 1
ATOM 3253 N N . ALA B 1 90 ? 34.972 -22.357 39.227 1.00 15.23 85 ALA B N 1
ATOM 3254 C CA . ALA B 1 90 ? 34.679 -22.167 40.673 1.00 15.14 85 ALA B CA 1
ATOM 3255 C C . ALA B 1 90 ? 34.439 -23.510 41.377 1.00 15.37 85 ALA B C 1
ATOM 3256 O O . ALA B 1 90 ? 34.320 -23.514 42.620 1.00 16.76 85 ALA B O 1
ATOM 3258 N N . HIS B 1 91 ? 34.359 -24.614 40.632 1.00 14.09 86 HIS B N 1
ATOM 3259 C CA . HIS B 1 91 ? 33.984 -25.934 41.201 1.00 14.50 86 HIS B CA 1
ATOM 3260 C C . HIS B 1 91 ? 34.991 -26.383 42.267 1.00 13.92 86 HIS B C 1
ATOM 3261 O O . HIS B 1 91 ? 34.551 -26.906 43.287 1.00 15.94 86 HIS B O 1
ATOM 3268 N N . GLY B 1 92 ? 36.295 -26.278 41.991 1.00 14.65 87 GLY B N 1
ATOM 3269 C CA . GLY B 1 92 ? 37.352 -26.835 42.856 1.00 16.53 87 GLY B CA 1
ATOM 3270 C C . GLY B 1 92 ? 37.251 -26.314 44.281 1.00 16.19 87 GLY B C 1
ATOM 3271 O O . GLY B 1 92 ? 37.207 -27.140 45.228 1.00 17.76 87 GLY B O 1
ATOM 3272 N N . ALA B 1 93 ? 37.214 -24.991 44.446 1.00 16.09 88 ALA B N 1
ATOM 3273 C CA . ALA B 1 93 ? 37.216 -24.335 45.776 1.00 16.68 88 ALA B CA 1
ATOM 3274 C C . ALA B 1 93 ? 35.883 -24.607 46.487 1.00 16.42 88 ALA B C 1
ATOM 3275 O O . ALA B 1 93 ? 35.907 -24.919 47.683 1.00 17.50 88 ALA B O 1
ATOM 3277 N N . VAL B 1 94 ? 34.752 -24.508 45.780 1.00 15.08 89 VAL B N 1
ATOM 3278 C CA . VAL B 1 94 ? 33.402 -24.788 46.362 1.00 15.94 89 VAL B CA 1
ATOM 3279 C C . VAL B 1 94 ? 33.300 -26.268 46.754 1.00 16.17 89 VAL B C 1
ATOM 3280 O O . VAL B 1 94 ? 32.748 -26.563 47.828 1.00 15.15 89 VAL B O 1
ATOM 3284 N N . PHE B 1 95 ? 33.830 -27.172 45.935 1.00 16.83 90 PHE B N 1
ATOM 3285 C CA . PHE B 1 95 ? 33.818 -28.622 46.234 1.00 16.33 90 PHE B CA 1
ATOM 3286 C C . PHE B 1 95 ? 34.585 -28.891 47.532 1.00 16.79 90 PHE B C 1
ATOM 3287 O O . PHE B 1 95 ? 34.042 -29.551 48.444 1.00 17.09 90 PHE B O 1
ATOM 3295 N N . ASP B 1 96 ? 35.816 -28.393 47.620 1.00 17.36 91 ASP B N 1
ATOM 3296 C CA . ASP B 1 96 ? 36.718 -28.686 48.764 1.00 19.28 91 ASP B CA 1
ATOM 3297 C C . ASP B 1 96 ? 36.189 -28.056 50.052 1.00 20.00 91 ASP B C 1
ATOM 3298 O O . ASP B 1 96 ? 36.327 -28.687 51.104 1.00 20.63 91 ASP B O 1
ATOM 3303 N N . VAL B 1 97 ? 35.689 -26.821 49.997 1.00 19.66 92 VAL B N 1
ATOM 3304 C CA . VAL B 1 97 ? 35.344 -26.057 51.233 1.00 18.91 92 VAL B CA 1
ATOM 3305 C C . VAL B 1 97 ? 33.879 -26.291 51.615 1.00 16.91 92 VAL B C 1
ATOM 3306 O O . VAL B 1 97 ? 33.615 -26.500 52.812 1.00 18.59 92 VAL B O 1
ATOM 3310 N N . ASP B 1 98 ? 32.958 -26.222 50.654 1.00 16.20 93 ASP B N 1
ATOM 3311 C CA . ASP B 1 98 ? 31.498 -26.135 50.933 1.00 17.06 93 ASP B CA 1
ATOM 3312 C C . ASP B 1 98 ? 30.805 -27.488 50.718 1.00 16.80 93 ASP B C 1
ATOM 3313 O O . ASP B 1 98 ? 29.832 -27.761 51.441 1.00 19.18 93 ASP B O 1
ATOM 3318 N N . ILE B 1 99 ? 31.207 -28.289 49.732 1.00 16.74 94 ILE B N 1
ATOM 3319 C CA . ILE B 1 99 ? 30.400 -29.487 49.353 1.00 16.46 94 ILE B CA 1
ATOM 3320 C C . ILE B 1 99 ? 30.949 -30.731 50.058 1.00 16.84 94 ILE B C 1
ATOM 3321 O O . ILE B 1 99 ? 30.181 -31.366 50.820 1.00 17.16 94 ILE B O 1
ATOM 3326 N N . ALA B 1 100 ? 32.214 -31.085 49.827 1.00 16.40 95 ALA B N 1
ATOM 3327 C CA . ALA B 1 100 ? 32.779 -32.371 50.309 1.00 17.75 95 ALA B CA 1
ATOM 3328 C C . ALA B 1 100 ? 32.586 -32.527 51.820 1.00 16.56 95 ALA B C 1
ATOM 3329 O O . ALA B 1 100 ? 32.225 -33.606 52.271 1.00 17.67 95 ALA B O 1
ATOM 3331 N N . PRO B 1 101 ? 32.817 -31.504 52.676 1.00 16.34 96 PRO B N 1
ATOM 3332 C CA . PRO B 1 101 ? 32.649 -31.688 54.122 1.00 17.13 96 PRO B CA 1
ATOM 3333 C C . PRO B 1 101 ? 31.197 -31.898 54.586 1.00 15.97 96 PRO B C 1
ATOM 3334 O O . PRO B 1 101 ? 30.996 -32.314 55.717 1.00 19.79 96 PRO B O 1
ATOM 3338 N N . ASN B 1 102 ? 30.220 -31.575 53.733 1.00 16.71 97 ASN B N 1
ATOM 3339 C CA . ASN B 1 102 ? 28.783 -31.550 54.112 1.00 16.94 97 ASN B CA 1
ATOM 3340 C C . ASN B 1 102 ? 27.960 -32.570 53.322 1.00 15.72 97 ASN B C 1
ATOM 3341 O O . ASN B 1 102 ? 26.760 -32.731 53.650 1.00 16.64 97 ASN B O 1
ATOM 3346 N N . LEU B 1 103 ? 28.545 -33.220 52.316 1.00 16.65 98 LEU B N 1
ATOM 3347 C CA . LEU B 1 103 ? 27.785 -34.170 51.468 1.00 17.69 98 LEU B CA 1
ATOM 3348 C C . LEU B 1 103 ? 27.447 -35.393 52.327 1.00 18.24 98 LEU B C 1
ATOM 3349 O O . LEU B 1 103 ? 28.362 -35.995 52.920 1.00 20.19 98 LEU B O 1
ATOM 3354 N N . ARG B 1 104 ? 26.158 -35.682 52.461 1.00 19.18 99 ARG B N 1
ATOM 3355 C CA . ARG B 1 104 ? 25.656 -36.783 53.310 1.00 18.92 99 ARG B CA 1
ATOM 3356 C C . ARG B 1 104 ? 26.174 -38.122 52.782 1.00 16.70 99 ARG B C 1
ATOM 3357 O O . ARG B 1 104 ? 26.421 -38.266 51.581 1.00 16.00 99 ARG B O 1
ATOM 3365 N N . ASP B 1 105 ? 26.326 -39.074 53.690 1.00 19.48 100 ASP B N 1
ATOM 3366 C CA . ASP B 1 105 ? 26.573 -40.499 53.375 1.00 20.35 100 ASP B CA 1
ATOM 3367 C C . ASP B 1 105 ? 25.475 -40.953 52.404 1.00 16.25 100 ASP B C 1
ATOM 3368 O O . ASP B 1 105 ? 24.300 -40.714 52.703 1.00 19.75 100 ASP B O 1
ATOM 3373 N N . GLY B 1 106 ? 25.840 -41.505 51.246 1.00 15.46 101 GLY B N 1
ATOM 3374 C CA . GLY B 1 106 ? 24.868 -42.007 50.255 1.00 16.21 101 GLY B CA 1
ATOM 3375 C C . GLY B 1 106 ? 24.283 -40.906 49.379 1.00 14.68 101 GLY B C 1
ATOM 3376 O O . GLY B 1 106 ? 23.426 -41.222 48.528 1.00 15.81 101 GLY B O 1
ATOM 3377 N N . ALA B 1 107 ? 24.713 -39.652 49.531 1.00 14.87 102 ALA B N 1
ATOM 3378 C CA . ALA B 1 107 ? 24.195 -38.542 48.699 1.00 15.03 102 ALA B CA 1
ATOM 3379 C C . ALA B 1 107 ? 24.794 -38.608 47.297 1.00 13.42 102 ALA B C 1
ATOM 3380 O O . ALA B 1 107 ? 25.829 -39.265 47.104 1.00 13.19 102 ALA B O 1
ATOM 3382 N N . LEU B 1 108 ? 24.094 -37.999 46.344 1.00 13.08 103 LEU B N 1
ATOM 3383 C CA . LEU B 1 108 ? 24.485 -37.915 44.915 1.00 12.21 103 LEU B CA 1
ATOM 3384 C C . LEU B 1 108 ? 24.867 -36.475 44.600 1.00 12.08 103 LEU B C 1
ATOM 3385 O O . LEU B 1 108 ? 24.057 -35.574 44.861 1.00 13.75 103 LEU B O 1
ATOM 3390 N N . LEU B 1 109 ? 26.075 -36.290 44.074 1.00 11.04 104 LEU B N 1
ATOM 3391 C CA . LEU B 1 109 ? 26.540 -34.997 43.527 1.00 11.06 104 LEU B CA 1
ATOM 3392 C C . LEU B 1 109 ? 26.509 -35.103 42.002 1.00 10.26 104 LEU B C 1
ATOM 3393 O O . LEU B 1 109 ? 27.051 -36.079 41.462 1.00 11.29 104 LEU B O 1
ATOM 3398 N N . CYS B 1 110 ? 25.884 -34.137 41.335 1.00 9.95 105 CYS B N 1
ATOM 3399 C CA . CYS B 1 110 ? 25.857 -34.047 39.857 1.00 10.72 105 CYS B CA 1
ATOM 3400 C C . CYS B 1 110 ? 26.508 -32.753 39.392 1.00 11.01 105 CYS B C 1
ATOM 3401 O O . CYS B 1 110 ? 26.235 -31.698 39.971 1.00 12.92 105 CYS B O 1
ATOM 3404 N N . VAL B 1 111 ? 27.271 -32.842 38.311 1.00 11.25 106 VAL B N 1
ATOM 3405 C CA . VAL B 1 111 ? 27.742 -31.669 37.525 1.00 11.01 106 VAL B CA 1
ATOM 3406 C C . VAL B 1 111 ? 27.024 -31.684 36.173 1.00 10.77 106 VAL B C 1
ATOM 3407 O O . VAL B 1 111 ? 26.540 -32.762 35.762 1.00 11.72 106 VAL B O 1
ATOM 3411 N N . ALA B 1 112 ? 26.968 -30.531 35.509 1.00 10.52 107 ALA B N 1
ATOM 3412 C CA . ALA B 1 112 ? 26.261 -30.363 34.217 1.00 10.58 107 ALA B CA 1
ATOM 3413 C C . ALA B 1 112 ? 27.245 -30.215 33.054 1.00 10.51 107 ALA B C 1
ATOM 3414 O O . ALA B 1 112 ? 26.792 -29.873 31.959 1.00 11.07 107 ALA B O 1
ATOM 3416 N N . HIS B 1 113 ? 28.527 -30.493 33.295 1.00 10.07 108 HIS B N 1
ATOM 3417 C CA . HIS B 1 113 ? 29.644 -30.395 32.324 1.00 10.03 108 HIS B CA 1
ATOM 3418 C C . HIS B 1 113 ? 30.805 -31.203 32.892 1.00 10.18 108 HIS B C 1
ATOM 3419 O O . HIS B 1 113 ? 31.030 -31.134 34.112 1.00 11.47 108 HIS B O 1
ATOM 3426 N N . GLY B 1 114 ? 31.540 -31.913 32.040 1.00 10.82 109 GLY B N 1
ATOM 3427 C CA . GLY B 1 114 ? 32.602 -32.820 32.512 1.00 11.14 109 GLY B CA 1
ATOM 3428 C C . GLY B 1 114 ? 33.903 -32.118 32.867 1.00 10.67 109 GLY B C 1
ATOM 3429 O O . GLY B 1 114 ? 34.793 -32.799 33.365 1.00 12.55 109 GLY B O 1
ATOM 3430 N N . HIS B 1 115 ? 34.053 -30.815 32.621 1.00 10.65 110 HIS B N 1
ATOM 3431 C CA . HIS B 1 115 ? 35.385 -30.163 32.709 1.00 11.84 110 HIS B CA 1
ATOM 3432 C C . HIS B 1 115 ? 36.008 -30.321 34.108 1.00 11.67 110 HIS B C 1
ATOM 3433 O O . HIS B 1 115 ? 37.212 -30.634 34.200 1.00 11.88 110 HIS B O 1
ATOM 3440 N N . SER B 1 116 ? 35.262 -30.055 35.180 1.00 12.12 111 SER B N 1
ATOM 3441 C CA . SER B 1 116 ? 35.820 -30.142 36.558 1.00 13.06 111 SER B CA 1
ATOM 3442 C C . SER B 1 116 ? 36.201 -31.595 36.895 1.00 14.40 111 SER B C 1
ATOM 3443 O O . SER B 1 116 ? 37.145 -31.784 37.682 1.00 15.53 111 SER B O 1
ATOM 3446 N N . LEU B 1 117 ? 35.516 -32.585 36.319 1.00 13.90 112 LEU B N 1
ATOM 3447 C CA . LEU B 1 117 ? 35.866 -34.024 36.479 1.00 14.35 112 LEU B CA 1
ATOM 3448 C C . LEU B 1 117 ? 37.167 -34.319 35.725 1.00 13.36 112 LEU B C 1
ATOM 3449 O O . LEU B 1 117 ? 38.035 -35.010 36.282 1.00 15.81 112 LEU B O 1
ATOM 3454 N N . VAL B 1 118 ? 37.301 -33.822 34.493 1.00 13.28 113 VAL B N 1
ATOM 3455 C CA . VAL B 1 118 ? 38.531 -34.023 33.674 1.00 13.95 113 VAL B CA 1
ATOM 3456 C C . VAL B 1 118 ? 39.724 -33.437 34.435 1.00 13.87 113 VAL B C 1
ATOM 3457 O O . VAL B 1 118 ? 40.780 -34.102 34.498 1.00 16.23 113 VAL B O 1
ATOM 3461 N N . GLN B 1 119 ? 39.565 -32.253 35.023 1.00 14.38 114 GLN B N 1
ATOM 3462 C CA . GLN B 1 119 ? 40.697 -31.527 35.657 1.00 15.01 114 GLN B CA 1
ATOM 3463 C C . GLN B 1 119 ? 40.949 -32.017 37.092 1.00 16.33 114 GLN B C 1
ATOM 3464 O O . GLN B 1 119 ? 41.956 -31.585 37.678 1.00 17.75 114 GLN B O 1
ATOM 3470 N N . GLY B 1 120 ? 40.082 -32.872 37.642 1.00 16.70 115 GLY B N 1
ATOM 3471 C CA . GLY B 1 120 ? 40.219 -33.422 39.004 1.00 15.81 115 GLY B CA 1
ATOM 3472 C C . GLY B 1 120 ? 39.848 -32.410 40.074 1.00 17.08 115 GLY B C 1
ATOM 3473 O O . GLY B 1 120 ? 40.286 -32.587 41.228 1.00 19.00 115 GLY B O 1
ATOM 3474 N N . ASP B 1 121 ? 39.065 -31.388 39.721 1.00 17.73 116 ASP B N 1
ATOM 3475 C CA . ASP B 1 121 ? 38.603 -30.337 40.670 1.00 17.02 116 ASP B CA 1
ATOM 3476 C C . ASP B 1 121 ? 37.369 -30.832 41.428 1.00 14.89 116 ASP B C 1
ATOM 3477 O O . ASP B 1 121 ? 37.137 -30.386 42.556 1.00 16.14 116 ASP B O 1
ATOM 3482 N N . VAL B 1 122 ? 36.618 -31.745 40.825 1.00 13.22 117 VAL B N 1
ATOM 3483 C CA . VAL B 1 122 ? 35.534 -32.507 41.503 1.00 14.83 117 VAL B CA 1
ATOM 3484 C C . VAL B 1 122 ? 35.914 -33.975 41.398 1.00 14.62 117 VAL B C 1
ATOM 3485 O O . VAL B 1 122 ? 36.325 -34.383 40.302 1.00 16.05 117 VAL B O 1
ATOM 3489 N N . ARG B 1 123 ? 35.830 -34.709 42.507 1.00 15.77 118 ARG B N 1
ATOM 3490 C CA . ARG B 1 123 ? 36.357 -36.091 42.600 1.00 16.36 118 ARG B CA 1
ATOM 3491 C C . ARG B 1 123 ? 35.329 -36.966 43.300 1.00 14.69 118 ARG B C 1
ATOM 3492 O O . ARG B 1 123 ? 34.545 -36.481 44.119 1.00 16.27 118 ARG B O 1
ATOM 3500 N N . PRO B 1 124 ? 35.315 -38.284 43.004 1.00 16.37 119 PRO B N 1
ATOM 3501 C CA . PRO B 1 124 ? 34.516 -39.238 43.765 1.00 17.71 119 PRO B CA 1
ATOM 3502 C C . PRO B 1 124 ? 34.920 -39.206 45.243 1.00 17.97 119 PRO B C 1
ATOM 3503 O O . PRO B 1 124 ? 36.101 -39.022 45.539 1.00 21.11 119 PRO B O 1
ATOM 3507 N N . LEU B 1 125 ? 33.927 -39.339 46.117 1.00 18.30 120 LEU B N 1
ATOM 3508 C CA . LEU B 1 125 ? 34.095 -39.381 47.594 1.00 18.78 120 LEU B CA 1
ATOM 3509 C C . LEU B 1 125 ? 33.621 -40.745 48.097 1.00 17.97 120 LEU B C 1
ATOM 3510 O O . LEU B 1 125 ? 32.525 -41.179 47.722 1.00 17.77 120 LEU B O 1
ATOM 3515 N N . PRO B 1 126 ? 34.431 -41.460 48.923 1.00 19.98 121 PRO B N 1
ATOM 3516 C CA . PRO B 1 126 ? 34.005 -42.701 49.576 1.00 19.85 121 PRO B CA 1
ATOM 3517 C C . PRO B 1 126 ? 32.572 -42.534 50.106 1.00 17.74 121 PRO B C 1
ATOM 3518 O O . PRO B 1 126 ? 32.289 -41.529 50.731 1.00 18.70 121 PRO B O 1
ATOM 3522 N N . GLY B 1 127 ? 31.683 -43.478 49.795 1.00 15.69 122 GLY B N 1
ATOM 3523 C CA . GLY B 1 127 ? 30.339 -43.554 50.400 1.00 15.24 122 GLY B CA 1
ATOM 3524 C C . GLY B 1 127 ? 29.312 -42.700 49.680 1.00 13.99 122 GLY B C 1
ATOM 3525 O O . GLY B 1 127 ? 28.148 -42.697 50.125 1.00 15.08 122 GLY B O 1
ATOM 3526 N N . ARG B 1 128 ? 29.692 -42.022 48.592 1.00 13.62 123 ARG B N 1
ATOM 3527 C CA . ARG B 1 128 ? 28.765 -41.106 47.884 1.00 14.02 123 ARG B CA 1
ATOM 3528 C C . ARG B 1 128 ? 28.745 -41.426 46.392 1.00 13.56 123 ARG B C 1
ATOM 3529 O O . ARG B 1 128 ? 29.645 -42.137 45.905 1.00 13.92 123 ARG B O 1
ATOM 3537 N N . ASP B 1 129 ? 27.749 -40.889 45.705 1.00 12.50 124 ASP B N 1
ATOM 3538 C CA . ASP B 1 129 ? 27.562 -41.084 44.251 1.00 11.59 124 ASP B CA 1
ATOM 3539 C C . ASP B 1 129 ? 27.977 -39.800 43.533 1.00 10.88 124 ASP B C 1
ATOM 3540 O O . ASP B 1 129 ? 27.761 -38.687 44.082 1.00 12.35 124 ASP B O 1
ATOM 3545 N N . LEU B 1 130 ? 28.489 -39.945 42.312 1.00 10.72 125 LEU B N 1
ATOM 3546 C CA . LEU B 1 130 ? 28.950 -38.811 41.482 1.00 11.17 125 LEU B CA 1
ATOM 3547 C C . LEU B 1 130 ? 28.519 -39.041 40.039 1.00 10.79 125 LEU B C 1
ATOM 3548 O O . LEU B 1 130 ? 28.720 -40.143 39.516 1.00 12.07 125 LEU B O 1
ATOM 3553 N N . ALA B 1 131 ? 27.921 -38.033 39.426 1.00 10.76 126 ALA B N 1
ATOM 3554 C CA . ALA B 1 131 ? 27.403 -38.178 38.056 1.00 10.58 126 ALA B CA 1
ATOM 3555 C C . ALA B 1 131 ? 27.471 -36.852 37.304 1.00 9.97 126 ALA B C 1
ATOM 3556 O O . ALA B 1 131 ? 27.629 -35.788 37.917 1.00 11.75 126 ALA B O 1
ATOM 3558 N N . MET B 1 132 ? 27.357 -36.964 35.986 1.00 10.52 127 MET B N 1
ATOM 3559 C CA . MET B 1 132 ? 27.144 -35.817 35.079 1.00 10.12 127 MET B CA 1
ATOM 3560 C C . MET B 1 132 ? 25.737 -35.928 34.489 1.00 9.95 127 MET B C 1
ATOM 3561 O O . MET B 1 132 ? 25.369 -37.012 34.021 1.00 11.02 127 MET B O 1
ATOM 3566 N N . LEU B 1 133 ? 25.014 -34.813 34.481 1.00 9.79 128 LEU B N 1
ATOM 3567 C CA . LEU B 1 133 ? 23.771 -34.658 33.695 1.00 9.63 128 LEU B CA 1
ATOM 3568 C C . LEU B 1 133 ? 23.898 -33.319 32.983 1.00 9.67 128 LEU B C 1
ATOM 3569 O O . LEU B 1 133 ? 23.778 -32.275 33.646 1.00 9.78 128 LEU B O 1
ATOM 3574 N N . ALA B 1 134 ? 24.222 -33.374 31.693 1.00 9.26 129 ALA B N 1
ATOM 3575 C CA . ALA B 1 134 ? 24.691 -32.206 30.914 1.00 9.10 129 ALA B CA 1
ATOM 3576 C C . ALA B 1 134 ? 23.650 -31.844 29.865 1.00 9.47 129 ALA B C 1
ATOM 3577 O O . ALA B 1 134 ? 23.589 -32.485 28.813 1.00 9.70 129 ALA B O 1
ATOM 3579 N N . PRO B 1 135 ? 22.819 -30.799 30.094 1.00 10.12 130 PRO B N 1
ATOM 3580 C CA . PRO B 1 135 ? 21.817 -30.397 29.105 1.00 10.04 130 PRO B CA 1
ATOM 3581 C C . PRO B 1 135 ? 22.461 -29.877 27.812 1.00 9.65 130 PRO B C 1
ATOM 3582 O O . PRO B 1 135 ? 23.546 -29.295 27.878 1.00 10.17 130 PRO B O 1
ATOM 3586 N N . ARG B 1 136 ? 21.776 -30.052 26.678 1.00 9.66 131 ARG B N 1
ATOM 3587 C CA . ARG B 1 136 ? 22.275 -29.579 25.361 1.00 10.65 131 ARG B CA 1
ATOM 3588 C C . ARG B 1 136 ? 21.513 -28.317 24.947 1.00 11.13 131 ARG B C 1
ATOM 3589 O O . ARG B 1 136 ? 21.252 -28.128 23.754 1.00 13.51 131 ARG B O 1
ATOM 3597 N N . MET B 1 137 ? 21.167 -27.478 25.912 1.00 10.89 132 MET B N 1
ATOM 3598 C CA . MET B 1 137 ? 20.348 -26.271 25.674 1.00 10.68 132 MET B CA 1
ATOM 3599 C C . MET B 1 137 ? 20.515 -25.339 26.864 1.00 10.58 132 MET B C 1
ATOM 3600 O O . MET B 1 137 ? 20.845 -25.829 27.952 1.00 11.53 132 MET B O 1
ATOM 3605 N N . TYR B 1 138 ? 20.298 -24.043 26.662 1.00 12.13 133 TYR B N 1
ATOM 3606 C CA . TYR B 1 138 ? 20.385 -23.047 27.753 1.00 11.86 133 TYR B CA 1
ATOM 3607 C C . TYR B 1 138 ? 19.030 -22.972 28.466 1.00 11.62 133 TYR B C 1
ATOM 3608 O O . TYR B 1 138 ? 18.085 -23.659 28.081 1.00 11.67 133 TYR B O 1
ATOM 3617 N N . GLY B 1 139 ? 18.952 -22.143 29.507 1.00 10.76 134 GLY B N 1
ATOM 3618 C CA . GLY B 1 139 ? 17.903 -22.233 30.534 1.00 11.00 134 GLY B CA 1
ATOM 3619 C C . GLY B 1 139 ? 16.533 -21.824 30.035 1.00 11.45 134 GLY B C 1
ATOM 3620 O O . GLY B 1 139 ? 15.568 -22.541 30.320 1.00 11.46 134 GLY B O 1
ATOM 3621 N N . ASP B 1 140 ? 16.421 -20.670 29.383 1.00 10.77 135 ASP B N 1
ATOM 3622 C CA . ASP B 1 140 ? 15.095 -20.131 28.984 1.00 11.57 135 ASP B CA 1
ATOM 3623 C C . ASP B 1 140 ? 14.376 -21.174 28.131 1.00 11.13 135 ASP B C 1
ATOM 3624 O O . ASP B 1 140 ? 13.211 -21.464 28.388 1.00 12.04 135 ASP B O 1
ATOM 3629 N N . PRO B 1 141 ? 14.981 -21.771 27.070 1.00 11.24 136 PRO B N 1
ATOM 3630 C CA . PRO B 1 141 ? 14.273 -22.821 26.336 1.00 11.22 136 PRO B CA 1
ATOM 3631 C C . PRO B 1 141 ? 13.971 -24.062 27.186 1.00 11.82 136 PRO B C 1
ATOM 3632 O O . PRO B 1 141 ? 12.890 -24.598 27.049 1.00 13.26 136 PRO B O 1
ATOM 3636 N N . ILE B 1 142 ? 14.873 -24.475 28.074 1.00 11.02 137 ILE B N 1
ATOM 3637 C CA . ILE B 1 142 ? 14.572 -25.631 28.973 1.00 11.23 137 ILE B CA 1
ATOM 3638 C C . ILE B 1 142 ? 13.275 -25.327 29.732 1.00 11.13 137 ILE B C 1
ATOM 3639 O O . ILE B 1 142 ? 12.402 -26.217 29.843 1.00 12.47 137 ILE B O 1
ATOM 3644 N N . ARG B 1 143 ? 13.124 -24.094 30.207 1.00 11.32 138 ARG B N 1
ATOM 3645 C CA . ARG B 1 143 ? 11.942 -23.705 31.014 1.00 11.69 138 ARG B CA 1
ATOM 3646 C C . ARG B 1 143 ? 10.697 -23.603 30.122 1.00 12.07 138 ARG B C 1
ATOM 3647 O O . ARG B 1 143 ? 9.651 -24.129 30.518 1.00 13.41 138 ARG B O 1
ATOM 3655 N N . ARG B 1 144 ? 10.789 -22.931 28.973 1.00 12.19 139 ARG B N 1
ATOM 3656 C CA . ARG B 1 144 ? 9.642 -22.794 28.036 1.00 12.32 139 ARG B CA 1
ATOM 3657 C C . ARG B 1 144 ? 9.190 -24.179 27.569 1.00 12.46 139 ARG B C 1
ATOM 3658 O O . ARG B 1 144 ? 7.978 -24.457 27.556 1.00 12.59 139 ARG B O 1
ATOM 3666 N N . TYR B 1 145 ? 10.134 -25.021 27.159 1.00 12.03 140 TYR B N 1
ATOM 3667 C CA . TYR B 1 145 ? 9.818 -26.403 26.731 1.00 12.06 140 TYR B CA 1
ATOM 3668 C C . TYR B 1 145 ? 9.109 -27.117 27.885 1.00 11.87 140 TYR B C 1
ATOM 3669 O O . TYR B 1 145 ? 8.068 -27.751 27.668 1.00 11.76 140 TYR B O 1
ATOM 3678 N N . TYR B 1 146 ? 9.642 -27.012 29.101 1.00 11.08 141 TYR B N 1
ATOM 3679 C CA . TYR B 1 146 ? 9.051 -27.717 30.267 1.00 12.42 141 TYR B CA 1
ATOM 3680 C C . TYR B 1 146 ? 7.564 -27.363 30.401 1.00 12.38 141 TYR B C 1
ATOM 3681 O O . TYR B 1 146 ? 6.711 -28.263 30.549 1.00 13.59 141 TYR B O 1
ATOM 3690 N N . LEU B 1 147 ? 7.250 -26.072 30.351 1.00 13.65 142 LEU B N 1
ATOM 3691 C CA . LEU B 1 147 ? 5.866 -25.577 30.567 1.00 14.52 142 LEU B CA 1
ATOM 3692 C C . LEU B 1 147 ? 4.944 -26.031 29.432 1.00 14.61 142 LEU B C 1
ATOM 3693 O O . LEU B 1 147 ? 3.726 -26.112 29.674 1.00 17.85 142 LEU B O 1
ATOM 3698 N N . ALA B 1 148 ? 5.497 -26.331 28.254 1.00 14.77 143 ALA B N 1
ATOM 3699 C CA . ALA B 1 148 ? 4.743 -26.795 27.066 1.00 14.53 143 ALA B CA 1
ATOM 3700 C C . ALA B 1 148 ? 4.709 -28.330 26.977 1.00 14.60 143 ALA B C 1
ATOM 3701 O O . ALA B 1 148 ? 4.242 -28.831 25.945 1.00 16.83 143 ALA B O 1
ATOM 3703 N N . GLY B 1 149 ? 5.194 -29.051 27.995 1.00 13.45 144 GLY B N 1
ATOM 3704 C CA . GLY B 1 149 ? 5.215 -30.531 28.015 1.00 14.94 144 GLY B CA 1
ATOM 3705 C C . GLY B 1 149 ? 6.325 -31.123 27.160 1.00 14.45 144 GLY B C 1
ATOM 3706 O O . GLY B 1 149 ? 6.244 -32.336 26.824 1.00 16.26 144 GLY B O 1
ATOM 3707 N N . GLN B 1 150 ? 7.351 -30.323 26.861 1.00 13.59 145 GLN B N 1
ATOM 3708 C CA . GLN B 1 150 ? 8.496 -30.695 25.994 1.00 13.86 145 GLN B CA 1
ATOM 3709 C C . GLN B 1 150 ? 9.802 -30.625 26.799 1.00 13.12 145 GLN B C 1
ATOM 3710 O O . GLN B 1 150 ? 9.802 -30.255 27.993 1.00 14.48 145 GLN B O 1
ATOM 3716 N N . GLY B 1 151 ? 10.902 -30.968 26.153 1.00 11.88 146 GLY B N 1
ATOM 3717 C CA . GLY B 1 151 ? 12.225 -30.910 26.780 1.00 11.99 146 GLY B CA 1
ATOM 3718 C C . GLY B 1 151 ? 13.326 -30.829 25.756 1.00 11.39 146 GLY B C 1
ATOM 3719 O O . GLY B 1 151 ? 13.052 -30.948 24.553 1.00 12.63 146 GLY B O 1
ATOM 3720 N N . ALA B 1 152 ? 14.538 -30.619 26.251 1.00 11.98 147 ALA B N 1
ATOM 3721 C CA . ALA B 1 152 ? 15.792 -30.589 25.472 1.00 12.47 147 ALA B CA 1
ATOM 3722 C C . ALA B 1 152 ? 16.573 -31.863 25.756 1.00 11.17 147 ALA B C 1
ATOM 3723 O O . ALA B 1 152 ? 16.448 -32.434 26.837 1.00 10.65 147 ALA B O 1
ATOM 3725 N N . PRO B 1 153 ? 17.462 -32.308 24.844 1.00 10.90 148 PRO B N 1
ATOM 3726 C CA . PRO B 1 153 ? 18.297 -33.474 25.122 1.00 10.32 148 PRO B CA 1
ATOM 3727 C C . PRO B 1 153 ? 19.311 -33.181 26.237 1.00 9.62 148 PRO B C 1
ATOM 3728 O O . PRO B 1 153 ? 19.619 -32.026 26.508 1.00 9.34 148 PRO B O 1
ATOM 3732 N N . ALA B 1 154 ? 19.857 -34.242 26.819 1.00 9.08 149 ALA B N 1
ATOM 3733 C CA . ALA B 1 154 ? 20.990 -34.166 27.758 1.00 8.76 149 ALA B CA 1
ATOM 3734 C C . ALA B 1 154 ? 21.841 -35.421 27.596 1.00 9.12 149 ALA B C 1
ATOM 3735 O O . ALA B 1 154 ? 21.333 -36.430 27.066 1.00 10.49 149 ALA B O 1
ATOM 3737 N N . TYR B 1 155 ? 23.109 -35.326 27.986 1.00 9.27 150 TYR B N 1
ATOM 3738 C CA . TYR B 1 155 ? 24.025 -36.488 28.116 1.00 8.90 150 TYR B CA 1
ATOM 3739 C C . TYR B 1 155 ? 24.205 -36.779 29.600 1.00 10.30 150 TYR B C 1
ATOM 3740 O O . TYR B 1 155 ? 24.163 -35.848 30.420 1.00 11.78 150 TYR B O 1
ATOM 3749 N N . PHE B 1 156 ? 24.414 -38.044 29.939 1.00 9.90 151 PHE B N 1
ATOM 3750 C CA . PHE B 1 156 ? 24.657 -38.422 31.348 1.00 9.91 151 PHE B CA 1
ATOM 3751 C C . PHE B 1 156 ? 25.779 -39.445 31.447 1.00 10.63 151 PHE B C 1
ATOM 3752 O O . PHE B 1 156 ? 26.028 -40.211 30.510 1.00 10.68 151 PHE B O 1
ATOM 3760 N N . ASP B 1 157 ? 26.433 -39.440 32.606 1.00 11.02 152 ASP B N 1
ATOM 3761 C CA . ASP B 1 157 ? 27.505 -40.406 32.941 1.00 11.01 152 ASP B CA 1
ATOM 3762 C C . ASP B 1 157 ? 27.454 -40.674 34.440 1.00 10.77 152 ASP B C 1
ATOM 3763 O O . ASP B 1 157 ? 27.355 -39.712 35.214 1.00 11.86 152 ASP B O 1
ATOM 3768 N N . ILE B 1 158 ? 27.490 -41.948 34.815 1.00 10.96 153 ILE B N 1
ATOM 3769 C CA . ILE B 1 158 ? 27.591 -42.358 36.241 1.00 12.10 153 ILE B CA 1
ATOM 3770 C C . ILE B 1 158 ? 29.076 -42.581 36.524 1.00 12.37 153 ILE B C 1
ATOM 3771 O O . ILE B 1 158 ? 29.655 -43.533 35.984 1.00 14.64 153 ILE B O 1
ATOM 3776 N N . VAL B 1 159 ? 29.673 -41.685 37.305 1.00 12.09 154 VAL B N 1
ATOM 3777 C CA . VAL B 1 159 ? 31.139 -41.656 37.558 1.00 13.55 154 VAL B CA 1
ATOM 3778 C C . VAL B 1 159 ? 31.467 -42.540 38.761 1.00 13.73 154 VAL B C 1
ATOM 3779 O O . VAL B 1 159 ? 32.427 -43.314 38.682 1.00 16.99 154 VAL B O 1
ATOM 3783 N N . ALA B 1 160 ? 30.714 -42.401 39.850 1.00 12.86 155 ALA B N 1
ATOM 3784 C CA . ALA B 1 160 ? 30.872 -43.228 41.065 1.00 13.50 155 ALA B CA 1
ATOM 3785 C C . ALA B 1 160 ? 29.484 -43.562 41.592 1.00 12.73 155 ALA B C 1
ATOM 3786 O O . ALA B 1 160 ? 28.616 -42.672 41.618 1.00 13.75 155 ALA B O 1
ATOM 3788 N N . ASP B 1 161 ? 29.280 -44.821 41.945 1.00 13.79 156 ASP B N 1
ATOM 3789 C CA . ASP B 1 161 ? 27.948 -45.313 42.365 1.00 12.91 156 ASP B CA 1
ATOM 3790 C C . ASP B 1 161 ? 28.122 -46.184 43.605 1.00 12.17 156 ASP B C 1
ATOM 3791 O O . ASP B 1 161 ? 28.012 -47.408 43.502 1.00 14.53 156 ASP B O 1
ATOM 3796 N N . HIS B 1 162 ? 28.361 -45.568 44.754 1.00 12.15 157 HIS B N 1
ATOM 3797 C CA . HIS B 1 162 ? 28.416 -46.301 46.041 1.00 13.05 157 HIS B CA 1
ATOM 3798 C C . HIS B 1 162 ? 27.069 -46.985 46.334 1.00 12.82 157 HIS B C 1
ATOM 3799 O O . HIS B 1 162 ? 27.078 -48.160 46.741 1.00 13.82 157 HIS B O 1
ATOM 3806 N N . THR B 1 163 ? 25.944 -46.288 46.150 1.00 12.69 158 THR B N 1
ATOM 3807 C CA . THR B 1 163 ? 24.608 -46.764 46.608 1.00 12.92 158 THR B CA 1
ATOM 3808 C C . THR B 1 163 ? 24.082 -47.871 45.685 1.00 13.44 158 THR B C 1
ATOM 3809 O O . THR B 1 163 ? 23.235 -48.666 46.127 1.00 15.01 158 THR B O 1
ATOM 3813 N N . GLY B 1 164 ? 24.542 -47.893 44.435 1.00 13.34 159 GLY B N 1
ATOM 3814 C CA . GLY B 1 164 ? 23.964 -48.715 43.356 1.00 14.18 159 GLY B CA 1
ATOM 3815 C C . GLY B 1 164 ? 22.684 -48.114 42.788 1.00 13.26 159 GLY B C 1
ATOM 3816 O O . GLY B 1 164 ? 22.086 -48.755 41.910 1.00 14.22 159 GLY B O 1
ATOM 3817 N N . ARG B 1 165 ? 22.272 -46.927 43.254 1.00 12.69 160 ARG B N 1
ATOM 3818 C CA . ARG B 1 165 ? 20.984 -46.288 42.870 1.00 13.78 160 ARG B CA 1
ATOM 3819 C C . ARG B 1 165 ? 21.253 -45.013 42.064 1.00 12.02 160 ARG B C 1
ATOM 3820 O O . ARG B 1 165 ? 20.291 -44.305 41.746 1.00 12.82 160 ARG B O 1
ATOM 3828 N N . ALA B 1 166 ? 22.509 -44.712 41.729 1.00 12.27 161 ALA B N 1
ATOM 3829 C CA . ALA B 1 166 ? 22.868 -43.409 41.114 1.00 11.27 161 ALA B CA 1
ATOM 3830 C C . ALA B 1 166 ? 22.166 -43.242 39.761 1.00 11.99 161 ALA B C 1
ATOM 3831 O O . ALA B 1 166 ? 21.686 -42.139 39.474 1.00 11.71 161 ALA B O 1
ATOM 3833 N N . ARG B 1 167 ? 22.116 -44.293 38.936 1.00 11.61 162 ARG B N 1
ATOM 3834 C CA . ARG B 1 167 ? 21.533 -44.182 37.569 1.00 11.35 162 ARG B CA 1
ATOM 3835 C C . ARG B 1 167 ? 20.080 -43.718 37.672 1.00 11.66 162 ARG B C 1
ATOM 3836 O O . ARG B 1 167 ? 19.719 -42.712 37.046 1.00 11.27 162 ARG B O 1
ATOM 3844 N N . ASP B 1 168 ? 19.261 -44.396 38.474 1.00 11.71 163 ASP B N 1
ATOM 3845 C CA . ASP B 1 168 ? 17.815 -44.083 38.519 1.00 12.18 163 ASP B CA 1
ATOM 3846 C C . ASP B 1 168 ? 17.602 -42.726 39.191 1.00 11.04 163 ASP B C 1
ATOM 3847 O O . ASP B 1 168 ? 16.625 -42.049 38.836 1.00 11.93 163 ASP B O 1
ATOM 3852 N N . ARG B 1 169 ? 18.470 -42.341 40.124 1.00 10.49 164 ARG B N 1
ATOM 3853 C CA . ARG B 1 169 ? 18.350 -41.010 40.779 1.00 10.83 164 ARG B CA 1
ATOM 3854 C C . ARG B 1 169 ? 18.700 -39.895 39.783 1.00 10.99 164 ARG B C 1
ATOM 3855 O O . ARG B 1 169 ? 17.964 -38.893 39.727 1.00 11.17 164 ARG B O 1
ATOM 3863 N N . VAL B 1 170 ? 19.767 -40.061 39.007 1.00 10.33 165 VAL B N 1
ATOM 3864 C CA . VAL B 1 170 ? 20.147 -39.065 37.960 1.00 11.37 165 VAL B CA 1
ATOM 3865 C C . VAL B 1 170 ? 19.014 -38.974 36.931 1.00 11.14 165 VAL B C 1
ATOM 3866 O O . VAL B 1 170 ? 18.652 -37.857 36.519 1.00 11.80 165 VAL B O 1
ATOM 3870 N N . LEU B 1 171 ? 18.472 -40.108 36.503 1.00 10.96 166 LEU B N 1
ATOM 3871 C CA . LEU B 1 171 ? 17.446 -40.084 35.438 1.00 10.86 166 LEU B CA 1
ATOM 3872 C C . LEU B 1 171 ? 16.128 -39.545 36.009 1.00 10.23 166 LEU B C 1
ATOM 3873 O O . LEU B 1 171 ? 15.343 -38.977 35.237 1.00 11.20 166 LEU B O 1
ATOM 3878 N N . ALA B 1 172 ? 15.906 -39.674 37.318 1.00 11.22 167 ALA B N 1
ATOM 3879 C CA . ALA B 1 172 ? 14.704 -39.103 37.972 1.00 11.25 167 ALA B CA 1
ATOM 3880 C C . ALA B 1 172 ? 14.816 -37.576 37.961 1.00 11.01 167 ALA B C 1
ATOM 3881 O O . ALA B 1 172 ? 13.822 -36.910 37.655 1.00 11.84 167 ALA B O 1
ATOM 3883 N N . ILE B 1 173 ? 16.003 -37.044 38.262 1.00 9.31 168 ILE B N 1
ATOM 3884 C CA . ILE B 1 173 ? 16.264 -35.592 38.115 1.00 9.63 168 ILE B CA 1
ATOM 3885 C C . ILE B 1 173 ? 15.996 -35.216 36.648 1.00 10.07 168 ILE B C 1
ATOM 3886 O O . ILE B 1 173 ? 15.309 -34.194 36.397 1.00 10.87 168 ILE B O 1
ATOM 3891 N N . ALA B 1 174 ? 16.537 -35.978 35.699 1.00 10.40 169 ALA B N 1
ATOM 3892 C CA . ALA B 1 174 ? 16.379 -35.656 34.262 1.00 10.09 169 ALA B CA 1
ATOM 3893 C C . ALA B 1 174 ? 14.891 -35.612 33.901 1.00 10.60 169 ALA B C 1
ATOM 3894 O O . ALA B 1 174 ? 14.488 -34.720 33.135 1.00 11.15 169 ALA B O 1
ATOM 3896 N N . ARG B 1 175 ? 14.098 -36.544 34.431 1.00 11.49 170 ARG B N 1
ATOM 3897 C CA . ARG B 1 175 ? 12.652 -36.616 34.121 1.00 11.47 170 ARG B CA 1
ATOM 3898 C C . ARG B 1 175 ? 11.960 -35.409 34.759 1.00 10.97 170 ARG B C 1
ATOM 3899 O O . ARG B 1 175 ? 11.125 -34.775 34.096 1.00 11.68 170 ARG B O 1
ATOM 3907 N N . ALA B 1 176 ? 12.321 -35.079 35.997 1.00 10.33 171 ALA B N 1
ATOM 3908 C CA . ALA B 1 176 ? 11.704 -33.941 36.720 1.00 11.08 171 ALA B CA 1
ATOM 3909 C C . ALA B 1 176 ? 11.975 -32.612 35.997 1.00 11.77 171 ALA B C 1
ATOM 3910 O O . ALA B 1 176 ? 11.112 -31.707 36.042 1.00 12.82 171 ALA B O 1
ATOM 3912 N N . VAL B 1 177 ? 13.127 -32.481 35.339 1.00 11.09 172 VAL B N 1
ATOM 3913 C CA . VAL B 1 177 ? 13.549 -31.197 34.710 1.00 10.42 172 VAL B CA 1
ATOM 3914 C C . VAL B 1 177 ? 13.135 -31.205 33.230 1.00 10.18 172 VAL B C 1
ATOM 3915 O O . VAL B 1 177 ? 13.061 -30.126 32.660 1.00 11.17 172 VAL B O 1
ATOM 3919 N N . GLY B 1 178 ? 12.804 -32.368 32.656 1.00 11.58 173 GLY B N 1
ATOM 3920 C CA . GLY B 1 178 ? 12.170 -32.458 31.323 1.00 11.04 173 GLY B CA 1
ATOM 3921 C C . GLY B 1 178 ? 13.031 -33.100 30.239 1.00 10.27 173 GLY B C 1
ATOM 3922 O O . GLY B 1 178 ? 12.499 -33.319 29.140 1.00 10.77 173 GLY B O 1
ATOM 3923 N N . PHE B 1 179 ? 14.298 -33.427 30.509 1.00 10.26 174 PHE B N 1
ATOM 3924 C CA . PHE B 1 179 ? 15.248 -33.876 29.459 1.00 9.94 174 PHE B CA 1
ATOM 3925 C C . PHE B 1 179 ? 14.802 -35.221 28.882 1.00 9.93 174 PHE B C 1
ATOM 3926 O O . PHE B 1 179 ? 15.029 -35.417 27.692 1.00 10.24 174 PHE B O 1
ATOM 3934 N N . THR B 1 180 ? 14.177 -36.101 29.661 1.00 10.98 175 THR B N 1
ATOM 3935 C CA . THR B 1 180 ? 13.706 -37.414 29.156 1.00 10.95 175 THR B CA 1
ATOM 3936 C C . THR B 1 180 ? 12.567 -37.229 28.135 1.00 10.41 175 THR B C 1
ATOM 3937 O O . THR B 1 180 ? 12.280 -38.179 27.389 1.00 12.40 175 THR B O 1
ATOM 3941 N N . ARG B 1 181 ? 11.930 -36.060 28.071 1.00 10.41 176 ARG B N 1
ATOM 3942 C CA . ARG B 1 181 ? 10.894 -35.809 27.032 1.00 10.45 176 ARG B CA 1
ATOM 3943 C C . ARG B 1 181 ? 11.539 -35.785 25.643 1.00 11.21 176 ARG B C 1
ATOM 3944 O O . ARG B 1 181 ? 10.852 -36.129 24.670 1.00 14.26 176 ARG B O 1
ATOM 3952 N N . ALA B 1 182 ? 12.809 -35.398 25.554 1.00 10.13 177 ALA B N 1
ATOM 3953 C CA . ALA B 1 182 ? 13.590 -35.424 24.298 1.00 9.98 177 ALA B CA 1
ATOM 3954 C C . ALA B 1 182 ? 14.388 -36.722 24.258 1.00 10.09 177 ALA B C 1
ATOM 3955 O O . ALA B 1 182 ? 14.212 -37.511 23.332 1.00 10.90 177 ALA B O 1
ATOM 3957 N N . GLY B 1 183 ? 15.254 -36.902 25.245 1.00 10.50 178 GLY B N 1
ATOM 3958 C CA . GLY B 1 183 ? 16.105 -38.094 25.343 1.00 10.22 178 GLY B CA 1
ATOM 3959 C C . GLY B 1 183 ? 17.374 -37.786 26.095 1.00 9.61 178 GLY B C 1
ATOM 3960 O O . GLY B 1 183 ? 17.971 -36.716 25.868 1.00 10.46 178 GLY B O 1
ATOM 3961 N N . VAL B 1 184 ? 17.779 -38.698 26.967 1.00 9.95 179 VAL B N 1
ATOM 3962 C CA . VAL B 1 184 ? 19.013 -38.548 27.777 1.00 9.55 179 VAL B CA 1
ATOM 3963 C C . VAL B 1 184 ? 19.943 -39.693 27.405 1.00 9.29 179 VAL B C 1
ATOM 3964 O O . VAL B 1 184 ? 19.604 -40.857 27.647 1.00 10.63 179 VAL B O 1
ATOM 3968 N N . MET B 1 185 ? 21.071 -39.357 26.794 1.00 9.63 180 MET B N 1
ATOM 3969 C CA . MET B 1 185 ? 21.986 -40.363 26.214 1.00 10.90 180 MET B CA 1
ATOM 3970 C C . MET B 1 185 ? 23.221 -40.539 27.096 1.00 9.98 180 MET B C 1
ATOM 3971 O O . MET B 1 185 ? 23.808 -39.546 27.517 1.00 10.00 180 MET B O 1
ATOM 3976 N N . ALA B 1 186 ? 23.632 -41.782 27.311 1.00 10.76 181 ALA B N 1
ATOM 3977 C CA . ALA B 1 186 ? 24.904 -42.078 28.001 1.00 11.82 181 ALA B CA 1
ATOM 3978 C C . ALA B 1 186 ? 26.066 -41.540 27.163 1.00 12.37 181 ALA B C 1
ATOM 3979 O O . ALA B 1 186 ? 26.174 -41.877 25.978 1.00 14.26 181 ALA B O 1
ATOM 3981 N N . LEU B 1 187 ? 26.901 -40.701 27.758 1.00 11.61 182 LEU B N 1
ATOM 3982 C CA . LEU B 1 187 ? 28.140 -40.209 27.109 1.00 11.13 182 LEU B CA 1
ATOM 3983 C C . LEU B 1 187 ? 29.163 -39.909 28.204 1.00 11.30 182 LEU B C 1
ATOM 3984 O O . LEU B 1 187 ? 28.805 -39.243 29.185 1.00 11.45 182 LEU B O 1
ATOM 3989 N N . GLY B 1 188 ? 30.383 -40.408 28.046 1.00 11.41 183 GLY B N 1
ATOM 3990 C CA . GLY B 1 188 ? 31.458 -40.209 29.029 1.00 11.18 183 GLY B CA 1
ATOM 3991 C C . GLY B 1 188 ? 31.683 -38.733 29.297 1.00 11.58 183 GLY B C 1
ATOM 3992 O O . GLY B 1 188 ? 31.620 -37.924 28.343 1.00 12.39 183 GLY B O 1
ATOM 3993 N N . TYR B 1 189 ? 31.987 -38.387 30.543 1.00 11.32 184 TYR B N 1
ATOM 3994 C CA . TYR B 1 189 ? 32.195 -36.974 30.943 1.00 10.88 184 TYR B CA 1
ATOM 3995 C C . TYR B 1 189 ? 33.367 -36.356 30.181 1.00 11.44 184 TYR B C 1
ATOM 3996 O O . TYR B 1 189 ? 33.318 -35.142 29.937 1.00 11.34 184 TYR B O 1
ATOM 4005 N N . ARG B 1 190 ? 34.405 -37.128 29.862 1.00 11.37 185 ARG B N 1
ATOM 4006 C CA . ARG B 1 190 ? 35.585 -36.583 29.139 1.00 12.53 185 ARG B CA 1
ATOM 4007 C C . ARG B 1 190 ? 35.151 -36.234 27.714 1.00 12.30 185 ARG B C 1
ATOM 4008 O O . ARG B 1 190 ? 35.443 -35.109 27.256 1.00 11.63 185 ARG B O 1
ATOM 4016 N N . GLN B 1 191 ? 34.423 -37.133 27.054 1.00 11.81 186 GLN B N 1
ATOM 4017 C CA . GLN B 1 191 ? 33.913 -36.858 25.691 1.00 11.95 186 GLN B CA 1
ATOM 4018 C C . GLN B 1 191 ? 32.951 -35.659 25.733 1.00 11.72 186 GLN B C 1
ATOM 4019 O O . GLN B 1 191 ? 33.026 -34.785 24.848 1.00 12.51 186 GLN B O 1
ATOM 4025 N N . GLU B 1 192 ? 32.059 -35.597 26.718 1.00 11.88 187 GLU B N 1
ATOM 4026 C CA . GLU B 1 192 ? 31.116 -34.454 26.809 1.00 11.36 187 GLU B CA 1
ATOM 4027 C C . GLU B 1 192 ? 31.931 -33.162 26.878 1.00 10.84 187 GLU B C 1
ATOM 4028 O O . GLU B 1 192 ? 31.558 -32.182 26.219 1.00 11.10 187 GLU B O 1
ATOM 4034 N N . THR B 1 193 ? 32.991 -33.152 27.677 1.00 10.76 188 THR B N 1
ATOM 4035 C CA . THR B 1 193 ? 33.773 -31.922 27.928 1.00 10.83 188 THR B CA 1
ATOM 4036 C C . THR B 1 193 ? 34.290 -31.412 26.585 1.00 10.62 188 THR B C 1
ATOM 4037 O O . THR B 1 193 ? 34.083 -30.233 26.253 1.00 11.00 188 THR B O 1
ATOM 4041 N N . PHE B 1 194 ? 34.964 -32.276 25.833 1.00 11.27 189 PHE B N 1
ATOM 4042 C CA . PHE B 1 194 ? 35.672 -31.858 24.603 1.00 11.65 189 PHE B CA 1
ATOM 4043 C C . PHE B 1 194 ? 34.656 -31.484 23.518 1.00 12.23 189 PHE B C 1
ATOM 4044 O O . PHE B 1 194 ? 34.869 -30.509 22.795 1.00 12.03 189 PHE B O 1
ATOM 4052 N N . LEU B 1 195 ? 33.570 -32.246 23.414 1.00 11.47 190 LEU B N 1
ATOM 4053 C CA . LEU B 1 195 ? 32.483 -31.997 22.434 1.00 11.53 190 LEU B CA 1
ATOM 4054 C C . LEU B 1 195 ? 31.840 -30.627 22.710 1.00 11.05 190 LEU B C 1
ATOM 4055 O O . LEU B 1 195 ? 31.698 -29.809 21.784 1.00 11.81 190 LEU B O 1
ATOM 4060 N N . ASP B 1 196 ? 31.464 -30.379 23.962 1.00 10.89 191 ASP B N 1
ATOM 4061 C CA . ASP B 1 196 ? 30.818 -29.112 24.390 1.00 10.75 191 ASP B CA 1
ATOM 4062 C C . ASP B 1 196 ? 31.746 -27.930 24.072 1.00 10.57 191 ASP B C 1
ATOM 4063 O O . ASP B 1 196 ? 31.298 -26.914 23.487 1.00 11.20 191 ASP B O 1
ATOM 4068 N N . LEU B 1 197 ? 33.011 -28.033 24.474 1.00 11.07 192 LEU B N 1
ATOM 4069 C CA . LEU B 1 197 ? 33.982 -26.922 24.290 1.00 11.10 192 LEU B CA 1
ATOM 4070 C C . LEU B 1 197 ? 34.204 -26.692 22.789 1.00 10.73 192 LEU B C 1
ATOM 4071 O O . LEU B 1 197 ? 34.340 -25.531 22.384 1.00 11.12 192 LEU B O 1
ATOM 4076 N N . PHE B 1 198 ? 34.178 -27.742 21.970 1.00 11.19 193 PHE B N 1
ATOM 4077 C CA . PHE B 1 198 ? 34.363 -27.602 20.502 1.00 10.87 193 PHE B CA 1
ATOM 4078 C C . PHE B 1 198 ? 33.203 -26.802 19.892 1.00 10.55 193 PHE B C 1
ATOM 4079 O O . PHE B 1 198 ? 33.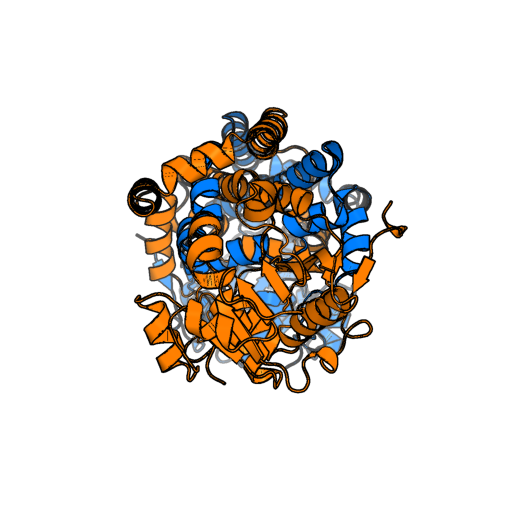426 -25.932 19.028 1.00 10.93 193 PHE B O 1
ATOM 4087 N N . GLN B 1 199 ? 31.969 -27.085 20.308 1.00 11.37 194 GLN B N 1
ATOM 4088 C CA . GLN B 1 199 ? 30.787 -26.325 19.832 1.00 11.54 194 GLN B CA 1
ATOM 4089 C C . GLN B 1 199 ? 30.981 -24.842 20.178 1.00 10.94 194 GLN B C 1
ATOM 4090 O O . GLN B 1 199 ? 30.666 -23.983 19.352 1.00 11.52 194 GLN B O 1
ATOM 4096 N N . GLU B 1 200 ? 31.514 -24.560 21.365 1.00 10.67 195 GLU B N 1
ATOM 4097 C CA . GLU B 1 200 ? 31.623 -23.177 21.898 1.00 11.22 195 GLU B CA 1
ATOM 4098 C C . GLU B 1 200 ? 32.774 -22.422 21.231 1.00 11.09 195 GLU B C 1
ATOM 4099 O O . GLU B 1 200 ? 32.686 -21.167 21.152 1.00 11.74 195 GLU B O 1
ATOM 4105 N N . GLN B 1 201 ? 33.840 -23.125 20.835 1.00 11.53 196 GLN B N 1
ATOM 4106 C CA . GLN B 1 201 ? 35.130 -22.492 20.447 1.00 11.12 196 GLN B CA 1
ATOM 4107 C C . GLN B 1 201 ? 35.318 -22.519 18.938 1.00 11.30 196 GLN B C 1
ATOM 4108 O O . GLN B 1 201 ? 35.968 -21.593 18.424 1.00 14.10 196 GLN B O 1
ATOM 4114 N N . PHE B 1 202 ? 34.839 -23.556 18.257 1.00 10.94 197 PHE B N 1
ATOM 4115 C CA . PHE B 1 202 ? 34.900 -23.595 16.780 1.00 10.68 197 PHE B CA 1
ATOM 4116 C C . PHE B 1 202 ? 33.545 -23.192 16.200 1.00 10.82 197 PHE B C 1
ATOM 4117 O O . PHE B 1 202 ? 33.474 -22.196 15.477 1.00 11.91 197 PHE B O 1
ATOM 4125 N N . LEU B 1 203 ? 32.482 -23.933 16.500 1.00 10.39 198 LEU B N 1
ATOM 4126 C CA . LEU B 1 203 ? 31.253 -23.795 15.680 1.00 11.17 198 LEU B CA 1
ATOM 4127 C C . LEU B 1 203 ? 30.543 -22.462 15.932 1.00 11.44 198 LEU B C 1
ATOM 4128 O O . LEU B 1 203 ? 30.245 -21.768 14.940 1.00 11.49 198 LEU B O 1
ATOM 4133 N N . ALA B 1 204 ? 30.273 -22.099 17.184 1.00 10.33 199 ALA B N 1
ATOM 4134 C CA . ALA B 1 204 ? 29.510 -20.863 17.469 1.00 10.97 199 ALA B CA 1
ATOM 4135 C C . ALA B 1 204 ? 30.260 -19.648 16.926 1.00 10.63 199 ALA B C 1
ATOM 4136 O O . ALA B 1 204 ? 29.661 -18.831 16.227 1.00 11.27 199 ALA B O 1
ATOM 4138 N N . PRO B 1 205 ? 31.571 -19.461 17.205 1.00 10.85 200 PRO B N 1
ATOM 4139 C CA . PRO B 1 205 ? 32.281 -18.318 16.633 1.00 11.31 200 PRO B CA 1
ATOM 4140 C C . PRO B 1 205 ? 32.349 -18.348 15.098 1.00 11.55 200 PRO B C 1
ATOM 4141 O O . PRO B 1 205 ? 32.261 -17.292 14.506 1.00 11.78 200 PRO B O 1
ATOM 4145 N N . ALA B 1 206 ? 32.494 -19.522 14.487 1.00 11.21 201 ALA B N 1
ATOM 4146 C CA . ALA B 1 206 ? 32.550 -19.642 13.015 1.00 10.99 201 ALA B CA 1
ATOM 4147 C C . ALA B 1 206 ? 31.200 -19.229 12.413 1.00 10.19 201 ALA B C 1
ATOM 4148 O O . ALA B 1 206 ? 31.191 -18.515 11.407 1.00 11.08 201 ALA B O 1
ATOM 4150 N N . LEU B 1 207 ? 30.086 -19.647 13.010 1.00 10.23 202 LEU B N 1
ATOM 4151 C CA . LEU B 1 207 ? 28.743 -19.268 12.496 1.00 10.99 202 LEU B CA 1
ATOM 4152 C C . LEU B 1 207 ? 28.604 -17.743 12.560 1.00 10.01 202 LEU B C 1
ATOM 4153 O O . LEU B 1 207 ? 28.187 -17.130 11.567 1.00 10.00 202 LEU B O 1
ATOM 4158 N N . VAL B 1 208 ? 28.944 -17.140 13.694 1.00 9.67 203 VAL B N 1
ATOM 4159 C CA . VAL B 1 208 ? 28.784 -15.668 13.831 1.00 9.51 203 VAL B CA 1
ATOM 4160 C C . VAL B 1 208 ? 29.773 -14.973 12.889 1.00 9.76 203 VAL B C 1
ATOM 4161 O O . VAL B 1 208 ? 29.387 -13.966 12.242 1.00 10.02 203 VAL B O 1
ATOM 4165 N N . ASP B 1 209 ? 31.001 -15.478 12.799 1.00 9.84 204 ASP B N 1
ATOM 4166 C CA . ASP B 1 209 ? 32.015 -14.905 11.877 1.00 10.34 204 ASP B CA 1
ATOM 4167 C C . ASP B 1 209 ? 31.496 -14.968 10.436 1.00 9.90 204 ASP B C 1
ATOM 4168 O O . ASP B 1 209 ? 31.754 -14.021 9.687 1.00 11.06 204 ASP B O 1
ATOM 4173 N N . LEU B 1 210 ? 30.794 -16.037 10.062 1.00 10.22 205 LEU B N 1
ATOM 4174 C CA . LEU B 1 210 ? 30.265 -16.202 8.690 1.00 11.09 205 LEU B CA 1
ATOM 4175 C C . LEU B 1 210 ? 29.148 -15.186 8.441 1.00 10.58 205 LEU B C 1
ATOM 4176 O O . LEU B 1 210 ? 29.145 -14.534 7.387 1.00 11.59 205 LEU B O 1
ATOM 4181 N N . VAL B 1 211 ? 28.210 -15.081 9.374 1.00 10.01 206 VAL B N 1
ATOM 4182 C CA . VAL B 1 211 ? 27.107 -14.086 9.306 1.00 10.18 206 VAL B CA 1
ATOM 4183 C C . VAL B 1 211 ? 27.724 -12.693 9.149 1.00 10.27 206 VAL B C 1
ATOM 4184 O O . VAL B 1 211 ? 27.276 -11.916 8.292 1.00 10.43 206 VAL B O 1
ATOM 4188 N N . GLU B 1 212 ? 28.762 -12.411 9.931 1.00 10.29 207 GLU B N 1
ATOM 4189 C CA . GLU B 1 212 ? 29.422 -11.081 9.924 1.00 9.63 207 GLU B CA 1
ATOM 4190 C C . GLU B 1 212 ? 30.129 -10.867 8.585 1.00 9.92 207 GLU B C 1
ATOM 4191 O O . GLU B 1 212 ? 30.117 -9.738 8.081 1.00 10.94 207 GLU B O 1
ATOM 4197 N N . THR B 1 213 ? 30.748 -11.909 8.036 1.00 10.02 208 THR B N 1
ATOM 4198 C CA . THR B 1 213 ? 31.396 -11.839 6.706 1.00 10.55 208 THR B CA 1
ATOM 4199 C C . THR B 1 213 ? 30.350 -11.455 5.651 1.00 11.09 208 THR B C 1
ATOM 4200 O O . THR B 1 213 ? 30.630 -10.575 4.817 1.00 11.40 208 THR B O 1
ATOM 4204 N N . GLY B 1 214 ? 29.194 -12.118 5.644 1.00 10.57 209 GLY B N 1
ATOM 4205 C CA . GLY B 1 214 ? 28.099 -11.766 4.723 1.00 10.53 209 GLY B CA 1
ATOM 4206 C C . GLY B 1 214 ? 27.747 -10.291 4.849 1.00 10.23 209 GLY B C 1
ATOM 4207 O O . GLY B 1 214 ? 27.632 -9.591 3.827 1.00 11.02 209 GLY B O 1
ATOM 4208 N N . PHE B 1 215 ? 27.559 -9.827 6.081 1.00 9.88 210 PHE B N 1
ATOM 4209 C CA . PHE B 1 215 ? 27.211 -8.413 6.359 1.00 10.26 210 PHE B CA 1
ATOM 4210 C C . PHE B 1 215 ? 28.293 -7.485 5.791 1.00 10.76 210 PHE B C 1
ATOM 4211 O O . PHE B 1 215 ? 27.956 -6.526 5.080 1.00 11.13 210 PHE B O 1
ATOM 4219 N N . GLN B 1 216 ? 29.560 -7.753 6.123 1.00 11.27 211 GLN B N 1
ATOM 4220 C CA . GLN B 1 216 ? 30.714 -6.906 5.721 1.00 12.73 211 GLN B CA 1
ATOM 4221 C C . GLN B 1 216 ? 30.773 -6.801 4.192 1.00 11.17 211 GLN B C 1
ATOM 4222 O O . GLN B 1 216 ? 30.942 -5.694 3.661 1.00 12.67 211 GLN B O 1
ATOM 4228 N N . VAL B 1 217 ? 30.666 -7.930 3.503 1.00 10.65 212 VAL B N 1
ATOM 4229 C CA . VAL B 1 217 ? 30.769 -7.962 2.019 1.00 11.10 212 VAL B CA 1
ATOM 4230 C C . VAL B 1 217 ? 29.618 -7.143 1.420 1.00 9.75 212 VAL B C 1
ATOM 4231 O O . VAL B 1 217 ? 29.847 -6.325 0.522 1.00 11.33 212 VAL B O 1
ATOM 4235 N N . LEU B 1 218 ? 28.400 -7.319 1.915 1.00 10.21 213 LEU B N 1
ATOM 4236 C CA . LEU B 1 218 ? 27.240 -6.566 1.376 1.00 9.75 213 LEU B CA 1
ATOM 4237 C C . LEU B 1 218 ? 27.447 -5.067 1.619 1.00 9.92 213 LEU B C 1
ATOM 4238 O O . LEU B 1 218 ? 27.187 -4.272 0.705 1.00 10.84 213 LEU B O 1
ATOM 4243 N N . VAL B 1 219 ? 27.849 -4.674 2.824 1.00 10.13 214 VAL B N 1
ATOM 4244 C CA . VAL B 1 219 ? 28.037 -3.228 3.134 1.00 11.38 214 VAL B CA 1
ATOM 4245 C C . VAL B 1 219 ? 29.114 -2.655 2.199 1.00 12.04 214 VAL B C 1
ATOM 4246 O O . VAL B 1 219 ? 28.898 -1.556 1.635 1.00 12.42 214 VAL B O 1
ATOM 4250 N N . GLU B 1 220 ? 30.242 -3.350 2.035 1.00 13.14 215 GLU B N 1
ATOM 4251 C CA . GLU B 1 220 ? 31.343 -2.904 1.137 1.00 14.06 215 GLU B CA 1
ATOM 4252 C C . GLU B 1 220 ? 30.799 -2.708 -0.285 1.00 14.26 215 GLU B C 1
ATOM 4253 O O . GLU B 1 220 ? 31.161 -1.713 -0.941 1.00 15.66 215 GLU B O 1
ATOM 4259 N N . ARG B 1 221 ? 29.940 -3.624 -0.731 1.00 13.02 216 ARG B N 1
ATOM 4260 C CA . ARG B 1 221 ? 29.435 -3.687 -2.124 1.00 13.73 216 ARG B CA 1
ATOM 4261 C C . ARG B 1 221 ? 28.231 -2.744 -2.302 1.00 12.85 216 ARG B C 1
ATOM 4262 O O . ARG B 1 221 ? 27.597 -2.807 -3.372 1.00 13.85 216 ARG B O 1
ATOM 4270 N N . GLY B 1 222 ? 27.928 -1.883 -1.317 1.00 12.67 217 GLY B N 1
ATOM 4271 C CA . GLY B 1 222 ? 26.989 -0.746 -1.460 1.00 13.31 217 GLY B CA 1
ATOM 4272 C C . GLY B 1 222 ? 25.549 -1.085 -1.116 1.00 12.53 217 GLY B C 1
ATOM 4273 O O . GLY B 1 222 ? 24.641 -0.278 -1.422 1.00 14.56 217 GLY B O 1
ATOM 4274 N N . PHE B 1 223 ? 25.310 -2.236 -0.493 1.00 10.84 218 PHE B N 1
ATOM 4275 C CA . PHE B 1 223 ? 23.953 -2.631 -0.047 1.00 10.73 218 PHE B CA 1
ATOM 4276 C C . PHE B 1 223 ? 23.542 -1.849 1.206 1.00 11.38 218 PHE B C 1
ATOM 4277 O O . PHE B 1 223 ? 24.371 -1.478 2.064 1.00 11.67 218 PHE B O 1
ATOM 4285 N N . ASN B 1 224 ? 22.240 -1.619 1.305 1.00 10.57 219 ASN B N 1
ATOM 4286 C CA . ASN B 1 224 ? 21.592 -0.972 2.469 1.00 10.89 219 ASN B CA 1
ATOM 4287 C C . ASN B 1 224 ? 21.999 -1.732 3.728 1.00 10.31 219 ASN B C 1
ATOM 4288 O O . ASN B 1 224 ? 21.738 -2.929 3.811 1.00 10.72 219 ASN B O 1
ATOM 4293 N N . PRO B 1 225 ? 22.706 -1.116 4.704 1.00 11.37 220 PRO B N 1
ATOM 4294 C CA . PRO B 1 225 ? 23.175 -1.868 5.872 1.00 11.45 220 PRO B CA 1
ATOM 4295 C C . PRO B 1 225 ? 22.069 -2.505 6.725 1.00 10.51 220 PRO B C 1
ATOM 4296 O O . PRO B 1 225 ? 22.287 -3.582 7.255 1.00 10.38 220 PRO B O 1
ATOM 4300 N N . LYS B 1 226 ? 20.909 -1.859 6.832 1.00 9.79 221 LYS B N 1
ATOM 4301 C CA . LYS B 1 226 ? 19.772 -2.444 7.583 1.00 10.35 221 LYS B CA 1
ATOM 4302 C C . LYS B 1 226 ? 19.327 -3.717 6.857 1.00 9.46 221 LYS B C 1
ATOM 4303 O O . LYS B 1 226 ? 19.104 -4.742 7.528 1.00 9.65 221 LYS B O 1
ATOM 4309 N N . ALA B 1 227 ? 19.169 -3.653 5.537 1.00 8.76 222 ALA B N 1
ATOM 4310 C CA . ALA B 1 227 ? 18.738 -4.826 4.749 1.00 9.67 222 ALA B CA 1
ATOM 4311 C C . ALA B 1 227 ? 19.801 -5.925 4.868 1.00 9.08 222 ALA B C 1
ATOM 4312 O O . ALA B 1 227 ? 19.444 -7.107 5.000 1.00 9.58 222 ALA B O 1
ATOM 4314 N N . ALA B 1 228 ? 21.081 -5.570 4.776 1.00 8.76 223 ALA B N 1
ATOM 4315 C CA . ALA B 1 228 ? 22.179 -6.557 4.874 1.00 9.82 223 ALA B CA 1
ATOM 4316 C C . ALA B 1 228 ? 22.076 -7.282 6.223 1.00 9.09 223 ALA B C 1
ATOM 4317 O O . ALA B 1 228 ? 22.148 -8.529 6.244 1.00 9.23 223 ALA B O 1
ATOM 4319 N N . LEU B 1 229 ? 21.895 -6.535 7.313 1.00 9.04 224 LEU B N 1
ATOM 4320 C CA . LEU B 1 229 ? 21.812 -7.096 8.686 1.00 9.58 224 LEU B CA 1
ATOM 4321 C C . LEU B 1 229 ? 20.587 -8.015 8.771 1.00 8.81 224 LEU B C 1
ATOM 4322 O O . LEU B 1 229 ? 20.712 -9.164 9.236 1.00 8.88 224 LEU B O 1
ATOM 4327 N N . LEU B 1 230 ? 19.437 -7.565 8.274 1.00 9.55 225 LEU B N 1
ATOM 4328 C CA . LEU B 1 230 ? 18.209 -8.399 8.290 1.00 9.13 225 LEU B CA 1
ATOM 4329 C C . LEU B 1 230 ? 18.483 -9.713 7.556 1.00 8.92 225 LEU B C 1
ATOM 4330 O O . LEU B 1 230 ? 18.134 -10.774 8.082 1.00 9.29 225 LEU B O 1
ATOM 4335 N N . GLU B 1 231 ? 19.118 -9.674 6.385 1.00 8.92 226 GLU B N 1
ATOM 4336 C CA . GLU B 1 231 ? 19.231 -10.923 5.590 1.00 9.33 226 GLU B CA 1
ATOM 4337 C C . GLU B 1 231 ? 20.196 -11.885 6.276 1.00 8.78 226 GLU B C 1
ATOM 4338 O O . GLU B 1 231 ? 19.940 -13.091 6.239 1.00 9.53 226 GLU B O 1
ATOM 4344 N N . VAL B 1 232 ? 21.281 -11.395 6.862 1.00 9.02 227 VAL B N 1
ATOM 4345 C CA . VAL B 1 232 ? 22.315 -12.349 7.353 1.00 9.77 227 VAL B CA 1
ATOM 4346 C C . VAL B 1 232 ? 21.851 -12.989 8.675 1.00 9.87 227 VAL B C 1
ATOM 4347 O O . VAL B 1 232 ? 22.299 -14.096 8.955 1.00 10.06 227 VAL B O 1
ATOM 4351 N N . TYR B 1 233 ? 20.952 -12.356 9.439 1.00 9.87 228 TYR B N 1
ATOM 4352 C CA . TYR B 1 233 ? 20.308 -12.995 10.621 1.00 9.60 228 TYR B CA 1
ATOM 4353 C C . TYR B 1 233 ? 19.147 -12.163 11.177 1.00 8.42 228 TYR B C 1
ATOM 4354 O O . TYR B 1 233 ? 18.292 -12.747 11.857 1.00 9.68 228 TYR B O 1
ATOM 4363 N N . GLY B 1 234 ? 19.145 -10.838 11.013 1.00 9.16 229 GLY B N 1
ATOM 4364 C CA . GLY B 1 234 ? 18.237 -9.960 11.777 1.00 9.22 229 GLY B CA 1
ATOM 4365 C C . GLY B 1 234 ? 16.758 -10.178 11.503 1.00 9.10 229 GLY B C 1
ATOM 4366 O O . GLY B 1 234 ? 15.936 -9.833 12.372 1.00 9.95 229 GLY B O 1
ATOM 4367 N N . SER B 1 235 ? 16.401 -10.724 10.351 1.00 8.87 230 SER B N 1
ATOM 4368 C CA . SER B 1 235 ? 14.997 -11.007 9.981 1.00 9.11 230 SER B CA 1
ATOM 4369 C C . SER B 1 235 ? 14.486 -12.222 10.760 1.00 9.67 230 SER B C 1
ATOM 4370 O O . SER B 1 235 ? 13.268 -12.422 10.785 1.00 10.43 230 SER B O 1
ATOM 4373 N N . GLY B 1 236 ? 15.395 -13.028 11.306 1.00 9.48 231 GLY B N 1
ATOM 4374 C CA . GLY B 1 236 ? 15.081 -14.334 11.905 1.00 9.40 231 GLY B CA 1
ATOM 4375 C C . GLY B 1 236 ? 15.070 -15.466 10.894 1.00 10.05 231 GLY B C 1
ATOM 4376 O O . GLY B 1 236 ? 14.920 -16.627 11.322 1.00 10.72 231 GLY B O 1
ATOM 4377 N N . GLN B 1 237 ? 15.217 -15.181 9.597 1.00 9.41 232 GLN B N 1
ATOM 4378 C CA . GLN B 1 237 ? 15.080 -16.252 8.574 1.00 11.02 232 GLN B CA 1
ATOM 4379 C C . GLN B 1 237 ? 16.187 -17.290 8.776 1.00 10.10 232 GLN B C 1
ATOM 4380 O O . GLN B 1 237 ? 15.875 -18.491 8.744 1.00 10.27 232 GLN B O 1
ATOM 4386 N N . MET B 1 238 ? 17.440 -16.867 8.962 1.00 9.22 233 MET B N 1
ATOM 4387 C CA . MET B 1 238 ? 18.551 -17.843 9.085 1.00 10.83 233 MET B CA 1
ATOM 4388 C C . MET B 1 238 ? 18.385 -18.660 10.377 1.00 10.94 233 MET B C 1
ATOM 4389 O O . MET B 1 238 ? 18.571 -19.886 10.311 1.00 10.86 233 MET B O 1
ATOM 4394 N N . GLY B 1 239 ? 17.990 -18.044 11.495 1.00 10.65 234 GLY B N 1
ATOM 4395 C CA . GLY B 1 239 ? 17.720 -18.775 12.754 1.00 11.00 234 GLY B CA 1
ATOM 4396 C C . GLY B 1 239 ? 16.573 -19.759 12.594 1.00 10.78 234 GLY B C 1
ATOM 4397 O O . GLY B 1 239 ? 16.685 -20.903 13.057 1.00 10.41 234 GLY B O 1
ATOM 4398 N N . LYS B 1 240 ? 15.486 -19.339 11.949 1.00 10.29 235 LYS B N 1
ATOM 4399 C CA . LYS B 1 240 ? 14.308 -20.211 11.716 1.00 12.06 235 LYS B CA 1
ATOM 4400 C C . LYS B 1 240 ? 14.743 -21.414 10.880 1.00 10.32 235 LYS B C 1
ATOM 4401 O O . LYS B 1 240 ? 14.333 -22.544 11.193 1.00 9.82 235 LYS B O 1
ATOM 4407 N N . MET B 1 241 ? 15.542 -21.184 9.841 1.00 10.88 236 MET B N 1
ATOM 4408 C CA . MET B 1 241 ? 16.011 -22.289 8.967 1.00 11.97 236 MET B CA 1
ATOM 4409 C C . MET B 1 241 ? 16.811 -23.281 9.831 1.00 10.19 236 MET B C 1
ATOM 4410 O O . MET B 1 241 ? 16.612 -24.506 9.698 1.00 10.39 236 MET B O 1
ATOM 4415 N N . MET B 1 242 ? 17.688 -22.797 10.707 1.00 10.24 237 MET B N 1
ATOM 4416 C CA . MET B 1 242 ? 18.553 -23.703 11.509 1.00 11.86 237 MET B CA 1
ATOM 4417 C C . MET B 1 242 ? 17.743 -24.413 12.590 1.00 11.11 237 MET B C 1
ATOM 4418 O O . MET B 1 242 ? 18.050 -25.584 12.887 1.00 11.10 237 MET B O 1
ATOM 4423 N N . LEU B 1 243 ? 16.728 -23.756 13.138 1.00 11.17 238 LEU B N 1
ATOM 4424 C CA . LEU B 1 243 ? 15.890 -24.371 14.192 1.00 11.54 238 LEU B CA 1
ATOM 4425 C C . LEU B 1 243 ? 14.914 -25.367 13.553 1.00 10.11 238 LEU B C 1
ATOM 4426 O O . LEU B 1 243 ? 14.802 -26.497 14.040 1.00 12.13 238 LEU B O 1
ATOM 4431 N N . ASP B 1 244 ? 14.267 -25.001 12.450 1.00 10.42 239 ASP B N 1
ATOM 4432 C CA . ASP B 1 244 ? 13.436 -25.970 11.693 1.00 11.15 239 ASP B CA 1
ATOM 4433 C C . ASP B 1 244 ? 14.340 -27.116 11.207 1.00 9.60 239 ASP B C 1
ATOM 4434 O O . ASP B 1 244 ? 13.883 -28.273 11.164 1.00 10.58 239 ASP B O 1
ATOM 4439 N N . GLY B 1 245 ? 15.580 -26.812 10.811 1.00 9.43 240 GLY B N 1
ATOM 4440 C CA . GLY B 1 245 ? 16.534 -27.854 10.385 1.00 10.13 240 GLY B CA 1
ATOM 4441 C C . GLY B 1 245 ? 16.759 -28.896 11.469 1.00 10.45 240 GLY B C 1
ATOM 4442 O O . GLY B 1 245 ? 16.925 -30.083 11.142 1.00 10.22 240 GLY B O 1
ATOM 4443 N N . ALA B 1 246 ? 16.781 -28.496 12.739 1.00 10.62 241 ALA B N 1
ATOM 4444 C CA . ALA B 1 246 ? 16.942 -29.464 13.851 1.00 12.11 241 ALA B CA 1
ATOM 4445 C C . ALA B 1 246 ? 15.816 -30.501 13.786 1.00 11.49 241 ALA B C 1
ATOM 4446 O O . ALA B 1 246 ? 16.057 -31.682 14.100 1.00 13.55 241 ALA B O 1
ATOM 4448 N N . ASP B 1 247 ? 14.606 -30.076 13.429 1.00 11.24 242 ASP B N 1
ATOM 4449 C CA . ASP B 1 247 ? 13.444 -30.991 13.309 1.00 12.54 242 ASP B CA 1
ATOM 4450 C C . ASP B 1 247 ? 13.651 -31.898 12.089 1.00 12.32 242 ASP B C 1
ATOM 4451 O O . ASP B 1 247 ? 13.717 -33.136 12.269 1.00 15.12 242 ASP B O 1
ATOM 4456 N N . ILE B 1 248 ? 13.732 -31.324 10.887 1.00 11.16 243 ILE B N 1
ATOM 4457 C CA . ILE B 1 248 ? 13.501 -32.097 9.623 1.00 10.86 243 ILE B CA 1
ATOM 4458 C C . ILE B 1 248 ? 14.776 -32.284 8.793 1.00 9.91 243 ILE B C 1
ATOM 4459 O O . ILE B 1 248 ? 14.725 -33.085 7.838 1.00 11.67 243 ILE B O 1
ATOM 4464 N N . GLY B 1 249 ? 15.876 -31.629 9.152 1.00 8.21 244 GLY B N 1
ATOM 4465 C CA . GLY B 1 249 ? 17.111 -31.666 8.358 1.00 8.36 244 GLY B CA 1
ATOM 4466 C C . GLY B 1 249 ? 17.342 -30.354 7.639 1.00 9.24 244 GLY B C 1
ATOM 4467 O O . GLY B 1 249 ? 16.376 -29.743 7.160 1.00 10.02 244 GLY B O 1
ATOM 4468 N N . LEU B 1 250 ? 18.595 -29.936 7.525 1.00 9.13 245 LEU B N 1
ATOM 4469 C CA . LEU B 1 250 ? 18.893 -28.594 6.961 1.00 8.99 245 LEU B CA 1
ATOM 4470 C C . LEU B 1 250 ? 18.615 -28.570 5.453 1.00 9.47 245 LEU B C 1
ATOM 4471 O O . LEU B 1 250 ? 18.013 -27.605 4.957 1.00 11.47 245 LEU B O 1
ATOM 4476 N N . ASP B 1 251 ? 19.094 -29.565 4.723 1.00 8.53 246 ASP B N 1
ATOM 4477 C CA . ASP B 1 251 ? 18.820 -29.690 3.270 1.00 9.91 246 ASP B CA 1
ATOM 4478 C C . ASP B 1 251 ? 17.311 -29.838 3.028 1.00 9.45 246 ASP B C 1
ATOM 4479 O O . ASP B 1 251 ? 16.783 -29.242 2.058 1.00 10.01 246 ASP B O 1
ATOM 4484 N N . GLU B 1 252 ? 16.608 -30.583 3.886 1.00 9.27 247 GLU B N 1
ATOM 4485 C CA . GLU B 1 252 ? 15.139 -30.747 3.776 1.00 9.84 247 GLU B CA 1
ATOM 4486 C C . GLU B 1 252 ? 14.426 -29.396 3.957 1.00 9.48 247 GLU B C 1
ATOM 4487 O O . GLU B 1 252 ? 13.454 -29.140 3.228 1.00 9.90 247 GLU B O 1
ATOM 4493 N N . VAL B 1 253 ? 14.861 -28.534 4.878 1.00 9.60 248 VAL B N 1
ATOM 4494 C CA . VAL B 1 253 ? 14.196 -27.206 5.047 1.00 11.50 248 VAL B CA 1
ATOM 4495 C C . VAL B 1 253 ? 14.220 -26.459 3.714 1.00 11.08 248 VAL B C 1
ATOM 4496 O O . VAL B 1 253 ? 13.202 -25.846 3.353 1.00 10.72 248 VAL B O 1
ATOM 4500 N N . VAL B 1 254 ? 15.363 -26.469 3.031 1.00 10.57 249 VAL B N 1
ATOM 4501 C CA . VAL B 1 254 ? 15.507 -25.757 1.730 1.00 10.34 249 VAL B CA 1
ATOM 4502 C C . VAL B 1 254 ? 14.579 -26.407 0.697 1.00 8.89 249 VAL B C 1
ATOM 4503 O O . VAL B 1 254 ? 13.878 -25.678 -0.010 1.00 10.18 249 VAL B O 1
ATOM 4507 N N . ALA B 1 255 ? 14.508 -27.731 0.659 1.00 9.70 250 ALA B N 1
ATOM 4508 C CA . ALA B 1 255 ? 13.624 -28.430 -0.301 1.00 10.66 250 ALA B CA 1
ATOM 4509 C C . ALA B 1 255 ? 12.155 -28.078 -0.055 1.00 10.67 250 ALA B C 1
ATOM 4510 O O . ALA B 1 255 ? 11.397 -28.048 -1.023 1.00 12.19 250 ALA B O 1
ATOM 4512 N N . LEU B 1 256 ? 11.767 -27.896 1.207 1.00 10.55 251 LEU B N 1
ATOM 4513 C CA . LEU B 1 256 ? 10.360 -27.657 1.592 1.00 11.92 251 LEU B CA 1
ATOM 4514 C C . LEU B 1 256 ? 10.020 -26.172 1.503 1.00 11.35 251 LEU B C 1
ATOM 4515 O O . LEU B 1 256 ? 8.893 -25.871 1.071 1.00 13.39 251 LEU B O 1
ATOM 4520 N N . GLN B 1 257 ? 10.902 -25.294 1.974 1.00 10.74 252 GLN B N 1
ATOM 4521 C CA . GLN B 1 257 ? 10.541 -23.874 2.227 1.00 11.00 252 GLN B CA 1
ATOM 4522 C C . GLN B 1 257 ? 11.171 -22.921 1.212 1.00 10.87 252 GLN B C 1
ATOM 4523 O O . GLN B 1 257 ? 10.791 -21.722 1.240 1.00 12.72 252 GLN B O 1
ATOM 4529 N N . GLY B 1 258 ? 12.082 -23.391 0.360 1.00 10.32 253 GLY B N 1
ATOM 4530 C CA . GLY B 1 258 ? 12.716 -22.530 -0.657 1.00 9.60 253 GLY B CA 1
ATOM 4531 C C . GLY B 1 258 ? 11.904 -22.502 -1.933 1.00 9.97 253 GLY B C 1
ATOM 4532 O O . GLY B 1 258 ? 11.425 -23.573 -2.379 1.00 9.63 253 GLY B O 1
ATOM 4533 N N . SER B 1 259 ? 11.813 -21.330 -2.557 1.00 9.84 254 SER B N 1
ATOM 4534 C CA . SER B 1 259 ? 11.377 -21.218 -3.969 1.00 10.53 254 SER B CA 1
ATOM 4535 C C . SER B 1 259 ? 12.322 -22.058 -4.824 1.00 9.95 254 SER B C 1
ATOM 4536 O O . SER B 1 259 ? 13.459 -22.331 -4.432 1.00 9.47 254 SER B O 1
ATOM 4539 N N . PRO B 1 260 ? 11.926 -22.437 -6.051 1.00 10.23 255 PRO B N 1
ATOM 4540 C CA . PRO B 1 260 ? 12.859 -23.111 -6.948 1.00 10.42 255 PRO B CA 1
ATOM 4541 C C . PRO B 1 260 ? 14.108 -22.252 -7.199 1.00 9.81 255 PRO B C 1
ATOM 4542 O O . PRO B 1 260 ? 15.203 -22.793 -7.276 1.00 10.55 255 PRO B O 1
ATOM 4546 N N . THR B 1 261 ? 13.957 -20.930 -7.237 1.00 9.40 256 THR B N 1
ATOM 4547 C CA . THR B 1 261 ? 15.089 -19.980 -7.411 1.00 10.13 256 THR B CA 1
ATOM 4548 C C . THR B 1 261 ? 16.076 -20.178 -6.259 1.00 10.21 256 THR B C 1
ATOM 4549 O O . THR B 1 261 ? 17.295 -20.301 -6.490 1.00 9.90 256 THR B O 1
ATOM 4553 N N . CYS B 1 262 ? 15.555 -20.203 -5.040 1.00 10.29 257 CYS B N 1
ATOM 4554 C CA . CYS B 1 262 ? 16.359 -20.385 -3.818 1.00 10.00 257 CYS B CA 1
ATOM 4555 C C . CYS B 1 262 ? 17.051 -21.750 -3.853 1.00 9.42 257 CYS B C 1
ATOM 4556 O O . CYS B 1 262 ? 18.259 -21.818 -3.549 1.00 9.78 257 CYS B O 1
ATOM 4559 N N . GLN B 1 263 ? 16.316 -22.817 -4.177 1.00 10.22 258 GLN B N 1
ATOM 4560 C CA . GLN B 1 263 ? 16.878 -24.192 -4.129 1.00 10.52 258 GLN B CA 1
ATOM 4561 C C . GLN B 1 263 ? 17.986 -24.343 -5.179 1.00 10.07 258 GLN B C 1
ATOM 4562 O O . GLN B 1 263 ? 19.031 -24.958 -4.883 1.00 10.04 258 GLN B O 1
ATOM 4568 N N . VAL B 1 264 ? 17.776 -23.824 -6.387 1.00 9.51 259 VAL B N 1
ATOM 4569 C CA . VAL B 1 264 ? 18.813 -23.888 -7.456 1.00 9.67 259 VAL B CA 1
ATOM 4570 C C . VAL B 1 264 ? 20.055 -23.127 -6.976 1.00 9.34 259 VAL B C 1
ATOM 4571 O O . VAL B 1 264 ? 21.185 -23.625 -7.135 1.00 10.12 259 VAL B O 1
ATOM 4575 N N . GLY B 1 265 ? 19.866 -21.948 -6.384 1.00 9.56 260 GLY B N 1
ATOM 4576 C CA . GLY B 1 265 ? 20.993 -21.156 -5.848 1.00 9.73 260 GLY B CA 1
ATOM 4577 C C . GLY B 1 265 ? 21.741 -21.896 -4.750 1.00 9.65 260 GLY B C 1
ATOM 4578 O O . GLY B 1 265 ? 23.002 -21.986 -4.793 1.00 9.61 260 GLY B O 1
ATOM 4579 N N . TYR B 1 266 ? 21.010 -22.432 -3.785 1.00 9.68 261 TYR B N 1
ATOM 4580 C CA . TYR B 1 266 ? 21.586 -23.158 -2.632 1.00 8.80 261 TYR B CA 1
ATOM 4581 C C . TYR B 1 266 ? 22.442 -24.333 -3.119 1.00 9.48 261 TYR B C 1
ATOM 4582 O O . TYR B 1 266 ? 23.595 -24.496 -2.698 1.00 9.83 261 TYR B O 1
ATOM 4591 N N . HIS B 1 267 ? 21.888 -25.144 -4.012 1.00 10.06 262 HIS B N 1
ATOM 4592 C CA . HIS B 1 267 ? 22.567 -26.371 -4.489 1.00 10.13 262 HIS B CA 1
ATOM 4593 C C . HIS B 1 267 ? 23.683 -26.033 -5.483 1.00 10.12 262 HIS B C 1
ATOM 4594 O O . HIS B 1 267 ? 24.479 -26.938 -5.778 1.00 11.77 262 HIS B O 1
ATOM 4601 N N . ARG B 1 268 ? 23.772 -24.800 -5.987 1.00 10.29 263 ARG B N 1
ATOM 4602 C CA . ARG B 1 268 ? 24.937 -24.423 -6.811 1.00 10.24 263 ARG B CA 1
ATOM 4603 C C . ARG B 1 268 ? 26.199 -24.388 -5.945 1.00 9.93 263 ARG B C 1
ATOM 4604 O O . ARG B 1 268 ? 27.267 -24.692 -6.453 1.00 10.99 263 ARG B O 1
ATOM 4612 N N . TRP B 1 269 ? 26.064 -24.042 -4.669 1.00 9.83 264 TRP B N 1
ATOM 4613 C CA . TRP B 1 269 ? 27.207 -23.789 -3.759 1.00 11.05 264 TRP B CA 1
ATOM 4614 C C . TRP B 1 269 ? 27.260 -24.760 -2.577 1.00 11.05 264 TRP B C 1
ATOM 4615 O O . TRP B 1 269 ? 28.305 -24.809 -1.938 1.00 11.91 264 TRP B O 1
ATOM 4626 N N . ARG B 1 270 ? 26.193 -25.508 -2.302 1.00 10.67 265 ARG B N 1
ATOM 4627 C CA . ARG B 1 270 ? 26.167 -26.481 -1.176 1.00 11.06 265 ARG B CA 1
ATOM 4628 C C . ARG B 1 270 ? 27.333 -27.464 -1.331 1.00 11.09 265 ARG B C 1
ATOM 4629 O O . ARG B 1 270 ? 27.521 -27.994 -2.422 1.00 11.90 265 ARG B O 1
ATOM 4637 N N . GLY B 1 271 ? 28.102 -27.657 -0.257 1.00 11.52 266 GLY B N 1
ATOM 4638 C CA . GLY B 1 271 ? 29.257 -28.566 -0.231 1.00 12.88 266 GLY B CA 1
ATOM 4639 C C . GLY B 1 271 ? 30.507 -27.975 -0.858 1.00 13.77 266 GLY B C 1
ATOM 4640 O O . GLY B 1 271 ? 31.497 -28.711 -0.919 1.00 16.20 266 GLY B O 1
ATOM 4641 N N . ARG B 1 272 ? 30.488 -26.698 -1.269 1.00 13.24 267 ARG B N 1
ATOM 4642 C CA . ARG B 1 272 ? 31.579 -26.085 -2.083 1.00 15.11 267 ARG B CA 1
ATOM 4643 C C . ARG B 1 272 ? 32.038 -24.731 -1.530 1.00 15.69 267 ARG B C 1
ATOM 4644 O O . ARG B 1 272 ? 32.925 -24.143 -2.144 1.00 18.92 267 ARG B O 1
ATOM 4652 N N . THR B 1 273 ? 31.478 -24.233 -0.428 1.00 13.48 268 THR B N 1
ATOM 4653 C CA . THR B 1 273 ? 31.742 -22.840 0.031 1.00 13.37 268 THR B CA 1
ATOM 4654 C C . THR B 1 273 ? 33.022 -22.723 0.861 1.00 13.32 268 THR B C 1
ATOM 4655 O O . THR B 1 273 ? 33.518 -21.583 0.965 1.00 15.73 268 THR B O 1
ATOM 4659 N N . LEU B 1 274 ? 33.511 -23.799 1.480 1.00 13.47 269 LEU B N 1
ATOM 4660 C CA . LEU B 1 274 ? 34.593 -23.661 2.495 1.00 14.47 269 LEU B CA 1
ATOM 4661 C C . LEU B 1 274 ? 35.889 -24.285 2.004 1.00 15.95 269 LEU B C 1
ATOM 4662 O O . LEU B 1 274 ? 35.895 -25.394 1.474 1.00 17.11 269 LEU B O 1
ATOM 4667 N N . PRO B 1 275 ? 37.030 -23.598 2.226 1.00 16.10 270 PRO B N 1
ATOM 4668 C CA . PRO B 1 275 ? 38.339 -24.134 1.871 1.00 16.76 270 PRO B CA 1
ATOM 4669 C C . PRO B 1 275 ? 38.795 -25.136 2.939 1.00 15.16 270 PRO B C 1
ATOM 4670 O O . PRO B 1 275 ? 38.239 -25.142 4.044 1.00 15.16 270 PRO B O 1
ATOM 4674 N N . THR B 1 276 ? 39.806 -25.936 2.632 1.00 17.34 271 THR B N 1
ATOM 4675 C CA . THR B 1 276 ? 40.351 -26.950 3.572 1.00 17.63 271 THR B CA 1
ATOM 4676 C C . THR B 1 276 ? 40.827 -26.267 4.862 1.00 15.40 271 THR B C 1
ATOM 4677 O O . THR B 1 276 ? 40.823 -26.932 5.905 1.00 15.85 271 THR B O 1
ATOM 4681 N N . ALA B 1 277 ? 41.226 -24.992 4.809 1.00 14.37 272 ALA B N 1
ATOM 4682 C CA . ALA B 1 277 ? 41.722 -24.249 5.996 1.00 15.70 272 ALA B CA 1
ATOM 4683 C C . ALA B 1 277 ? 40.677 -24.250 7.121 1.00 13.71 272 ALA B C 1
ATOM 4684 O O . ALA B 1 277 ? 41.071 -24.184 8.307 1.00 15.77 272 ALA B O 1
ATOM 4686 N N . VAL B 1 278 ? 39.383 -24.303 6.801 1.00 12.62 273 VAL B N 1
ATOM 4687 C CA . VAL B 1 278 ? 38.335 -24.263 7.858 1.00 12.47 273 VAL B CA 1
ATOM 4688 C C . VAL B 1 278 ? 38.377 -25.569 8.656 1.00 12.21 273 VAL B C 1
ATOM 4689 O O . VAL B 1 278 ? 38.437 -25.481 9.900 1.00 13.37 273 VAL B O 1
ATOM 4693 N N . ARG B 1 279 ? 38.351 -26.734 8.003 1.00 13.43 274 ARG B N 1
ATOM 4694 C CA . ARG B 1 279 ? 38.415 -28.015 8.755 1.00 14.56 274 ARG B CA 1
ATOM 4695 C C . ARG B 1 279 ? 39.769 -28.113 9.479 1.00 13.80 274 ARG B C 1
ATOM 4696 O O . ARG B 1 279 ? 39.805 -28.701 10.574 1.00 14.60 274 ARG B O 1
ATOM 4704 N N . GLU B 1 280 ? 40.845 -27.548 8.928 1.00 13.90 275 GLU B N 1
ATOM 4705 C CA . GLU B 1 280 ? 42.176 -27.569 9.599 1.00 14.70 275 GLU B CA 1
ATOM 4706 C C . GLU B 1 280 ? 42.115 -26.734 10.887 1.00 14.23 275 GLU B C 1
ATOM 4707 O O . GLU B 1 280 ? 42.663 -27.171 11.922 1.00 15.17 275 GLU B O 1
ATOM 4713 N N . LEU B 1 281 ? 41.471 -25.571 10.847 1.00 14.39 276 LEU B N 1
ATOM 4714 C CA . LEU B 1 281 ? 41.322 -24.731 12.062 1.00 15.22 276 LEU B CA 1
ATOM 4715 C C . LEU B 1 281 ? 40.439 -25.464 13.086 1.00 14.56 276 LEU B C 1
ATOM 4716 O O . LEU B 1 281 ? 40.808 -25.461 14.268 1.00 15.05 276 LEU B O 1
ATOM 4721 N N . ALA B 1 282 ? 39.376 -26.153 12.660 1.00 14.16 277 ALA B N 1
ATOM 4722 C CA . ALA B 1 282 ? 38.522 -26.953 13.573 1.00 14.42 277 ALA B CA 1
ATOM 4723 C C . ALA B 1 282 ? 39.392 -27.968 14.316 1.00 13.70 277 ALA B C 1
ATOM 4724 O O . ALA B 1 282 ? 39.262 -28.093 15.537 1.00 14.49 277 ALA B O 1
ATOM 4726 N N . ALA B 1 283 ? 40.284 -28.656 13.610 1.00 14.35 278 ALA B N 1
ATOM 4727 C CA . ALA B 1 283 ? 41.188 -29.656 14.223 1.00 14.89 278 ALA B CA 1
ATOM 4728 C C . ALA B 1 283 ? 42.152 -28.974 15.209 1.00 15.28 278 ALA B C 1
ATOM 4729 O O . ALA B 1 283 ? 42.423 -29.571 16.263 1.00 14.63 278 ALA B O 1
ATOM 4731 N N . ARG B 1 284 ? 42.616 -27.754 14.910 1.00 14.99 279 ARG B N 1
ATOM 4732 C CA . ARG B 1 284 ? 43.538 -26.964 15.780 1.00 16.19 279 ARG B CA 1
ATOM 4733 C C . ARG B 1 284 ? 42.811 -26.595 17.081 1.00 13.95 279 ARG B C 1
ATOM 4734 O O . ARG B 1 284 ? 43.409 -26.712 18.170 1.00 15.04 279 ARG B O 1
ATOM 4742 N N . VAL B 1 285 ? 41.550 -26.185 16.980 1.00 13.27 280 VAL B N 1
ATOM 4743 C CA . VAL B 1 285 ? 40.713 -25.861 18.167 1.00 13.45 280 VAL B CA 1
ATOM 4744 C C . VAL B 1 285 ? 40.545 -27.136 19.003 1.00 12.99 280 VAL B C 1
ATOM 4745 O O . VAL B 1 285 ? 40.749 -27.094 20.226 1.00 13.05 280 VAL B O 1
ATOM 4749 N N . LEU B 1 286 ? 40.248 -28.262 18.365 1.00 13.45 281 LEU B N 1
ATOM 4750 C CA . LEU B 1 286 ? 40.051 -29.531 19.106 1.00 14.35 281 LEU B CA 1
ATOM 4751 C C . LEU B 1 286 ? 41.368 -29.938 19.782 1.00 13.45 281 LEU B C 1
ATOM 4752 O O . LEU B 1 286 ? 41.322 -30.449 20.915 1.00 14.69 281 LEU B O 1
ATOM 4757 N N . ASP B 1 287 ? 42.511 -29.706 19.134 1.00 13.49 282 ASP B N 1
ATOM 4758 C CA . ASP B 1 287 ? 43.842 -29.993 19.735 1.00 13.85 282 ASP B CA 1
ATOM 4759 C C . ASP B 1 287 ? 44.012 -29.154 21.009 1.00 14.07 282 ASP B C 1
ATOM 4760 O O . ASP B 1 287 ? 44.513 -29.696 22.005 1.00 16.04 282 ASP B O 1
ATOM 4765 N N . GLN B 1 288 ? 43.635 -27.872 20.979 1.00 14.07 283 GLN B N 1
ATOM 4766 C CA . GLN B 1 288 ? 43.749 -26.973 22.159 1.00 14.40 283 GLN B CA 1
ATOM 4767 C C . GLN B 1 288 ? 42.889 -27.521 23.302 1.00 12.09 283 GLN B C 1
ATOM 4768 O O . GLN B 1 288 ? 43.297 -27.437 24.477 1.00 13.68 283 GLN B O 1
ATOM 4774 N N . ILE B 1 289 ? 41.720 -28.053 22.966 1.00 12.72 284 ILE B N 1
ATOM 4775 C CA . ILE B 1 289 ? 40.742 -28.575 23.954 1.00 13.08 284 ILE B CA 1
ATOM 4776 C C . ILE B 1 289 ? 41.268 -29.894 24.537 1.00 14.12 284 ILE B C 1
ATOM 4777 O O . ILE B 1 289 ? 41.288 -30.027 25.772 1.00 16.14 284 ILE B O 1
ATOM 4782 N N . GLU B 1 290 ? 41.693 -30.836 23.695 1.00 14.10 285 GLU B N 1
ATOM 4783 C CA . GLU B 1 290 ? 41.995 -32.222 24.142 1.00 14.79 285 GLU B CA 1
ATOM 4784 C C . GLU B 1 290 ? 43.283 -32.247 24.967 1.00 15.93 285 GLU B C 1
ATOM 4785 O O . GLU B 1 290 ? 43.398 -33.139 25.822 1.00 19.71 285 GLU B O 1
ATOM 4791 N N . GLY B 1 291 ? 44.203 -31.304 24.735 1.00 15.90 286 GLY B N 1
ATOM 4792 C CA . GLY B 1 291 ? 45.573 -31.364 25.281 1.00 16.81 286 GLY B CA 1
ATOM 4793 C C . GLY B 1 291 ? 45.786 -30.462 26.489 1.00 17.60 286 GLY B C 1
ATOM 4794 O O . GLY B 1 291 ? 46.915 -30.446 27.001 1.00 20.38 286 GLY B O 1
ATOM 4795 N N . GLY B 1 292 ? 44.756 -29.739 26.937 1.00 16.87 287 GLY B N 1
ATOM 4796 C CA . GLY B 1 292 ? 44.811 -28.927 28.170 1.00 16.23 287 GLY B CA 1
ATOM 4797 C C . GLY B 1 292 ? 45.128 -27.455 27.932 1.00 16.35 287 GLY B C 1
ATOM 4798 O O . GLY B 1 292 ? 45.084 -26.696 28.908 1.00 17.48 287 GLY B O 1
ATOM 4799 N N . ASP B 1 293 ? 45.451 -27.054 26.700 1.00 14.26 288 ASP B N 1
ATOM 4800 C CA . ASP B 1 293 ? 45.788 -25.643 26.363 1.00 15.42 288 ASP B CA 1
ATOM 4801 C C . ASP B 1 293 ? 44.588 -24.757 26.717 1.00 14.46 288 ASP B C 1
ATOM 4802 O O . ASP B 1 293 ? 44.765 -23.733 27.419 1.00 14.76 288 ASP B O 1
ATOM 4807 N N . PHE B 1 294 ? 43.383 -25.112 26.278 1.00 13.83 289 PHE B N 1
ATOM 4808 C CA . PHE B 1 294 ? 42.197 -24.291 26.621 1.00 13.42 289 PHE B CA 1
ATOM 4809 C C . PHE B 1 294 ? 42.021 -24.220 28.143 1.00 13.12 289 PHE B C 1
ATOM 4810 O O . PHE B 1 294 ? 41.720 -23.125 28.653 1.00 14.11 289 PHE B O 1
ATOM 4818 N N . SER B 1 295 ? 42.162 -25.341 28.856 1.00 13.32 290 SER B N 1
ATOM 4819 C CA . SER B 1 295 ? 41.933 -25.386 30.324 1.00 14.15 290 SER B CA 1
ATOM 4820 C C . SER B 1 295 ? 42.877 -24.397 31.027 1.00 14.40 290 SER B C 1
ATOM 4821 O O . SER B 1 295 ? 42.425 -23.694 31.955 1.00 16.40 290 SER B O 1
ATOM 4824 N N . ALA B 1 296 ? 44.135 -24.323 30.592 1.00 14.47 291 ALA B N 1
ATOM 4825 C CA . ALA B 1 296 ? 45.136 -23.369 31.128 1.00 14.75 291 ALA B CA 1
ATOM 4826 C C . ALA B 1 296 ? 44.726 -21.931 30.791 1.00 15.21 291 ALA B C 1
ATOM 4827 O O . ALA B 1 296 ? 44.824 -21.053 31.675 1.00 16.90 291 ALA B O 1
ATOM 4829 N N . TYR B 1 297 ? 44.225 -21.705 29.574 1.00 15.36 292 TYR B N 1
ATOM 4830 C CA . TYR B 1 297 ? 43.759 -20.370 29.111 1.00 15.20 292 TYR B CA 1
ATOM 4831 C C . TYR B 1 297 ? 42.573 -19.940 29.980 1.00 14.76 292 TYR B C 1
ATOM 4832 O O . TYR B 1 297 ? 42.565 -18.783 30.449 1.00 16.35 292 TYR B O 1
ATOM 4841 N N . LEU B 1 298 ? 41.609 -20.842 30.190 1.00 14.29 293 LEU B N 1
ATOM 4842 C CA . LEU B 1 298 ? 40.410 -20.590 31.033 1.00 14.24 293 LEU B CA 1
ATOM 4843 C C . LEU B 1 298 ? 40.839 -20.207 32.451 1.00 15.32 293 LEU B C 1
ATOM 4844 O O . LEU B 1 298 ? 40.276 -19.243 32.997 1.00 16.51 293 LEU B O 1
ATOM 4849 N N . LYS B 1 299 ? 41.787 -20.937 33.039 1.00 17.27 294 LYS B N 1
ATOM 4850 C CA . LYS B 1 299 ? 42.237 -20.659 34.428 1.00 18.38 294 LYS B CA 1
ATOM 4851 C C . LYS B 1 299 ? 42.838 -19.244 34.487 1.00 20.14 294 LYS B C 1
ATOM 4852 O O . LYS B 1 299 ? 42.534 -18.527 35.459 1.00 22.23 294 LYS B O 1
ATOM 4858 N N . GLU B 1 300 ? 43.631 -18.844 33.484 1.00 20.28 295 GLU B N 1
ATOM 4859 C CA . GLU B 1 300 ? 44.216 -17.476 33.389 1.00 22.89 295 GLU B CA 1
ATOM 4860 C C . GLU B 1 300 ? 43.090 -16.439 33.308 1.00 22.01 295 GLU B C 1
ATOM 4861 O O . GLU B 1 300 ? 43.126 -15.450 34.049 1.00 22.45 295 GLU B O 1
ATOM 4867 N N . GLN B 1 301 ? 42.127 -16.668 32.415 1.00 21.24 296 GLN B N 1
ATOM 4868 C CA . GLN B 1 301 ? 41.029 -15.716 32.095 1.00 22.76 296 GLN B CA 1
ATOM 4869 C C . GLN B 1 301 ? 40.108 -15.517 33.303 1.00 23.16 296 GLN B C 1
ATOM 4870 O O . GLN B 1 301 ? 39.543 -14.414 33.430 1.00 26.95 296 GLN B O 1
ATOM 4876 N N . ALA B 1 302 ? 39.957 -16.531 34.160 1.00 22.19 297 ALA B N 1
ATOM 4877 C CA . ALA B 1 302 ? 39.100 -16.459 35.366 1.00 22.17 297 ALA B CA 1
ATOM 4878 C C . ALA B 1 302 ? 39.660 -15.398 36.329 1.00 24.59 297 ALA B C 1
ATOM 4879 O O . ALA B 1 302 ? 38.891 -14.923 37.182 1.00 28.82 297 ALA B O 1
ATOM 4881 N N . SER B 1 303 ? 40.938 -15.014 36.176 1.00 26.00 298 SER B N 1
ATOM 4882 C CA . SER B 1 303 ? 41.651 -14.022 37.030 1.00 25.92 298 SER B CA 1
ATOM 4883 C C . SER B 1 303 ? 40.887 -12.696 37.111 1.00 26.65 298 SER B C 1
ATOM 4884 O O . SER B 1 303 ? 40.350 -12.234 36.078 1.00 29.77 298 SER B O 1
ATOM 4887 N N . ASN B 1 304 ? 40.875 -12.106 38.306 1.00 28.84 299 ASN B N 1
ATOM 4888 C CA . ASN B 1 304 ? 40.191 -10.826 38.639 1.00 30.81 299 ASN B CA 1
ATOM 4889 C C . ASN B 1 304 ? 38.768 -10.867 38.060 1.00 27.37 299 ASN B C 1
ATOM 4890 O O . ASN B 1 304 ? 38.349 -9.904 37.385 1.00 30.11 299 ASN B O 1
ATOM 4895 N N . ASP B 1 305 ? 38.056 -11.965 38.346 1.00 25.52 300 ASP B N 1
ATOM 4896 C CA . ASP B 1 305 ? 36.620 -12.158 38.026 1.00 23.78 300 ASP B CA 1
ATOM 4897 C C . ASP B 1 305 ? 36.419 -11.923 36.522 1.00 19.70 300 ASP B C 1
ATOM 4898 O O . ASP B 1 305 ? 35.560 -11.113 36.160 1.00 19.97 300 ASP B O 1
ATOM 4903 N N . TYR B 1 306 ? 37.192 -12.622 35.685 1.00 16.67 301 TYR B N 1
ATOM 4904 C CA . TYR B 1 306 ? 37.065 -12.623 34.203 1.00 15.38 301 TYR B CA 1
ATOM 4905 C C . TYR B 1 306 ? 37.180 -11.196 33.636 1.00 15.27 301 TYR B C 1
ATOM 4906 O O . TYR B 1 306 ? 36.365 -10.800 32.805 1.00 14.15 301 TYR B O 1
ATOM 4915 N N . ALA B 1 307 ? 38.191 -10.433 34.039 1.00 17.75 302 ALA B N 1
ATOM 4916 C CA . ALA B 1 307 ? 38.352 -9.027 33.603 1.00 17.96 302 ALA B CA 1
ATOM 4917 C C . ALA B 1 307 ? 38.526 -8.962 32.084 1.00 17.14 302 ALA B C 1
ATOM 4918 O O . ALA B 1 307 ? 37.920 -8.073 31.462 1.00 17.27 302 ALA B O 1
ATOM 4920 N N . SER B 1 308 ? 39.302 -9.881 31.506 1.00 17.34 303 SER B N 1
ATOM 4921 C CA . SER B 1 308 ? 39.590 -9.901 30.048 1.00 18.26 303 SER B CA 1
ATOM 4922 C C . SER B 1 308 ? 38.293 -10.155 29.279 1.00 16.32 303 SER B C 1
ATOM 4923 O O . SER B 1 308 ? 38.126 -9.587 28.201 1.00 17.70 303 SER B O 1
ATOM 4926 N N . LEU B 1 309 ? 37.425 -11.023 29.800 1.00 14.26 304 LEU B N 1
ATOM 4927 C CA . LEU B 1 309 ? 36.114 -11.302 29.163 1.00 14.15 304 LEU B CA 1
ATOM 4928 C C . LEU B 1 309 ? 35.254 -10.028 29.163 1.00 14.30 304 LEU B C 1
ATOM 4929 O O . LEU B 1 309 ? 34.549 -9.800 28.160 1.00 13.12 304 LEU B O 1
ATOM 4934 N N . ASP B 1 310 ? 35.301 -9.223 30.230 1.00 15.41 305 ASP B N 1
ATOM 4935 C CA . ASP B 1 310 ? 34.585 -7.920 30.270 1.00 17.00 305 ASP B CA 1
ATOM 4936 C C . ASP B 1 310 ? 35.051 -7.059 29.088 1.00 15.44 305 ASP B C 1
ATOM 4937 O O . ASP B 1 310 ? 34.195 -6.500 28.385 1.00 16.24 305 ASP B O 1
ATOM 4942 N N . ASP B 1 311 ? 36.363 -6.972 28.867 1.00 15.86 306 ASP B N 1
ATOM 4943 C CA . ASP B 1 311 ? 36.943 -6.171 27.757 1.00 16.29 306 ASP B CA 1
ATOM 4944 C C . ASP B 1 311 ? 36.433 -6.733 26.421 1.00 14.67 306 ASP B C 1
ATOM 4945 O O . ASP B 1 311 ? 36.017 -5.937 25.564 1.00 14.43 306 ASP B O 1
ATOM 4950 N N . ALA B 1 312 ? 36.431 -8.055 26.250 1.00 13.24 307 ALA B N 1
ATOM 4951 C CA . ALA B 1 312 ? 35.995 -8.714 25.000 1.00 13.73 307 ALA B CA 1
ATOM 4952 C C . ALA B 1 312 ? 34.510 -8.435 24.751 1.00 13.00 307 ALA B C 1
ATOM 4953 O O . ALA B 1 312 ? 34.148 -8.120 23.609 1.00 14.01 307 ALA B O 1
ATOM 4955 N N . ARG B 1 313 ? 33.671 -8.582 25.774 1.00 11.77 308 ARG B N 1
ATOM 4956 C CA . ARG B 1 313 ? 32.207 -8.377 25.641 1.00 13.19 308 ARG B CA 1
ATOM 4957 C C . ARG B 1 313 ? 31.949 -6.931 25.204 1.00 13.70 308 ARG B C 1
ATOM 4958 O O . ARG B 1 313 ? 31.170 -6.708 24.250 1.00 14.02 308 ARG B O 1
ATOM 4966 N N . ARG B 1 314 ? 32.620 -5.977 25.844 1.00 13.47 309 ARG B N 1
ATOM 4967 C CA . ARG B 1 314 ? 32.401 -4.542 25.551 1.00 14.67 309 ARG B CA 1
ATOM 4968 C C . ARG B 1 314 ? 32.920 -4.227 24.150 1.00 14.02 309 ARG B C 1
ATOM 4969 O O . ARG B 1 314 ? 32.220 -3.511 23.423 1.00 15.18 309 ARG B O 1
ATOM 4977 N N . ALA B 1 315 ? 34.069 -4.765 23.756 1.00 14.62 310 ALA B N 1
ATOM 4978 C CA . ALA B 1 315 ? 34.624 -4.487 22.414 1.00 15.45 310 ALA B CA 1
ATOM 4979 C C . ALA B 1 315 ? 33.684 -5.054 21.344 1.00 14.49 310 ALA B C 1
ATOM 4980 O O . ALA B 1 315 ? 33.498 -4.395 20.302 1.00 15.74 310 ALA B O 1
ATOM 4982 N N . ALA B 1 316 ? 33.091 -6.223 21.589 1.00 13.77 311 ALA B N 1
ATOM 4983 C CA . ALA B 1 316 ? 32.264 -6.901 20.569 1.00 14.56 311 ALA B CA 1
ATOM 4984 C C . ALA B 1 316 ? 31.060 -6.012 20.229 1.00 14.56 311 ALA B C 1
ATOM 4985 O O . ALA B 1 316 ? 30.669 -5.970 19.049 1.00 14.08 311 ALA B O 1
ATOM 4987 N N . LEU B 1 317 ? 30.506 -5.294 21.211 1.00 15.74 312 LEU B N 1
ATOM 4988 C CA . LEU B 1 317 ? 29.281 -4.473 21.007 1.00 16.63 312 LEU B CA 1
ATOM 4989 C C . LEU B 1 317 ? 29.586 -3.302 20.059 1.00 15.94 312 LEU B C 1
ATOM 4990 O O . LEU B 1 317 ? 28.638 -2.772 19.478 1.00 17.29 312 LEU B O 1
ATOM 4995 N N . LYS B 1 318 ? 30.857 -2.926 19.900 1.00 15.99 313 LYS B N 1
ATOM 4996 C CA . LYS B 1 318 ? 31.280 -1.765 19.073 1.00 16.86 313 LYS B CA 1
ATOM 4997 C C . LYS B 1 318 ? 31.559 -2.213 17.632 1.00 15.61 313 LYS B C 1
ATOM 4998 O O . LYS B 1 318 ? 31.758 -1.339 16.784 1.00 19.14 313 LYS B O 1
ATOM 5004 N N . ARG B 1 319 ? 31.562 -3.518 17.347 1.00 13.77 314 ARG B N 1
ATOM 5005 C CA . ARG B 1 319 ? 31.785 -4.020 15.965 1.00 12.80 314 ARG B CA 1
ATOM 5006 C C . ARG B 1 319 ? 30.643 -3.526 15.083 1.00 12.82 314 ARG B C 1
ATOM 5007 O O . ARG B 1 319 ? 29.502 -3.461 15.535 1.00 13.44 314 ARG B O 1
ATOM 5015 N N . PRO B 1 320 ? 30.913 -3.201 13.797 1.00 12.50 315 PRO B N 1
ATOM 5016 C CA . PRO B 1 320 ? 29.860 -2.768 12.875 1.00 13.17 315 PRO B CA 1
ATOM 5017 C C . PRO B 1 320 ? 28.590 -3.634 12.893 1.00 12.30 315 PRO B C 1
ATOM 5018 O O . PRO B 1 320 ? 27.499 -3.082 12.820 1.00 11.71 315 PRO B O 1
ATOM 5022 N N . LEU B 1 321 ? 28.725 -4.957 12.966 1.00 12.10 316 LEU B N 1
ATOM 5023 C CA . LEU B 1 321 ? 27.545 -5.863 12.998 1.00 11.58 316 LEU B CA 1
ATOM 5024 C C . LEU B 1 321 ? 26.615 -5.468 14.150 1.00 10.96 316 LEU B C 1
ATOM 5025 O O . LEU B 1 321 ? 25.394 -5.453 13.956 1.00 11.22 316 LEU B O 1
ATOM 5030 N N . ASN B 1 322 ? 27.169 -5.191 15.327 1.00 11.55 317 ASN B N 1
ATOM 5031 C CA . ASN B 1 322 ? 26.372 -4.939 16.552 1.00 10.95 317 ASN B CA 1
ATOM 5032 C C . ASN B 1 322 ? 25.888 -3.488 16.579 1.00 11.39 317 ASN B C 1
ATOM 5033 O O . ASN B 1 322 ? 24.793 -3.252 17.116 1.00 12.20 317 ASN B O 1
ATOM 5038 N N . VAL B 1 323 ? 26.625 -2.559 15.973 1.00 11.51 318 VAL B N 1
ATOM 5039 C CA . VAL B 1 323 ? 26.127 -1.165 15.792 1.00 12.31 318 VAL B CA 1
ATOM 5040 C C . VAL B 1 323 ? 24.904 -1.225 14.868 1.00 12.01 318 VAL B C 1
ATOM 5041 O O . VAL B 1 323 ? 23.867 -0.617 15.198 1.00 12.91 318 VAL B O 1
ATOM 5045 N N . ALA B 1 324 ? 25.000 -1.957 13.756 1.00 11.10 319 ALA B N 1
ATOM 5046 C CA . ALA B 1 324 ? 23.869 -2.149 12.817 1.00 11.86 319 ALA B CA 1
ATOM 5047 C C . ALA B 1 324 ? 22.730 -2.888 13.522 1.00 11.72 319 ALA B C 1
ATOM 5048 O O . ALA B 1 324 ? 21.572 -2.538 13.286 1.00 12.09 319 ALA B O 1
ATOM 5050 N N . HIS B 1 325 ? 23.031 -3.890 14.347 1.00 10.89 320 HIS B N 1
ATOM 5051 C CA . HIS B 1 325 ? 21.968 -4.611 15.088 1.00 10.95 320 HIS B CA 1
ATOM 5052 C C . HIS B 1 325 ? 21.099 -3.607 15.845 1.00 10.46 320 HIS B C 1
ATOM 5053 O O . HIS B 1 325 ? 19.868 -3.682 15.741 1.00 10.01 320 HIS B O 1
ATOM 5060 N N . ALA B 1 326 ? 21.710 -2.689 16.593 1.00 10.85 321 ALA B N 1
ATOM 5061 C CA . ALA B 1 326 ? 20.937 -1.753 17.441 1.00 11.64 321 ALA B CA 1
ATOM 5062 C C . ALA B 1 326 ? 20.060 -0.869 16.545 1.00 11.45 321 ALA B C 1
ATOM 5063 O O . ALA B 1 326 ? 18.907 -0.591 16.927 1.00 13.01 321 ALA B O 1
ATOM 5065 N N . GLN B 1 327 ? 20.566 -0.442 15.385 1.00 11.25 322 GLN B N 1
ATOM 5066 C CA . GLN B 1 327 ? 19.806 0.428 14.444 1.00 12.61 322 GLN B CA 1
ATOM 5067 C C . GLN B 1 327 ? 18.624 -0.367 13.885 1.00 12.12 322 GLN B C 1
ATOM 5068 O O . GLN B 1 327 ? 17.497 0.163 13.832 1.00 13.36 322 GLN B O 1
ATOM 5074 N N . VAL B 1 328 ? 18.862 -1.614 13.488 1.00 11.03 323 VAL B N 1
ATOM 5075 C CA . VAL B 1 328 ? 17.799 -2.459 12.886 1.00 11.02 323 VAL B CA 1
ATOM 5076 C C . VAL B 1 328 ? 16.740 -2.788 13.941 1.00 10.70 323 VAL B C 1
ATOM 5077 O O . VAL B 1 328 ? 15.547 -2.714 13.635 1.00 11.37 323 VAL B O 1
ATOM 5081 N N . ARG B 1 329 ? 17.158 -3.167 15.137 1.00 10.60 324 ARG B N 1
ATOM 5082 C CA . ARG B 1 329 ? 16.209 -3.637 16.170 1.00 12.88 324 ARG B CA 1
ATOM 5083 C C . ARG B 1 329 ? 15.335 -2.463 16.611 1.00 13.25 324 ARG B C 1
ATOM 5084 O O . ARG B 1 329 ? 14.189 -2.717 17.006 1.00 16.26 324 ARG B O 1
ATOM 5092 N N . ALA B 1 330 ? 15.840 -1.226 16.548 1.00 12.02 325 ALA B N 1
ATOM 5093 C CA . ALA B 1 330 ? 15.042 -0.029 16.895 1.00 14.56 325 ALA B CA 1
ATOM 5094 C C . ALA B 1 330 ? 14.031 0.264 15.781 1.00 14.57 325 ALA B C 1
ATOM 5095 O O . ALA B 1 330 ? 12.992 0.878 16.079 1.00 18.60 325 ALA B O 1
ATOM 5097 N N . ALA B 1 331 ? 14.329 -0.125 14.537 1.00 13.78 326 ALA B N 1
ATOM 5098 C CA . ALA B 1 331 ? 13.539 0.234 13.330 1.00 13.21 326 ALA B CA 1
ATOM 5099 C C . ALA B 1 331 ? 12.534 -0.862 12.950 1.00 12.65 326 ALA B C 1
ATOM 5100 O O . ALA B 1 331 ? 11.568 -0.547 12.230 1.00 14.11 326 ALA B O 1
ATOM 5102 N N . PHE B 1 332 ? 12.753 -2.104 13.378 1.00 12.16 327 PHE B N 1
ATOM 5103 C CA . PHE B 1 332 ? 11.904 -3.269 13.019 1.00 12.02 327 PHE B CA 1
ATOM 5104 C C . PHE B 1 332 ? 11.526 -4.020 14.295 1.00 11.90 327 PHE B C 1
ATOM 5105 O O . PHE B 1 332 ? 12.421 -4.370 15.085 1.00 12.48 327 PHE B O 1
ATOM 5113 N N . ARG B 1 333 ? 10.235 -4.272 14.476 1.00 12.54 328 ARG B N 1
ATOM 5114 C CA . ARG B 1 333 ? 9.717 -5.010 15.649 1.00 13.85 328 ARG B CA 1
ATOM 5115 C C . ARG B 1 333 ? 9.939 -6.510 15.410 1.00 13.95 328 ARG B C 1
ATOM 5116 O O . ARG B 1 333 ? 9.434 -7.062 14.407 1.00 15.19 328 ARG B O 1
ATOM 5124 N N . PHE B 1 334 ? 10.659 -7.150 16.326 1.00 14.67 329 PHE B N 1
ATOM 5125 C CA . PHE B 1 334 ? 10.918 -8.608 16.319 1.00 15.13 329 PHE B CA 1
ATOM 5126 C C . PHE B 1 334 ? 9.918 -9.315 17.232 1.00 16.02 329 PHE B C 1
ATOM 5127 O O . PHE B 1 334 ? 9.701 -8.903 18.372 1.00 19.66 329 PHE B O 1
ATOM 5135 N N . PRO B 1 335 ? 9.301 -10.421 16.763 1.00 15.52 330 PRO B N 1
ATOM 5136 C CA . PRO B 1 335 ? 8.325 -11.150 17.568 1.00 16.81 330 PRO B CA 1
ATOM 5137 C C . PRO B 1 335 ? 8.964 -11.728 18.841 1.00 16.89 330 PRO B C 1
ATOM 5138 O O . PRO B 1 335 ? 9.895 -12.497 18.747 1.00 18.35 330 PRO B O 1
ATOM 5142 N N . THR B 1 336 ? 8.456 -11.325 20.005 1.00 17.98 331 THR B N 1
ATOM 5143 C CA . THR B 1 336 ? 8.914 -11.813 21.328 1.00 18.89 331 THR B CA 1
ATOM 5144 C C . THR B 1 336 ? 7.701 -12.217 22.174 1.00 19.97 331 THR B C 1
ATOM 5145 O O . THR B 1 336 ? 6.602 -11.680 21.946 1.00 24.10 331 THR B O 1
ATOM 5149 N N . GLU B 1 337 ? 7.912 -13.176 23.072 1.00 19.88 332 GLU B N 1
ATOM 5150 C CA . GLU B 1 337 ? 6.950 -13.635 24.104 1.00 20.68 332 GLU B CA 1
ATOM 5151 C C . GLU B 1 337 ? 7.323 -12.979 25.434 1.00 18.87 332 GLU B C 1
ATOM 5152 O O . GLU B 1 337 ? 8.522 -12.952 25.738 1.00 18.78 332 GLU B O 1
ATOM 5158 N N . ALA B 1 338 ? 6.340 -12.528 26.217 1.00 17.48 333 ALA B N 1
ATOM 5159 C CA . ALA B 1 338 ? 6.548 -11.965 27.573 1.00 17.36 333 ALA B CA 1
ATOM 5160 C C . ALA B 1 338 ? 7.296 -12.996 28.423 1.00 16.07 333 ALA B C 1
ATOM 5161 O O . ALA B 1 338 ? 6.909 -14.172 28.389 1.00 17.98 333 ALA B O 1
ATOM 5163 N N . ALA B 1 339 ? 8.340 -12.574 29.140 1.00 14.76 334 ALA B N 1
ATOM 5164 C CA . ALA B 1 339 ? 9.213 -13.472 29.931 1.00 15.58 334 ALA B CA 1
ATOM 5165 C C . ALA B 1 339 ? 9.069 -13.226 31.438 1.00 15.04 334 ALA B C 1
ATOM 5166 O O . ALA B 1 339 ? 9.613 -14.030 32.194 1.00 16.00 334 ALA B O 1
ATOM 5168 N N . GLY B 1 340 ? 8.382 -12.167 31.869 1.00 16.05 335 GLY B N 1
ATOM 5169 C CA . GLY B 1 340 ? 8.207 -11.875 33.305 1.00 15.48 335 GLY B CA 1
ATOM 5170 C C . GLY B 1 340 ? 7.494 -13.011 34.012 1.00 16.09 335 GLY B C 1
ATOM 5171 O O . GLY B 1 340 ? 6.452 -13.457 33.500 1.00 18.27 335 GLY B O 1
ATOM 5172 N N . GLY B 1 341 ? 8.059 -13.490 35.123 1.00 15.76 336 GLY B N 1
ATOM 5173 C CA . GLY B 1 341 ? 7.468 -14.558 35.954 1.00 16.53 336 GLY B CA 1
ATOM 5174 C C . GLY B 1 341 ? 7.638 -15.954 35.370 1.00 15.92 336 GLY B C 1
ATOM 5175 O O . GLY B 1 341 ? 6.992 -16.883 35.894 1.00 16.63 336 GLY B O 1
ATOM 5176 N N . LEU B 1 342 ? 8.469 -16.124 34.335 1.00 14.54 337 LEU B N 1
ATOM 5177 C CA . LEU B 1 342 ? 8.670 -17.428 33.643 1.00 14.66 337 LEU B CA 1
ATOM 5178 C C . LEU B 1 342 ? 9.121 -18.504 34.644 1.00 14.70 337 LEU B C 1
ATOM 5179 O O . LEU B 1 342 ? 8.757 -19.686 34.445 1.00 15.76 337 LEU B O 1
ATOM 5184 N N . TYR B 1 343 ? 9.856 -18.123 35.694 1.00 13.94 338 TYR B N 1
ATOM 5185 C CA . TYR B 1 343 ? 10.460 -19.070 36.666 1.00 13.89 338 TYR B CA 1
ATOM 5186 C C . TYR B 1 343 ? 9.732 -19.074 38.020 1.00 15.79 338 TYR B C 1
ATOM 5187 O O . TYR B 1 343 ? 10.243 -19.730 38.961 1.00 16.76 338 TYR B O 1
ATOM 5196 N N . GLN B 1 344 ? 8.593 -18.388 38.129 1.00 16.20 339 GLN B N 1
ATOM 5197 C CA . GLN B 1 344 ? 7.687 -18.491 39.307 1.00 17.88 339 GLN B CA 1
ATOM 5198 C C . GLN B 1 344 ? 6.883 -19.791 39.177 1.00 19.58 339 GLN B C 1
ATOM 5199 O O . GLN B 1 344 ? 6.734 -20.290 38.041 1.00 21.86 339 GLN B O 1
ATOM 5205 N N . ALA B 1 345 ? 6.399 -20.326 40.299 1.00 20.68 340 ALA B N 1
ATOM 5206 C CA . ALA B 1 345 ? 5.702 -21.636 40.384 1.00 23.61 340 ALA B CA 1
ATOM 5207 C C . ALA B 1 345 ? 4.556 -21.691 39.365 1.00 27.73 340 ALA B C 1
ATOM 5208 O O . ALA B 1 345 ? 3.848 -20.699 39.178 1.00 28.99 340 ALA B O 1
#

CATH classification: 3.40.50.720

Secondary structure (DSSP, 8-state):
---EE-GGG--SGGGTT-EEEEE--SHHHHHHHHHHHHTT-EEEEE--SSHHHHHHHHTT--EE-HHHHHHT-SEEEE-S-GGGHHHHIIIIITTTPPTT-EEEESSSHHHHHTSS---TT-EEEEEEESS-HHHHHHHHHTT----EEEEEEEESSS-HHHHHHHHHHHHTGGGT-EEE--HHHHHHHHHHIIIIIHHHHHHHHHHHHHHHHHTT--HHHHHIIIIITSHHHHHHHHHHHH-HHHHHHHHS-HHHHHHHHHHTT-S--HHHHHHHHHHHHHHHTTHHHHHHHHHTHHHHHHHHHHHHHHHTSHHHHHHHHHHHHSPPP----TTTT--/-GGG--EE-GGG--SGGGTT-EEEEE--SHHHHHHHHHHHHTT-EEEEE--SSHHHHHHHHTT--EE-HHHHHHT-SEEEE-S-GGGHHHHIIIIITTTPPTT-EEEESSSHHHHTTSS---TT-EEEEEEESS-HHHHHHHHHTT----EEEEEEEESSS-HHHHHHHHHHHHTGGGT-EEE--HHHHHHHHHHIIIIIHHHHHHHHHHHHHHHHHTT--HHHHHIIIIITSHHHHHHHHHHHH-HHHHHHHHS-HHHHHHHHHHTT-S--HHHHHHHHHHHHHHHTTHHHHHHHHHTHHHHHHHHHHHHHHHTSHHHHHHHHHHHHSPPP----TTTT--

Radius of gyration: 26.95 Å; Cα contacts (8 Å, |Δi|>4): 1367; chains: 2; bounding box: 60×58×76 Å

InterPro domains:
  IPR000506 Ketol-acid reductoisomerase, C-terminal [PF01450] (185-327)
  IPR000506 Ketol-acid reductoisomerase, C-terminal [PS51851] (183-330)
  IPR008927 6-phosphogluconate dehydrogenase-like, C-terminal domain superfamily [SSF48179] (184-327)
  IPR013023 Ketol-acid reductoisomerase [PTHR21371] (12-291)
  IPR013116 Ketol-acid reductoisomerase, N-terminal [PF07991] (16-178)
  IPR013116 Ketol-acid reductoisomerase, N-terminal [PS51850] (1-182)
  IPR015878 S-adenosyl-L-homocysteine hydrolase, NAD binding domain [SM00997] (10-146)
  IPR036291 NAD(P)-binding domain superfamily [SSF51735] (5-180)

Solvent-accessible surface area: 24879 Å² total; per-residue (Å²): 198,47,99,39,38,34,43,147,99,18,52,60,126,16,8,121,91,76,26,0,0,0,0,4,2,21,54,37,0,65,0,4,0,0,0,0,58,54,28,72,10,49,12,30,0,0,8,108,140,52,179,73,41,84,58,0,143,72,10,61,18,120,24,23,81,8,32,78,0,0,39,88,0,39,1,0,2,2,20,34,50,12,40,41,3,13,72,19,1,73,106,37,0,29,92,47,7,100,120,25,3,1,2,4,1,21,17,0,4,1,13,36,84,32,41,2,107,77,42,124,19,44,2,5,0,0,4,0,16,3,7,15,1,54,6,4,2,73,27,22,100,67,54,44,5,2,10,0,0,2,33,40,44,23,61,125,46,57,108,0,96,72,27,0,1,0,0,0,82,0,1,1,1,1,53,0,0,0,0,32,9,36,64,130,48,1,0,20,0,21,2,1,2,16,0,0,0,6,0,0,1,1,8,0,1,10,10,0,9,61,6,0,59,134,74,68,14,29,65,17,0,0,0,0,1,1,0,1,2,0,34,3,0,40,8,0,24,42,0,3,32,60,2,0,5,66,3,8,27,98,24,9,42,31,1,19,18,3,0,0,36,38,13,18,43,129,1,42,39,100,36,1,111,87,16,0,31,114,0,0,79,34,4,57,69,31,70,0,11,57,51,0,123,120,35,25,62,132,121,29,44,60,11,42,92,32,74,120,58,7,88,156,80,94,1,12,74,7,12,64,79,0,47,94,22,1,150,33,28,84,126,96,64,82,49,19,7,79,103,186,51,103,108,35,100,40,42,34,44,147,98,18,52,58,128,16,8,119,90,74,27,0,0,0,0,5,2,21,54,38,0,65,0,3,0,1,0,0,57,57,27,73,12,48,11,24,0,0,8,110,140,51,178,72,41,81,59,0,147,73,10,60,18,125,24,23,81,8,31,77,0,0,39,87,0,41,1,0,2,2,19,33,49,11,38,40,2,14,71,18,1,74,108,36,0,29,92,45,7,103,121,24,3,2,3,3,1,21,16,0,4,0,13,42,84,32,41,2,104,77,42,122,13,55,2,4,0,0,4,0,17,3,7,15,1,53,5,3,2,73,24,22,96,66,52,44,5,2,9,0,0,4,33,41,45,22,61,124,48,57,106,0,95,72,27,0,1,0,0,0,82,1,1,0,0,0,49,1,0,0,0,34,11,36,66,138,48,2,0,15,0,21,2,1,2,16,0,0,0,6,0,0,0,0,7,1,0,9,7,0,8,52,5,0,58,129,84,65,13,26,65,42,0,0,0,1,0,1,0,6,4,0,34,3,0,42,9,2,23,42,0,0,42,62,2,1,5,67,4,9,28,98,24,9,42,32,1,21,17,2,0,0,37,38,13,20,43,131,2,40,38,97,39,1,85,95,18,0,31,117,0,0,82,34,4,57,71,30,71,0,12,62,61,0,126,134,36,25,70,140,122,30,45,58,12,42,90,31,78,121,59,8,88,154,77,92,1,12,74,6,14,64,95,6,74,96,23,7,150,30,28,76,129,98,64,82,50,17,8,77,101

Foldseek 3Di:
DKDKFAPVRAALVVQVVFEEEQEDCPFASLLLQLLLVVLVHHYAYAYDPDVSQVVCVVLPHHYYHQQVSQLRGQEYEHPDDLLCLLVCCVPRHVVRHDQAGEYEYQALVCVVVVSHDDDPRYWYKYWHFPDIRLCLLVQSVVLAHGATEMETDGHNPVCRVRVSVSSCVSSHNSRPIYIYDDRLVRNLVVQLCVPQVPVVLVVVLVVQLVVCVVVPHDNLVSLCVSDLVPPVVVLVVVCVVVHNLVSCVVPPDPVSNVVCVVCVVPDDDVVSVVVSVVSSCCRNVCVVVVVVNVCPPPNNVVVVVVVVVVCVDPSNVSSVVNCVVDPDDDDDCPCSSHD/DVVPWDKFAPVRAALVVQVVFEEEQEDCPFASLLLQLLLVVLVHHYAYAYDPDVSQVVCVVLPHHYDHQQVSQLRGQEYENPDDLLCLLVCCVPRHVVRHDQAGEYEYQALPCVVVVSHDDDPRYWYKYWHFPDIRLCLLVQSVVLAHGATEMETPGHNPVCRVRVSVSSCVSSHNSRVIYIYDDRLVRNLVVQLCVPQVVVVLVVVLVVQLVVCVVVPHDSLVSLCVSDVVPPVVVLVVVCVVVHNLVSCVVPPDPVSNVVCVVCVVPPDDPVSVVVSVVSSCCRNVCVVVVVVNVCPPPNNVVVVVVVVVVCVPPSNVSSVVNCVVDPDDDDDCPCSSHD

Nearest PDB structures (foldseek):
  7pct-assembly1_A  TM=1.003E+00  e=1.168E-66  Burkholderia thailandensis E264
  7pcm-assembly1_B  TM=1.001E+00  e=1.123E-63  Burkholderia thailandensis E264
  8ep7-assembly3_C-4  TM=9.107E-01  e=1.753E-31  Bacillus anthracis str. 'Ames Ancestor'
  6aqj-assembly1_A  TM=9.381E-01  e=1.159E-30  Staphylococcus aureus RF122
  4tsk-assembly1_A  TM=9.313E-01  e=1.543E-30  Alicyclobacillus acidocaldarius subsp. acidocaldarius DSM 446

Organism: Burkholderia thailandensis (strain ATCC 700388 / DSM 13276 / CCUG 48851 / CIP 106301 / E264) (NCBI:txid271848)